Protein 1F2N (pdb70)

CATH classification: 2.60.120.20

B-factor: mean 28.31, std 15.44, range [2.0, 100.0]

Solvent-accessible surface area: 24169 Å² total; per-residue (Å²): 167,61,89,54,9,156,82,32,142,10,65,27,88,21,19,36,2,123,13,41,27,112,50,26,68,9,62,46,39,30,1,3,2,47,53,0,100,141,0,32,66,62,0,68,43,56,3,22,2,61,3,82,86,2,17,0,0,0,23,19,110,51,64,69,122,33,70,15,22,0,3,0,0,0,2,9,0,55,26,4,67,46,0,121,100,63,19,34,0,51,101,5,3,35,64,34,63,16,43,0,112,79,0,59,66,0,68,74,7,48,87,72,39,55,58,207,72,21,4,28,0,59,9,18,13,65,137,20,40,52,26,30,0,9,44,63,29,20,82,115,47,33,39,10,4,0,4,30,1,3,4,1,10,0,0,4,17,16,36,78,113,18,131,101,84,51,48,1,0,54,0,52,1,10,3,7,3,20,7,7,1,44,5,3,41,100,4,6,60,201,95,93,76,21,108,65,17,143,9,68,27,89,20,19,37,2,122,13,36,33,115,51,35,69,8,60,38,34,30,2,5,1,46,49,1,100,140,0,30,68,45,0,72,42,42,0,18,2,57,2,80,89,3,16,0,0,0,22,20,112,52,64,39,90,36,71,20,14,0,1,0,0,2,4,9,0,56,23,3,48,49,0,114,92,60,14,23,0,15,106,0,3,30,3,8,14,0,8,0,57,25,1,64,71,0,56,108,12,51,89,81,46,77,59,192,83,12,0,33,0,61,10,24,12,70,148,21,36,39,32,28,0,10,44,63,29,18,69,117,53,34,42,9,2,0,8,39,2,3,3,2,11,0,0,5,12,15,31,70,105,14,138,103,73,52,45,2,0,47,0,50,1,10,2,10,3,26,0,6,2,42,3,4,42,96,15,5,57,159,157,110,162,154,142,221,95,82,117,30,149,32,78,88,81,92,29,26,61,118,45,113,39,25,49,81,48,87,96,18,112,18,38,15,90,26,18,45,1,145,8,39,27,117,50,39,83,11,61,47,42,34,2,0,0,46,54,0,98,151,4,46,58,60,0,82,19,0,1,23,0,38,2,77,87,2,15,0,0,0,17,22,109,48,66,68,125,36,72,20,25,0,1,0,0,1,4,6,0,57,22,5,50,52,0,96,97,61,17,24,0,50,104,3,5,33,70,36,55,12,39,0,115,88,4,60,86,0,64,104,16,37,90,68,34,72,56,220,50,17,4,33,0,61,8,22,15,57,140,20,36,37,27,28,0,4,47,65,26,20,75,122,51,36,41,7,2,0,2,40,1,2,4,1,8,0,0,7,14,16,35,68,110,20,144,102,68,52,49,1,0,44,0,61,0,4,0,17,3,32,0,26,3,3,4,2,32,98,2,9,57

Sequence (590 aa):
LSSNTWPLHSVEFLADFKRSSTSADATTYDCVPFNLPRVWSLARCYSMWKPTRWDVVYLPEVSATVAGSIEMCFLYDYADTIPRYTGKMSRTAGFVTSSVWYGAEGCHLLSGGSARNAVVASMDCSRVGWKRVTSSIPSSVDPNVVNTILPARLAVRSSIKPTVSDTPGKLYVIASMVLRDPVDPTLNTLSSNTWPLHSVEFLADFKRSSTSADATTYDCVPFNLPRVWSLARCYSMWKPTRWDVVYLPEVSATVAGSIEMCFLYDYADTIPRYTGKMSRTAGFVTSSVWYGAEGCHLLSGGSARNAVVASMDCSRVGWKRVTSSIPSSVDPNVVNTILPARLAVRSSIKPTVSDTPGKLYVIASMVLRDPVDPTLNTAEPQLQRAPVAQASRISGTVPGPLSSNTWPLHSVEFLADFKRSSTSADATTYDCVPFNLPRVWSLARCYSMWKPTRWDVVYLPEVSATVAGSIEMCFLYDYADTIPRYTGKMSRTAGFVTSSVWYGAEGCHLLSGGSARNAVVASMDCSRVGWKRVTSSIPSSVDPNVVNTILPARLAVRSSIKPTVSDTPGKLYVIASMVLRDPVDPTLNT

Foldseek 3Di:
DDDFKDKDWDKAFQWFQKFALPAQFWDKAFPAQLSGVVSLLVQLQFFKKAWPKKKKWWAFDDDPPDFWKKKKAKAQFQPDDTDSADVSSVPHHQIFMDTLHFANVCPCCSPPHCCPRIGMRIDPRVPGDIATHANDAPVVDDRVVRSRHTRIMMIMGINDNDNHIDGGTTMMITIMMMGGHGDDSVPGD/DDDQKAKDKDKAFQWFQKFAQPAQWWDKAFPAQLSGVVSLVVQLQFFKKAWDKKKKWKAFDDDPPDFWKKWKAKAQFLVDDTDSADVVRVPHHQIFMGGRRFANVQVVCNPPRDPDSIGMRIDPRVVGDMATHANDAPNVDDRVVRSSHGRIMMTMGINHRDNHIDGGITMMITIIMMGGHGDDSVVGD/DDDDDDDDDPDDDDDDPAQPDDDQGDQKDKDWAKAFQWFQKFAQPAQFWDKAFPAQLSGVVSVVNQLQFFKKAWDKKKKWKAFPDDPVDAWKKWKAKAQFQPDDTDSADVVSVVGHQIFMDGLRFANCCVVCNPPHCCVGIGMRIDDRVVGDMATHANDAPNPDPSVVSSSHTRIMMIMGINHRDNHMDGGTTMMITIIMMGGHGDDSVVGD

InterPro domains:
  IPR000937 Icosahedral viral capsid protein, S domain [PF00729] (75-234)
  IPR029053 Viral coat protein subunit [G3DSA:2.60.120.20] (28-239)

Structure (mmCIF, N/CA/C/O backbone):
data_1F2N
#
_entry.id   1F2N
#
_cell.length_a   283.500
_cell.length_b   401.800
_cell.length_c   284.000
_cell.angle_alpha   90.00
_cell.angle_beta   89.40
_cell.angle_gamma   90.00
#
_symmetry.space_group_name_H-M   'P 1 21 1'
#
loop_
_entity.id
_entity.type
_entity.pdbx_description
1 polymer 'CAPSID PROTEIN'
2 non-polymer 'CALCIUM ION'
3 water water
#
loop_
_atom_site.group_PDB
_atom_site.id
_atom_site.type_symbol
_atom_site.label_atom_id
_atom_site.label_alt_id
_atom_site.label_comp_id
_atom_site.label_asym_id
_atom_site.label_entity_id
_atom_site.label_seq_id
_atom_site.pdbx_PDB_ins_code
_atom_site.Cartn_x
_atom_site.Cartn_y
_atom_site.Cartn_z
_atom_site.occupancy
_atom_site.B_iso_or_equiv
_atom_site.auth_seq_id
_atom_site.auth_comp_id
_atom_site.auth_asym_id
_atom_site.auth_atom_id
_atom_site.pdbx_PDB_model_num
ATOM 1 N N . LEU A 1 50 ? 115.155 3.909 179.230 1.00 87.17 50 LEU A N 1
ATOM 2 C CA . LEU A 1 50 ? 115.426 5.289 178.733 1.00 88.95 50 LEU A CA 1
ATOM 3 C C . LEU A 1 50 ? 114.708 6.370 179.533 1.00 90.75 50 LEU A C 1
ATOM 4 O O . LEU A 1 50 ? 115.344 7.329 179.952 1.00 93.43 50 LEU A O 1
ATOM 9 N N . SER A 1 51 ? 113.399 6.237 179.755 1.00 92.90 51 SER A N 1
ATOM 10 C CA . SER A 1 51 ? 112.691 7.280 180.508 1.00 94.17 51 SER A CA 1
ATOM 11 C C . SER A 1 51 ? 111.521 6.887 181.433 1.00 94.13 51 SER A C 1
ATOM 12 O O . SER A 1 51 ? 111.207 5.705 181.617 1.00 91.72 51 SER A O 1
ATOM 15 N N . SER A 1 52 ? 110.892 7.910 182.016 1.00 92.48 52 SER A N 1
ATOM 16 C CA . SER A 1 52 ? 109.764 7.749 182.937 1.00 89.02 52 SER A CA 1
ATOM 17 C C . SER A 1 52 ? 110.113 6.823 184.090 1.00 88.97 52 SER A C 1
ATOM 18 O O . SER A 1 52 ? 109.722 5.651 184.110 1.00 88.11 52 SER A O 1
ATOM 21 N N . ASN A 1 53 ? 110.850 7.373 185.052 1.00 85.98 53 ASN A N 1
ATOM 22 C CA . ASN A 1 53 ? 111.295 6.646 186.237 1.00 79.12 53 ASN A CA 1
ATOM 23 C C . ASN A 1 53 ? 112.338 5.590 185.902 1.00 73.67 53 ASN A C 1
ATOM 24 O O . ASN A 1 53 ? 112.346 4.540 186.537 1.00 79.44 53 ASN A O 1
ATOM 29 N N . THR A 1 54 ? 113.213 5.837 184.929 1.00 63.09 54 THR A N 1
ATOM 30 C CA . THR A 1 54 ? 114.209 4.819 184.594 1.00 60.24 54 THR A CA 1
ATOM 31 C C . THR A 1 54 ? 115.455 5.286 183.836 1.00 62.34 54 THR A C 1
ATOM 32 O O . THR A 1 54 ? 115.342 5.918 182.789 1.00 71.26 54 THR A O 1
ATOM 36 N N . TRP A 1 55 ? 116.643 4.982 184.367 1.00 58.72 55 TRP A N 1
ATOM 37 C CA . TRP A 1 55 ? 117.905 5.310 183.676 1.00 63.38 55 TRP A CA 1
ATOM 38 C C . TRP A 1 55 ? 118.983 4.336 184.121 1.00 56.02 55 TRP A C 1
ATOM 39 O O . TRP A 1 55 ? 119.174 4.139 185.321 1.00 56.71 55 TRP A O 1
ATOM 50 N N . PRO A 1 56 ? 119.747 3.762 183.165 1.00 45.76 56 PRO A N 1
ATOM 51 C CA . PRO A 1 56 ? 120.801 2.792 183.495 1.00 41.83 56 PRO A CA 1
ATOM 52 C C . PRO A 1 56 ? 121.960 3.440 184.208 1.00 41.16 56 PRO A C 1
ATOM 53 O O . PRO A 1 56 ? 122.237 4.613 184.003 1.00 43.48 56 PRO A O 1
ATOM 57 N N . LEU A 1 57 ? 122.643 2.668 185.041 1.00 36.38 57 LEU A N 1
ATOM 58 C CA . LEU A 1 57 ? 123.782 3.177 185.788 1.00 31.23 57 LEU A CA 1
ATOM 59 C C . LEU A 1 57 ? 124.903 2.160 185.738 1.00 31.14 57 LEU A C 1
ATOM 60 O O . LEU A 1 57 ? 124.716 1.006 186.117 1.00 35.15 57 LEU A O 1
ATOM 65 N N . HIS A 1 58 ? 126.062 2.585 185.249 1.00 28.33 58 HIS A N 1
ATOM 66 C CA . HIS A 1 58 ? 127.224 1.707 185.165 1.00 26.98 58 HIS A CA 1
ATOM 67 C C . HIS A 1 58 ? 128.245 2.240 186.150 1.00 25.92 58 HIS A C 1
ATOM 68 O O . HIS A 1 58 ? 128.617 3.406 186.089 1.00 35.59 58 HIS A O 1
ATOM 75 N N . SER A 1 59 ? 128.696 1.396 187.067 1.00 24.95 59 SER A N 1
ATOM 76 C CA . SER A 1 59 ? 129.649 1.847 188.065 1.00 23.09 59 SER A CA 1
ATOM 77 C C . SER A 1 59 ? 130.731 0.843 188.403 1.00 21.63 59 SER A C 1
ATOM 78 O O . SER A 1 59 ? 130.615 -0.347 188.111 1.00 24.30 59 SER A O 1
ATOM 81 N N . VAL A 1 60 ? 131.793 1.351 189.016 1.00 17.69 60 VAL A N 1
ATOM 82 C CA . VAL A 1 60 ? 132.920 0.537 189.449 1.00 17.35 60 VAL A CA 1
ATOM 83 C C . VAL A 1 60 ? 133.268 1.039 190.837 1.00 21.69 60 VAL A C 1
ATOM 84 O O . VAL A 1 60 ? 133.422 2.241 191.049 1.00 30.67 60 VAL A O 1
ATOM 88 N N . GLU A 1 61 ? 133.389 0.129 191.789 1.00 22.01 61 GLU A N 1
ATOM 89 C CA . GLU A 1 61 ? 133.703 0.541 193.141 1.00 23.48 61 GLU A CA 1
ATOM 90 C C . GLU A 1 61 ? 134.424 -0.553 193.898 1.00 23.39 61 GLU A C 1
ATOM 91 O O . GLU A 1 61 ? 134.269 -1.735 193.610 1.00 25.77 61 GLU A O 1
ATOM 97 N N . PHE A 1 62 ? 135.232 -0.146 194.863 1.00 23.85 62 PHE A N 1
ATOM 98 C CA . PHE A 1 62 ? 135.952 -1.089 195.692 1.00 22.82 62 PHE A CA 1
ATOM 99 C C . PHE A 1 62 ? 134.893 -1.776 196.551 1.00 23.55 62 PHE A C 1
ATOM 100 O O . PHE A 1 62 ? 134.049 -1.112 197.153 1.00 22.57 62 PHE A O 1
ATOM 108 N N . LEU A 1 63 ? 134.926 -3.102 196.594 1.00 22.59 63 LEU A N 1
ATOM 109 C CA . LEU A 1 63 ? 133.956 -3.847 197.382 1.00 19.63 63 LEU A CA 1
ATOM 110 C C . LEU A 1 63 ? 134.494 -4.149 198.771 1.00 22.12 63 LEU A C 1
ATOM 111 O O . LEU A 1 63 ? 133.888 -3.776 199.773 1.00 26.39 63 LEU A O 1
ATOM 116 N N . ALA A 1 64 ? 135.638 -4.824 198.824 1.00 21.83 64 ALA A N 1
ATOM 117 C CA . ALA A 1 64 ? 136.249 -5.185 200.093 1.00 20.30 64 ALA A CA 1
ATOM 118 C C . ALA A 1 64 ? 137.615 -5.811 199.874 1.00 22.03 64 ALA A C 1
ATOM 119 O O . ALA A 1 64 ? 137.968 -6.179 198.758 1.00 26.26 64 ALA A O 1
ATOM 121 N N . ASP A 1 65 ? 138.382 -5.923 200.952 1.00 22.05 65 ASP A N 1
ATOM 122 C CA . ASP A 1 65 ? 139.707 -6.526 200.908 1.00 21.93 65 ASP A CA 1
ATOM 123 C C . ASP A 1 65 ? 139.515 -8.029 200.971 1.00 25.29 65 ASP A C 1
ATOM 124 O O . ASP A 1 65 ? 138.636 -8.511 201.685 1.00 25.86 65 ASP A O 1
ATOM 129 N N . PHE A 1 66 ? 140.313 -8.778 200.223 1.00 26.61 66 PHE A N 1
ATOM 130 C CA . PHE A 1 66 ? 140.202 -10.228 200.287 1.00 23.98 66 PHE A CA 1
ATOM 131 C C . PHE A 1 66 ? 141.005 -10.591 201.524 1.00 24.64 66 PHE A C 1
ATOM 132 O O . PHE A 1 66 ? 142.234 -10.521 201.514 1.00 24.51 66 PHE A O 1
ATOM 140 N N . LYS A 1 67 ? 140.305 -10.946 202.597 1.00 26.28 67 LYS A N 1
ATOM 141 C CA . LYS A 1 67 ? 140.950 -11.297 203.857 1.00 23.15 67 LYS A CA 1
ATOM 142 C C . LYS A 1 67 ? 141.031 -12.803 204.049 1.00 23.50 67 LYS A C 1
ATOM 143 O O . LYS A 1 67 ? 140.026 -13.505 203.956 1.00 26.77 67 LYS A O 1
ATOM 149 N N . ARG A 1 68 ? 142.233 -13.295 204.320 1.00 23.35 68 ARG A N 1
ATOM 150 C CA . ARG A 1 68 ? 142.434 -14.718 204.541 1.00 22.91 68 ARG A CA 1
ATOM 151 C C . ARG A 1 68 ? 142.596 -14.976 206.029 1.00 24.97 68 ARG A C 1
ATOM 152 O O . ARG A 1 68 ? 143.511 -14.442 206.658 1.00 22.29 68 ARG A O 1
ATOM 160 N N . SER A 1 69 ? 141.704 -15.788 206.590 1.00 29.09 69 SER A N 1
ATOM 161 C CA . SER A 1 69 ? 141.773 -16.113 208.009 1.00 31.92 69 SER A CA 1
ATOM 162 C C . SER A 1 69 ? 142.836 -17.162 208.249 1.00 36.00 69 SER A C 1
ATOM 163 O O . SER A 1 69 ? 142.965 -18.128 207.488 1.00 34.01 69 SER A O 1
ATOM 166 N N . SER A 1 70 ? 143.594 -16.971 209.318 1.00 36.43 70 SER A N 1
ATOM 167 C CA . SER A 1 70 ? 144.648 -17.902 209.662 1.00 39.42 70 SER A CA 1
ATOM 168 C C . SER A 1 70 ? 144.081 -19.107 210.406 1.00 34.43 70 SER A C 1
ATOM 169 O O . SER A 1 70 ? 144.770 -20.105 210.613 1.00 32.19 70 SER A O 1
ATOM 172 N N . THR A 1 71 ? 142.811 -19.017 210.782 1.00 35.57 71 THR A N 1
ATOM 173 C CA . THR A 1 71 ? 142.168 -20.080 211.539 1.00 36.62 71 THR A CA 1
ATOM 174 C C . THR A 1 71 ? 140.877 -20.639 210.942 1.00 35.44 71 THR A C 1
ATOM 175 O O . THR A 1 71 ? 140.609 -21.830 211.063 1.00 39.21 71 THR A O 1
ATOM 179 N N . SER A 1 72 ? 140.075 -19.792 210.306 1.00 33.19 72 SER A N 1
ATOM 180 C CA . SER A 1 72 ? 138.818 -20.251 209.722 1.00 33.78 72 SER A CA 1
ATOM 181 C C . SER A 1 72 ? 138.934 -20.647 208.254 1.00 36.29 72 SER A C 1
ATOM 182 O O . SER A 1 72 ? 139.665 -20.021 207.484 1.00 41.54 72 SER A O 1
ATOM 185 N N . ALA A 1 73 ? 138.200 -21.687 207.874 1.00 35.44 73 ALA A N 1
ATOM 186 C CA . ALA A 1 73 ? 138.201 -22.178 206.500 1.00 33.76 73 ALA A CA 1
ATOM 187 C C . ALA A 1 73 ? 136.918 -21.745 205.812 1.00 33.96 73 ALA A C 1
ATOM 188 O O . ALA A 1 73 ? 136.735 -21.965 204.617 1.00 34.83 73 ALA A O 1
ATOM 190 N N . ASP A 1 74 ? 136.032 -21.128 206.583 1.00 34.86 74 ASP A N 1
ATOM 191 C CA . ASP A 1 74 ? 134.751 -20.657 206.076 1.00 35.39 74 ASP A CA 1
ATOM 192 C C . ASP A 1 74 ? 134.887 -19.529 205.063 1.00 31.01 74 ASP A C 1
ATOM 193 O O . ASP A 1 74 ? 135.868 -18.786 205.063 1.00 32.67 74 ASP A O 1
ATOM 198 N N . ALA A 1 75 ? 133.894 -19.397 204.199 1.00 23.97 75 ALA A N 1
ATOM 199 C CA . ALA A 1 75 ? 133.927 -18.346 203.200 1.00 22.09 75 ALA A CA 1
ATOM 200 C C . ALA A 1 75 ? 133.302 -17.088 203.774 1.00 22.78 75 ALA A C 1
ATOM 201 O O . ALA A 1 75 ? 132.388 -17.156 204.593 1.00 28.53 75 ALA A O 1
ATOM 203 N N . THR A 1 76 ? 133.819 -15.938 203.362 1.00 22.26 76 THR A N 1
ATOM 204 C CA . THR A 1 76 ? 133.274 -14.670 203.805 1.00 17.32 76 THR A CA 1
ATOM 205 C C . THR A 1 76 ? 132.175 -14.366 202.803 1.00 22.91 76 THR A C 1
ATOM 206 O O . THR A 1 76 ? 132.278 -14.691 201.618 1.00 22.83 76 THR A O 1
ATOM 210 N N . THR A 1 77 ? 131.123 -13.729 203.283 1.00 23.67 77 THR A N 1
ATOM 211 C CA . THR A 1 77 ? 129.978 -13.438 202.453 1.00 20.01 77 THR A CA 1
ATOM 212 C C . THR A 1 77 ? 129.724 -11.937 202.319 1.00 21.13 77 THR A C 1
ATOM 213 O O . THR A 1 77 ? 129.842 -11.188 203.289 1.00 27.11 77 THR A O 1
ATOM 217 N N . TYR A 1 78 ? 129.390 -11.499 201.110 1.00 17.47 78 TYR A N 1
ATOM 218 C CA . TYR A 1 78 ? 129.119 -10.087 200.853 1.00 15.94 78 TYR A CA 1
ATOM 219 C C . TYR A 1 78 ? 127.755 -9.935 200.191 1.00 18.51 78 TYR A C 1
ATOM 220 O O . TYR A 1 78 ? 127.475 -10.581 199.180 1.00 24.26 78 TYR A O 1
ATOM 229 N N . ASP A 1 79 ? 126.901 -9.089 200.756 1.00 17.00 79 ASP A N 1
ATOM 230 C CA . ASP A 1 79 ? 125.573 -8.888 200.188 1.00 18.92 79 ASP A CA 1
ATOM 231 C C . ASP A 1 79 ? 125.623 -7.971 198.981 1.00 19.96 79 ASP A C 1
ATOM 232 O O . ASP A 1 79 ? 126.082 -6.832 199.061 1.00 20.44 79 ASP A O 1
ATOM 237 N N . CYS A 1 80 ? 125.134 -8.468 197.857 1.00 20.91 80 CYS A N 1
ATOM 238 C CA . CYS A 1 80 ? 125.151 -7.688 196.638 1.00 23.85 80 CYS A CA 1
ATOM 239 C C . CYS A 1 80 ? 123.959 -6.753 196.520 1.00 24.20 80 CYS A C 1
ATOM 240 O O . CYS A 1 80 ? 123.005 -7.011 195.782 1.00 25.74 80 CYS A O 1
ATOM 243 N N . VAL A 1 81 ? 124.032 -5.660 197.271 1.00 20.83 81 VAL A N 1
ATOM 244 C CA . VAL A 1 81 ? 122.993 -4.645 197.274 1.00 17.75 81 VAL A CA 1
ATOM 245 C C . VAL A 1 81 ? 123.685 -3.291 197.271 1.00 21.35 81 VAL A C 1
ATOM 246 O O . VAL A 1 81 ? 124.786 -3.145 197.807 1.00 19.01 81 VAL A O 1
ATOM 250 N N . PRO A 1 82 ? 123.048 -2.279 196.667 1.00 20.24 82 PRO A N 1
ATOM 251 C CA . PRO A 1 82 ? 123.615 -0.931 196.592 1.00 20.52 82 PRO A CA 1
ATOM 252 C C . PRO A 1 82 ? 124.177 -0.344 197.878 1.00 21.40 82 PRO A C 1
ATOM 253 O O . PRO A 1 82 ? 125.254 0.255 197.858 1.00 20.23 82 PRO A O 1
ATOM 257 N N . PHE A 1 83 ? 123.480 -0.512 198.999 1.00 19.31 83 PHE A N 1
ATOM 258 C CA . PHE A 1 83 ? 123.973 0.095 200.227 1.00 19.54 83 PHE A CA 1
ATOM 259 C C . PHE A 1 83 ? 125.344 -0.364 200.717 1.00 20.12 83 PHE A C 1
ATOM 260 O O . PHE A 1 83 ? 125.902 0.230 201.636 1.00 23.80 83 PHE A O 1
ATOM 268 N N . ASN A 1 84 ? 125.903 -1.392 200.089 1.00 18.67 84 ASN A N 1
ATOM 269 C CA . ASN A 1 84 ? 127.224 -1.876 200.476 1.00 17.88 84 ASN A CA 1
ATOM 270 C C . ASN A 1 84 ? 128.305 -1.266 199.582 1.00 22.16 84 ASN A C 1
ATOM 271 O O . ASN A 1 84 ? 129.461 -1.681 199.609 1.00 29.44 84 ASN A O 1
ATOM 276 N N . LEU A 1 85 ? 127.915 -0.278 198.788 1.00 21.81 85 LEU A N 1
ATOM 277 C CA . LEU A 1 85 ? 128.835 0.413 197.898 1.00 18.53 85 LEU A CA 1
ATOM 278 C C . LEU A 1 85 ? 128.525 1.901 198.025 1.00 20.72 85 LEU A C 1
ATOM 279 O O . LEU A 1 85 ? 127.689 2.434 197.294 1.00 22.97 85 LEU A O 1
ATOM 284 N N . PRO A 1 86 ? 129.195 2.587 198.967 1.00 17.44 86 PRO A N 1
ATOM 285 C CA . PRO A 1 86 ? 129.052 4.013 199.266 1.00 14.91 86 PRO A CA 1
ATOM 286 C C . PRO A 1 86 ? 128.601 4.905 198.114 1.00 17.38 86 PRO A C 1
ATOM 287 O O . PRO A 1 86 ? 127.534 5.516 198.181 1.00 20.74 86 PRO A O 1
ATOM 291 N N . ARG A 1 87 ? 129.404 4.987 197.058 1.00 14.66 87 ARG A N 1
ATOM 292 C CA . ARG A 1 87 ? 129.033 5.836 195.940 1.00 14.12 87 ARG A CA 1
ATOM 293 C C . ARG A 1 87 ? 127.756 5.361 195.265 1.00 17.56 87 ARG A C 1
ATOM 294 O O . ARG A 1 87 ? 126.808 6.131 195.112 1.00 22.46 87 ARG A O 1
ATOM 302 N N . VAL A 1 88 ? 127.726 4.096 194.859 1.00 17.07 88 VAL A N 1
ATOM 303 C CA . VAL A 1 88 ? 126.539 3.554 194.208 1.00 16.18 88 VAL A CA 1
ATOM 304 C C . VAL A 1 88 ? 125.334 3.780 195.114 1.00 16.10 88 VAL A C 1
ATOM 305 O O . VAL A 1 88 ? 124.249 4.118 194.643 1.00 15.34 88 VAL A O 1
ATOM 309 N N . TRP A 1 89 ? 125.534 3.602 196.417 1.00 16.16 89 TRP A N 1
ATOM 310 C CA . TRP A 1 89 ? 124.457 3.791 197.378 1.00 16.44 89 TRP A CA 1
ATOM 311 C C . TRP A 1 89 ? 123.927 5.214 197.305 1.00 17.94 89 TRP A C 1
ATOM 312 O O . TRP A 1 89 ? 122.720 5.441 197.296 1.00 20.24 89 TRP A O 1
ATOM 323 N N . SER A 1 90 ? 124.843 6.170 197.247 1.00 18.16 90 SER A N 1
ATOM 324 C CA . SER A 1 90 ? 124.482 7.576 197.180 1.00 17.19 90 SER A CA 1
ATOM 325 C C . SER A 1 90 ? 123.556 7.867 196.006 1.00 16.32 90 SER A C 1
ATOM 326 O O . SER A 1 90 ? 122.803 8.840 196.028 1.00 18.12 90 SER A O 1
ATOM 329 N N . LEU A 1 91 ? 123.613 7.023 194.982 1.00 16.26 91 LEU A N 1
ATOM 330 C CA . LEU A 1 91 ? 122.771 7.195 193.802 1.00 18.35 91 LEU A CA 1
ATOM 331 C C . LEU A 1 91 ? 121.490 6.388 193.928 1.00 20.03 91 LEU A C 1
ATOM 332 O O . LEU A 1 91 ? 120.390 6.917 193.785 1.00 24.11 91 LEU A O 1
ATOM 337 N N . ALA A 1 92 ? 121.649 5.096 194.193 1.00 19.85 92 ALA A N 1
ATOM 338 C CA . ALA A 1 92 ? 120.526 4.177 194.321 1.00 16.86 92 ALA A CA 1
ATOM 339 C C . ALA A 1 92 ? 119.507 4.591 195.370 1.00 16.22 92 ALA A C 1
ATOM 340 O O . ALA A 1 92 ? 118.317 4.340 195.207 1.00 22.89 92 ALA A O 1
ATOM 342 N N . ARG A 1 93 ? 119.966 5.224 196.443 1.00 15.32 93 ARG A N 1
ATOM 343 C CA . ARG A 1 93 ? 119.069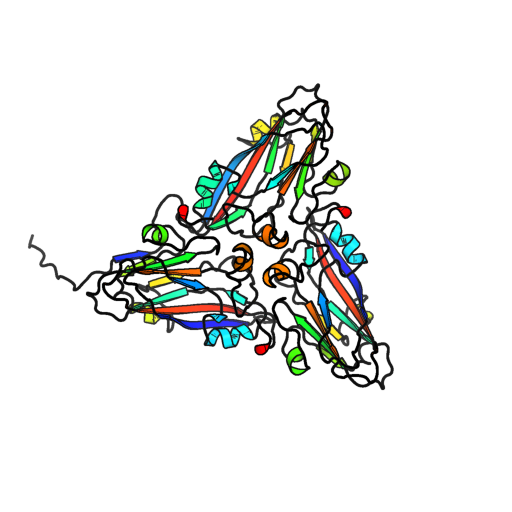 5.641 197.516 1.00 18.31 93 ARG A CA 1
ATOM 344 C C . ARG A 1 93 ? 118.056 6.696 197.074 1.00 17.78 93 ARG A C 1
ATOM 345 O O . ARG A 1 93 ? 117.085 6.964 197.779 1.00 18.52 93 ARG A O 1
ATOM 353 N N . CYS A 1 94 ? 118.283 7.302 195.915 1.00 16.54 94 CYS A N 1
ATOM 354 C CA . CYS A 1 94 ? 117.368 8.319 195.415 1.00 18.51 94 CYS A CA 1
ATOM 355 C C . CYS A 1 94 ? 116.232 7.664 194.646 1.00 19.71 94 CYS A C 1
ATOM 356 O O . CYS A 1 94 ? 115.351 8.336 194.099 1.00 20.17 94 CYS A O 1
ATOM 359 N N . TYR A 1 95 ? 116.251 6.341 194.619 1.00 15.30 95 TYR A N 1
ATOM 360 C CA . TYR A 1 95 ? 115.232 5.600 193.915 1.00 15.51 95 TYR A CA 1
ATOM 361 C C . TYR A 1 95 ? 114.657 4.531 194.818 1.00 18.02 95 TYR A C 1
ATOM 362 O O . TYR A 1 95 ? 115.329 4.054 195.729 1.00 20.34 95 TYR A O 1
ATOM 371 N N . SER A 1 96 ? 113.404 4.168 194.566 1.00 22.44 96 SER A N 1
ATOM 372 C CA . SER A 1 96 ? 112.707 3.178 195.374 1.00 27.23 96 SER A CA 1
ATOM 373 C C . SER A 1 96 ? 113.040 1.757 194.977 1.00 26.97 96 SER A C 1
ATOM 374 O O . SER A 1 96 ? 113.152 0.878 195.826 1.00 25.55 96 SER A O 1
ATOM 377 N N . MET A 1 97 ? 113.198 1.542 193.678 1.00 27.54 97 MET A N 1
ATOM 378 C CA . MET A 1 97 ? 113.485 0.220 193.161 1.00 26.22 97 MET A CA 1
ATOM 379 C C . MET A 1 97 ? 114.727 0.147 192.305 1.00 25.41 97 MET A C 1
ATOM 380 O O . MET A 1 97 ? 115.065 1.088 191.596 1.00 28.47 97 MET A O 1
ATOM 385 N N . TRP A 1 98 ? 115.403 -0.990 192.364 1.00 23.28 98 TRP A N 1
ATOM 386 C CA . TRP A 1 98 ? 116.596 -1.187 191.561 1.00 22.22 98 TRP A CA 1
ATOM 387 C C . TRP A 1 98 ? 116.545 -2.564 190.936 1.00 20.58 98 TRP A C 1
ATOM 388 O O . TRP A 1 98 ? 115.801 -3.432 191.386 1.00 22.02 98 TRP A O 1
ATOM 399 N N . LYS A 1 99 ? 117.320 -2.747 189.878 1.00 20.04 99 LYS A N 1
ATOM 400 C CA . LYS A 1 99 ? 117.377 -4.017 189.171 1.00 20.53 99 LYS A CA 1
ATOM 401 C C . LYS A 1 99 ? 118.799 -4.179 188.649 1.00 23.46 99 LYS A C 1
ATOM 402 O O . LYS A 1 99 ? 119.242 -3.433 187.771 1.00 26.99 99 LYS A O 1
ATOM 408 N N . PRO A 1 100 ? 119.541 -5.154 189.190 1.00 21.83 100 PRO A N 1
ATOM 409 C CA . PRO A 1 100 ? 120.915 -5.361 188.737 1.00 18.80 100 PRO A CA 1
ATOM 410 C C . PRO A 1 100 ? 120.932 -5.935 187.337 1.00 19.39 100 PRO A C 1
ATOM 411 O O . PRO A 1 100 ? 120.226 -6.889 187.023 1.00 24.81 100 PRO A O 1
ATOM 415 N N . THR A 1 101 ? 121.749 -5.333 186.496 1.00 21.92 101 THR A N 1
ATOM 416 C CA . THR A 1 101 ? 121.893 -5.756 185.121 1.00 18.94 101 THR A CA 1
ATOM 417 C C . THR A 1 101 ? 123.226 -6.480 184.955 1.00 19.63 101 THR A C 1
ATOM 418 O O . THR A 1 101 ? 123.349 -7.363 184.112 1.00 13.05 101 THR A O 1
ATOM 422 N N . ARG A 1 102 ? 124.220 -6.112 185.766 1.00 21.26 102 ARG A N 1
ATOM 423 C CA . ARG A 1 102 ? 125.518 -6.746 185.656 1.00 23.16 102 ARG A CA 1
ATOM 424 C C . ARG A 1 102 ? 126.141 -7.333 186.915 1.00 28.12 102 ARG A C 1
ATOM 425 O O . ARG A 1 102 ? 126.212 -8.554 187.057 1.00 41.91 102 ARG A O 1
ATOM 433 N N . TRP A 1 103 ? 126.608 -6.497 187.827 1.00 20.65 103 TRP A N 1
ATOM 434 C CA . TRP A 1 103 ? 127.263 -7.019 189.038 1.00 23.12 103 TRP A CA 1
ATOM 435 C C . TRP A 1 103 ? 128.360 -8.087 188.867 1.00 19.34 103 TRP A C 1
ATOM 436 O O . TRP A 1 103 ? 128.092 -9.283 188.973 1.00 15.98 103 TRP A O 1
ATOM 447 N N . ASP A 1 104 ? 129.594 -7.640 188.636 1.00 22.34 104 ASP A N 1
ATOM 448 C CA . ASP A 1 104 ? 130.751 -8.530 188.492 1.00 24.10 104 ASP A CA 1
ATOM 449 C C . ASP A 1 104 ? 131.771 -8.116 189.541 1.00 25.01 104 ASP A C 1
ATOM 450 O O . ASP A 1 104 ? 131.984 -6.924 189.759 1.00 32.18 104 ASP A O 1
ATOM 455 N N . VAL A 1 105 ? 132.398 -9.083 190.198 1.00 22.19 105 VAL A N 1
ATOM 456 C CA . VAL A 1 105 ? 133.403 -8.753 191.196 1.00 17.90 105 VAL A CA 1
ATOM 457 C C . VAL A 1 105 ? 134.755 -9.282 190.733 1.00 20.28 105 VAL A C 1
ATOM 458 O O . VAL A 1 105 ? 134.941 -10.488 190.532 1.00 19.90 105 VAL A O 1
ATOM 462 N N . VAL A 1 106 ? 135.685 -8.351 190.545 1.00 20.03 106 VAL A N 1
ATOM 463 C CA . VAL A 1 106 ? 137.030 -8.654 190.086 1.00 19.27 106 VAL A CA 1
ATOM 464 C C . VAL A 1 106 ? 138.007 -8.737 191.238 1.00 20.80 106 VAL A C 1
ATOM 465 O O . VAL A 1 106 ? 137.973 -7.914 192.153 1.00 20.97 106 VAL A O 1
ATOM 469 N N . TYR A 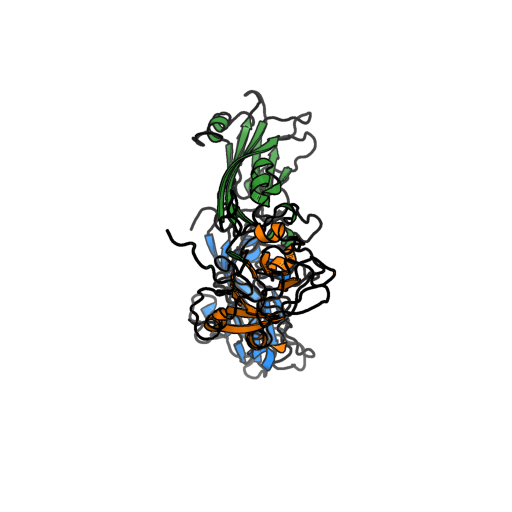1 107 ? 138.881 -9.734 191.187 1.00 19.23 107 TYR A N 1
ATOM 470 C CA . TYR A 1 107 ? 139.903 -9.878 192.205 1.00 18.77 107 TYR A CA 1
ATOM 471 C C . TYR A 1 107 ? 141.182 -9.319 191.602 1.00 20.45 107 TYR A C 1
ATOM 472 O O . TYR A 1 107 ? 141.622 -9.760 190.536 1.00 25.09 107 TYR A O 1
ATOM 481 N N . LEU A 1 108 ? 141.762 -8.329 192.265 1.00 18.75 108 LEU A N 1
ATOM 482 C CA . LEU A 1 108 ? 143.001 -7.733 191.791 1.00 17.11 108 LEU A CA 1
ATOM 483 C C . LEU A 1 108 ? 144.016 -7.962 192.903 1.00 19.21 108 LEU A C 1
ATOM 484 O O . LEU A 1 108 ? 143.873 -7.436 194.011 1.00 20.92 108 LEU A O 1
ATOM 489 N N . PRO A 1 109 ? 145.064 -8.750 192.613 1.00 18.65 109 PRO A N 1
ATOM 490 C CA . PRO A 1 109 ? 146.111 -9.080 193.576 1.00 18.10 109 PRO A CA 1
ATOM 491 C C . PRO A 1 109 ? 147.147 -8.006 193.780 1.00 20.21 109 PRO A C 1
ATOM 492 O O . PRO A 1 109 ? 147.373 -7.167 192.907 1.00 25.43 109 PRO A O 1
ATOM 496 N N . GLU A 1 110 ? 147.782 -8.050 194.945 1.00 19.75 110 GLU A N 1
ATOM 497 C CA . GLU A 1 110 ? 148.839 -7.118 195.267 1.00 20.94 110 GLU A CA 1
ATOM 498 C C . GLU A 1 110 ? 149.850 -7.749 196.233 1.00 17.85 110 GLU A C 1
ATOM 499 O O . GLU A 1 110 ? 150.241 -7.158 197.240 1.00 17.71 110 GLU A O 1
ATOM 505 N N . VAL A 1 111 ? 150.265 -8.968 195.903 1.00 15.18 111 VAL A N 1
ATOM 506 C CA . VAL A 1 111 ? 151.235 -9.699 196.703 1.00 12.87 111 VAL A CA 1
ATOM 507 C C . VAL A 1 111 ? 152.304 -10.313 195.810 1.00 17.31 111 VAL A C 1
ATOM 508 O O . VAL A 1 111 ? 152.167 -10.346 194.582 1.00 19.79 111 VAL A O 1
ATOM 512 N N . SER A 1 112 ? 153.366 -10.799 196.445 1.00 16.01 112 SER A N 1
ATOM 513 C CA . SER A 1 112 ? 154.489 -11.411 195.759 1.00 13.16 112 SER A CA 1
ATOM 514 C C . SER A 1 112 ? 154.098 -12.691 195.038 1.00 18.79 112 SER A C 1
ATOM 515 O O . SER A 1 112 ? 153.192 -13.410 195.468 1.00 20.18 112 SER A O 1
ATOM 518 N N . ALA A 1 113 ? 154.806 -12.979 193.950 1.00 18.05 113 ALA A N 1
ATOM 519 C CA . ALA A 1 113 ? 154.550 -14.170 193.148 1.00 14.25 113 ALA A CA 1
ATOM 520 C C . ALA A 1 113 ? 154.955 -15.432 193.887 1.00 15.48 113 ALA A C 1
ATOM 521 O O . ALA A 1 113 ? 154.968 -16.518 193.314 1.00 20.63 113 ALA A O 1
ATOM 523 N N . THR A 1 114 ? 155.283 -15.294 195.162 1.00 16.26 114 THR A N 1
ATOM 524 C CA . THR A 1 114 ? 155.673 -16.446 195.947 1.00 18.54 114 THR A CA 1
ATOM 525 C C . THR A 1 114 ? 154.623 -16.824 196.963 1.00 17.72 114 THR A C 1
ATOM 526 O O . THR A 1 114 ? 154.760 -17.836 197.646 1.00 24.24 114 THR A O 1
ATOM 530 N N . VAL A 1 115 ? 153.570 -16.027 197.084 1.00 13.32 115 VAL A N 1
ATOM 531 C CA . VAL A 1 115 ? 152.566 -16.385 198.060 1.00 12.26 115 VAL A CA 1
ATOM 532 C C . VAL A 1 115 ? 151.795 -17.595 197.553 1.00 15.26 115 VAL A C 1
ATOM 533 O O . VAL A 1 115 ? 151.469 -17.689 196.366 1.00 18.66 115 VAL A O 1
ATOM 537 N N . ALA A 1 116 ? 151.545 -18.541 198.454 1.00 15.16 116 ALA A N 1
ATOM 538 C CA . ALA A 1 116 ? 150.814 -19.745 198.107 1.00 12.24 116 ALA A CA 1
ATOM 539 C C . ALA A 1 116 ? 149.349 -19.557 198.436 1.00 16.83 116 ALA A C 1
ATOM 540 O O . ALA A 1 116 ? 148.969 -18.601 199.118 1.00 16.07 116 ALA A O 1
ATOM 542 N N . GLY A 1 117 ? 148.534 -20.486 197.950 1.00 22.13 117 GLY A N 1
ATOM 543 C CA . GLY A 1 117 ? 147.106 -20.418 198.182 1.00 23.73 117 GLY A CA 1
ATOM 544 C C . GLY A 1 117 ? 146.432 -19.720 197.024 1.00 23.70 117 GLY A C 1
ATOM 545 O O . GLY A 1 117 ? 147.097 -19.133 196.168 1.00 25.41 117 GLY A O 1
ATOM 546 N N . SER A 1 118 ? 145.107 -19.781 196.999 1.00 25.41 118 SER A N 1
ATOM 547 C CA . SER A 1 118 ? 144.336 -19.153 195.940 1.00 25.36 118 SER A CA 1
ATOM 548 C C . SER A 1 118 ? 143.020 -18.627 196.493 1.00 24.36 118 SER A C 1
ATOM 549 O O . SER A 1 118 ? 142.625 -18.967 197.607 1.00 27.27 118 SER A O 1
ATOM 552 N N . ILE A 1 119 ? 142.350 -17.788 195.712 1.00 19.89 119 ILE A N 1
ATOM 553 C CA . ILE A 1 119 ? 141.071 -17.230 196.118 1.00 17.48 119 ILE A CA 1
ATOM 554 C C . ILE A 1 119 ? 139.966 -17.983 195.385 1.00 21.00 119 ILE A C 1
ATOM 555 O O . ILE A 1 119 ? 140.123 -18.366 194.222 1.00 19.95 119 ILE A O 1
ATOM 560 N N . GLU A 1 120 ? 138.859 -18.212 196.081 1.00 19.15 120 GLU A N 1
ATOM 561 C CA . GLU A 1 120 ? 137.725 -18.912 195.502 1.00 18.54 120 GLU A CA 1
ATOM 562 C C . GLU A 1 120 ? 136.510 -18.015 195.644 1.00 18.52 120 GLU A C 1
ATOM 563 O O . GLU A 1 120 ? 136.294 -17.409 196.693 1.00 19.82 120 GLU A O 1
ATOM 569 N N . MET A 1 121 ? 135.730 -17.919 194.577 1.00 16.04 121 MET A N 1
ATOM 570 C CA . MET A 1 121 ? 134.545 -17.082 194.586 1.00 13.78 121 MET A CA 1
ATOM 571 C C . MET A 1 121 ? 133.377 -17.771 193.902 1.00 15.89 121 MET A C 1
ATOM 572 O O . MET A 1 121 ? 133.552 -18.541 192.955 1.00 16.79 121 MET A O 1
ATOM 577 N N . CYS A 1 122 ? 132.180 -17.483 194.394 1.00 15.43 122 CYS A N 1
ATOM 578 C CA . CYS A 1 122 ? 130.957 -18.046 193.842 1.00 15.68 122 CYS A CA 1
ATOM 579 C C . CYS A 1 122 ? 129.812 -17.199 194.385 1.00 17.35 122 CYS A C 1
ATOM 580 O O . CYS A 1 122 ? 130.004 -16.418 195.321 1.00 18.97 122 CYS A O 1
ATOM 583 N N . PHE A 1 123 ? 128.629 -17.330 193.798 1.00 15.03 123 PHE A N 1
ATOM 584 C CA . PHE A 1 123 ? 127.499 -16.538 194.258 1.00 16.74 123 PHE A CA 1
ATOM 585 C C . PHE A 1 123 ? 126.433 -17.445 194.850 1.00 19.44 123 PHE A C 1
ATOM 586 O O . PHE A 1 123 ? 126.214 -18.559 194.366 1.00 25.08 123 PHE A O 1
ATOM 594 N N . LEU A 1 124 ? 125.789 -16.966 195.911 1.00 16.74 124 LEU A N 1
ATOM 595 C CA . LEU A 1 124 ? 124.724 -17.703 196.578 1.00 15.73 124 LEU A CA 1
ATOM 596 C C . LEU A 1 124 ? 123.414 -16.943 196.332 1.00 20.20 124 LEU A C 1
ATOM 597 O O . LEU A 1 124 ? 123.260 -15.793 196.762 1.00 22.06 124 LEU A O 1
ATOM 602 N N . TYR A 1 125 ? 122.467 -17.580 195.649 1.00 17.64 125 TYR A N 1
ATOM 603 C CA . TYR A 1 125 ? 121.210 -16.910 195.338 1.00 16.09 125 TYR A CA 1
ATOM 604 C C . TYR A 1 125 ? 120.047 -17.180 196.285 1.00 17.75 125 TYR A C 1
ATOM 605 O O . TYR A 1 125 ? 118.915 -16.797 196.003 1.00 18.94 125 TYR A O 1
ATOM 614 N N . ASP A 1 126 ? 120.321 -17.837 197.407 1.00 16.58 126 ASP A N 1
ATOM 615 C CA . ASP A 1 126 ? 119.290 -18.099 198.405 1.00 16.05 126 ASP A CA 1
ATOM 616 C C . ASP A 1 126 ? 119.919 -17.927 199.783 1.00 18.92 126 ASP A C 1
ATOM 617 O O . ASP A 1 126 ? 120.836 -18.655 200.159 1.00 17.75 126 ASP A O 1
ATOM 622 N N . TYR A 1 127 ? 119.427 -16.950 200.532 1.00 19.06 127 TYR A N 1
ATOM 623 C CA . TYR A 1 127 ? 119.950 -16.675 201.861 1.00 18.62 127 TYR A CA 1
ATOM 624 C C . TYR A 1 127 ? 119.977 -17.905 202.751 1.00 21.30 127 TYR A C 1
ATOM 625 O O . TYR A 1 127 ? 120.828 -18.029 203.631 1.00 29.81 127 TYR A O 1
ATOM 634 N N . ALA A 1 128 ? 119.033 -18.807 202.520 1.00 20.75 128 ALA A N 1
ATOM 635 C CA . ALA A 1 128 ? 118.915 -20.026 203.301 1.00 18.03 128 ALA A CA 1
ATOM 636 C C . ALA A 1 128 ? 120.046 -21.002 203.037 1.00 20.47 128 ALA A C 1
ATOM 637 O O . ALA A 1 128 ? 120.381 -21.812 203.894 1.00 30.37 128 ALA A O 1
ATOM 639 N N . ASP A 1 129 ? 120.640 -20.926 201.854 1.00 21.66 129 ASP A N 1
ATOM 640 C CA . ASP A 1 129 ? 121.720 -21.837 201.501 1.00 22.54 129 ASP A CA 1
ATOM 641 C C . ASP A 1 129 ? 122.951 -21.695 202.383 1.00 22.69 129 ASP A C 1
ATOM 642 O O . ASP A 1 129 ? 123.365 -20.589 202.734 1.00 22.46 129 ASP A O 1
ATOM 647 N N . THR A 1 130 ? 123.527 -22.836 202.739 1.00 23.02 130 THR A N 1
ATOM 648 C CA . THR A 1 130 ? 124.710 -22.876 203.584 1.00 21.36 130 THR A CA 1
ATOM 649 C C . THR A 1 130 ? 125.928 -22.354 202.851 1.00 20.20 130 THR A C 1
ATOM 650 O O . THR A 1 130 ? 126.116 -22.616 201.664 1.00 25.42 130 THR A O 1
ATOM 654 N N . ILE A 1 131 ? 126.755 -21.616 203.574 1.00 17.57 131 ILE A N 1
ATOM 655 C CA . ILE A 1 131 ? 127.963 -21.040 203.015 1.00 18.49 131 ILE A CA 1
ATOM 656 C C . ILE A 1 131 ? 129.041 -22.102 202.874 1.00 21.55 131 ILE A C 1
ATOM 657 O O . ILE A 1 131 ? 129.368 -22.793 203.841 1.00 26.85 131 ILE A O 1
ATOM 662 N N . PRO A 1 132 ? 129.596 -22.254 201.661 1.00 21.28 132 PRO A N 1
ATOM 663 C CA . PRO A 1 132 ? 130.648 -23.236 201.380 1.00 23.02 132 PRO A CA 1
ATOM 664 C C . PRO A 1 132 ? 131.799 -23.215 202.387 1.00 26.90 132 PRO A C 1
ATOM 665 O O . PRO A 1 132 ? 132.392 -22.169 202.662 1.00 26.37 132 PRO A O 1
ATOM 669 N N . ARG A 1 133 ? 132.089 -24.393 202.934 1.00 29.97 133 ARG A N 1
ATOM 670 C CA . ARG A 1 133 ? 133.137 -24.593 203.924 1.00 28.74 133 ARG A CA 1
ATOM 671 C C . ARG A 1 133 ? 134.461 -24.996 203.283 1.00 29.03 133 ARG A C 1
ATOM 672 O O . ARG A 1 133 ? 135.518 -24.865 203.895 1.00 30.57 133 ARG A O 1
ATOM 680 N N . TYR A 1 134 ? 134.404 -25.502 202.055 1.00 28.93 134 TYR A N 1
ATOM 681 C CA . TYR A 1 134 ? 135.613 -25.939 201.388 1.00 24.46 134 TYR A CA 1
ATOM 682 C C . TYR A 1 134 ? 135.628 -25.788 199.872 1.00 27.13 134 TYR A C 1
ATOM 683 O O . TYR A 1 134 ? 134.647 -25.355 199.270 1.00 30.26 134 TYR A O 1
ATOM 692 N N . THR A 1 135 ? 136.753 -26.145 199.258 1.00 23.57 135 THR A N 1
ATOM 693 C CA . THR A 1 135 ? 136.908 -26.021 197.812 1.00 21.12 135 THR A CA 1
ATOM 694 C C . THR A 1 135 ? 135.850 -26.754 197.000 1.00 22.47 135 THR A C 1
ATOM 695 O O . THR A 1 135 ? 135.264 -26.184 196.082 1.00 28.41 135 THR A O 1
ATOM 699 N N . GLY A 1 136 ? 135.617 -28.020 197.320 1.00 20.02 136 GLY A N 1
ATOM 700 C CA . GLY A 1 136 ? 134.621 -28.775 196.589 1.00 15.55 136 GLY A CA 1
ATOM 701 C C . GLY A 1 136 ? 133.293 -28.048 196.593 1.00 19.05 136 GLY A C 1
ATOM 702 O O . GLY A 1 136 ? 132.665 -27.866 195.548 1.00 21.78 136 GLY A O 1
ATOM 703 N N . LYS A 1 137 ? 132.870 -27.617 197.778 1.00 18.09 137 LYS A N 1
ATOM 704 C CA . LYS A 1 137 ? 131.608 -26.910 197.936 1.00 15.42 137 LYS A CA 1
ATOM 705 C C . LYS A 1 137 ? 131.577 -25.633 197.106 1.00 16.26 137 LYS A C 1
ATOM 706 O O . LYS A 1 137 ? 130.598 -25.358 196.421 1.00 19.93 137 LYS A O 1
ATOM 712 N N . MET A 1 138 ? 132.647 -24.851 197.160 1.00 17.75 138 MET A N 1
ATOM 713 C CA . MET A 1 138 ? 132.696 -23.624 196.381 1.00 16.86 138 MET A CA 1
ATOM 714 C C . MET A 1 138 ? 132.576 -23.986 194.899 1.00 17.77 138 MET A C 1
ATOM 715 O O . MET A 1 138 ? 131.740 -23.441 194.171 1.00 18.40 138 MET A O 1
ATOM 720 N N . SER A 1 139 ? 133.403 -24.934 194.472 1.00 14.34 139 SER A N 1
ATOM 721 C CA . SER A 1 139 ? 133.435 -25.380 193.086 1.00 15.46 139 SER A CA 1
ATOM 722 C C . SER A 1 139 ? 132.097 -25.841 192.534 1.00 18.03 139 SER A C 1
ATOM 723 O O . SER A 1 139 ? 131.890 -25.827 191.323 1.00 21.51 139 SER A O 1
ATOM 726 N N . ARG A 1 140 ? 131.192 -26.254 193.411 1.00 16.16 140 ARG A N 1
ATOM 727 C CA . ARG A 1 140 ? 129.895 -26.740 192.964 1.00 15.43 140 ARG A CA 1
ATOM 728 C C . ARG A 1 140 ? 128.826 -25.672 192.888 1.00 19.22 140 ARG A C 1
ATOM 729 O O . ARG A 1 140 ? 127.714 -25.947 192.441 1.00 21.69 140 ARG A O 1
ATOM 737 N N . THR A 1 141 ? 129.134 -24.455 193.321 1.00 20.20 141 THR A N 1
ATOM 738 C CA . THR A 1 141 ? 128.109 -23.426 193.272 1.00 23.03 141 THR A CA 1
ATOM 739 C C . THR A 1 141 ? 128.287 -22.423 192.139 1.00 20.80 141 THR A C 1
ATOM 740 O O . THR A 1 141 ? 129.385 -22.218 191.627 1.00 17.91 141 THR A O 1
ATOM 744 N N . ALA A 1 142 ? 127.169 -21.824 191.748 1.00 19.72 142 ALA A N 1
ATOM 745 C CA . ALA A 1 142 ? 127.102 -20.852 190.666 1.00 15.60 142 ALA A CA 1
ATOM 746 C C . ALA A 1 142 ? 128.186 -19.792 190.659 1.00 16.29 142 ALA A C 1
ATOM 747 O O . ALA A 1 142 ? 128.585 -19.277 191.705 1.00 16.03 142 ALA A O 1
ATOM 749 N N . GLY A 1 143 ? 128.639 -19.466 189.451 1.00 17.15 143 GLY A N 1
ATOM 750 C CA . GLY A 1 143 ? 129.651 -18.444 189.256 1.00 12.47 143 GLY A CA 1
ATOM 751 C C . GLY A 1 143 ? 131.021 -18.767 189.799 1.00 14.66 143 GLY A C 1
ATOM 752 O O . GLY A 1 143 ? 131.905 -17.917 189.779 1.00 17.63 143 GLY A O 1
ATOM 753 N N . PHE A 1 144 ? 131.208 -19.992 190.277 1.00 16.88 144 PHE A N 1
ATOM 754 C CA . PHE A 1 144 ? 132.489 -20.390 190.831 1.00 15.16 144 PHE A CA 1
ATOM 755 C C . PHE A 1 144 ? 133.664 -20.044 189.943 1.00 16.81 144 PHE A C 1
ATOM 756 O O . PHE A 1 144 ? 133.640 -20.254 188.728 1.00 19.28 144 PHE A O 1
ATOM 764 N N . VAL A 1 145 ? 134.693 -19.508 190.584 1.00 18.01 145 VAL A N 1
ATOM 765 C CA . VAL A 1 145 ? 135.936 -19.139 189.933 1.00 20.12 145 VAL A CA 1
ATOM 766 C C . VAL A 1 145 ? 136.999 -19.182 191.025 1.00 19.63 145 VAL A C 1
ATOM 767 O O . VAL A 1 145 ? 136.732 -18.832 192.175 1.00 20.28 145 VAL A O 1
ATOM 771 N N . THR A 1 146 ? 138.194 -19.630 190.674 1.00 18.08 146 THR A N 1
ATOM 772 C CA . THR A 1 146 ? 139.273 -19.719 191.642 1.00 18.89 146 THR A CA 1
ATOM 773 C C . THR A 1 146 ? 140.560 -19.350 190.933 1.00 22.12 146 THR A C 1
ATOM 774 O O . THR A 1 146 ? 140.694 -19.566 189.727 1.00 19.93 146 THR A O 1
ATOM 778 N N . SER A 1 147 ? 141.509 -18.789 191.672 1.00 24.05 147 SER A N 1
ATOM 779 C CA . SER A 1 147 ? 142.772 -18.396 191.066 1.00 24.07 147 SER A CA 1
ATOM 780 C C . SER A 1 147 ? 143.849 -18.177 192.097 1.00 22.82 147 SER A C 1
ATOM 781 O O . SER A 1 147 ? 143.570 -17.731 193.205 1.00 21.55 147 SER A O 1
ATOM 784 N N . SER A 1 148 ? 145.084 -18.489 191.721 1.00 24.33 148 SER A N 1
ATOM 785 C CA . SER A 1 148 ? 146.211 -18.288 192.616 1.00 20.61 148 SER A CA 1
ATOM 786 C C . SER A 1 148 ? 146.140 -16.861 193.141 1.00 16.91 148 SER A C 1
ATOM 787 O O . SER A 1 148 ? 145.934 -15.906 192.396 1.00 13.31 148 SER A O 1
ATOM 790 N N . VAL A 1 149 ? 146.320 -16.730 194.441 1.00 17.03 149 VAL A N 1
ATOM 791 C CA . VAL A 1 149 ? 146.262 -15.446 195.096 1.00 16.22 149 VAL A CA 1
ATOM 792 C C . VAL A 1 149 ? 147.127 -14.320 194.486 1.00 16.44 149 VAL A C 1
ATOM 793 O O . VAL A 1 149 ? 146.779 -13.144 194.609 1.00 17.06 149 VAL A O 1
ATOM 797 N N . TRP A 1 150 ? 148.233 -14.649 193.823 1.00 14.60 150 TRP A N 1
ATOM 798 C CA . TRP A 1 150 ? 149.062 -13.589 193.250 1.00 16.16 150 TRP A CA 1
ATOM 799 C C . TRP A 1 150 ? 148.801 -13.303 191.778 1.00 17.79 150 TRP A C 1
ATOM 800 O O . TRP A 1 150 ? 149.470 -12.469 191.172 1.00 21.82 150 TRP A O 1
ATOM 811 N N . TYR A 1 151 ? 147.811 -13.975 191.210 1.00 17.70 151 TYR A N 1
ATOM 812 C CA . TYR A 1 151 ? 147.475 -13.787 189.807 1.00 14.82 151 TYR A CA 1
ATOM 813 C C . TYR A 1 151 ? 146.219 -12.934 189.658 1.00 18.19 151 TYR A C 1
ATOM 814 O O . TYR A 1 151 ? 145.372 -12.906 190.548 1.00 21.31 151 TYR A O 1
ATOM 823 N N . GLY A 1 152 ? 146.102 -12.233 188.534 1.00 19.59 152 GLY A N 1
ATOM 824 C CA . GLY A 1 152 ? 144.914 -11.438 188.297 1.00 20.31 152 GLY A CA 1
ATOM 825 C C . GLY A 1 152 ? 145.099 -9.969 187.990 1.00 23.18 152 GLY A C 1
ATOM 826 O O . GLY A 1 152 ? 144.128 -9.293 187.641 1.00 27.14 152 GLY A O 1
ATOM 827 N N . ALA A 1 153 ? 146.324 -9.468 188.110 1.00 20.73 153 ALA A N 1
ATOM 828 C CA . ALA A 1 153 ? 146.592 -8.058 187.854 1.00 21.49 153 ALA A CA 1
ATOM 829 C C . ALA A 1 153 ? 146.209 -7.657 186.441 1.00 24.30 153 ALA A C 1
ATOM 830 O O . ALA A 1 153 ? 145.844 -6.510 186.190 1.00 26.23 153 ALA A O 1
ATOM 832 N N . GLU A 1 154 ? 146.287 -8.610 185.520 1.00 26.89 154 GLU A N 1
ATOM 833 C CA . GLU A 1 154 ? 145.957 -8.357 184.125 1.00 31.80 154 GLU A CA 1
ATOM 834 C C . GLU A 1 154 ? 144.503 -7.962 183.962 1.00 31.57 154 GLU A C 1
ATOM 835 O O . GLU A 1 154 ? 144.112 -7.435 182.927 1.00 38.54 154 GLU A O 1
ATOM 841 N N . GLY A 1 155 ? 143.702 -8.212 184.987 1.00 28.11 155 GLY A N 1
ATOM 842 C CA . GLY A 1 155 ? 142.295 -7.884 184.898 1.00 30.20 155 GLY A CA 1
ATOM 843 C C . GLY A 1 155 ? 141.968 -6.458 185.278 1.00 34.01 155 GLY A C 1
ATOM 844 O O . GLY A 1 155 ? 140.801 -6.109 185.442 1.00 35.92 155 GLY A O 1
ATOM 845 N N . CYS A 1 156 ? 142.980 -5.615 185.414 1.00 33.82 156 CYS A N 1
ATOM 846 C CA . CYS A 1 156 ? 142.709 -4.240 185.788 1.00 38.24 156 CYS A CA 1
ATOM 847 C C . CYS A 1 156 ? 142.073 -3.428 184.668 1.00 41.35 156 CYS A C 1
ATOM 848 O O . CYS A 1 156 ? 141.367 -2.460 184.945 1.00 44.89 156 CYS A O 1
ATOM 851 N N . HIS A 1 157 ? 142.306 -3.797 183.408 1.00 43.95 157 HIS A N 1
ATOM 852 C CA . HIS A 1 157 ? 141.694 -3.036 182.319 1.00 50.32 157 HIS A CA 1
ATOM 853 C C . HIS A 1 157 ? 140.201 -3.329 182.291 1.00 44.76 157 HIS A C 1
ATOM 854 O O . HIS A 1 157 ? 139.433 -2.679 181.590 1.00 45.66 157 HIS A O 1
ATOM 861 N N . LEU A 1 158 ? 139.792 -4.321 183.064 1.00 37.89 158 LEU A N 1
ATOM 862 C CA . LEU A 1 158 ? 138.390 -4.665 183.142 1.00 32.90 158 LEU A CA 1
ATOM 863 C C . LEU A 1 158 ? 137.688 -3.537 183.886 1.00 33.42 158 LEU A C 1
ATOM 864 O O . LEU A 1 158 ? 136.520 -3.253 183.645 1.00 37.23 158 LEU A O 1
ATOM 869 N N . LEU A 1 159 ? 138.410 -2.895 184.797 1.00 33.31 159 LEU A N 1
ATOM 870 C CA . LEU A 1 159 ? 137.860 -1.791 185.577 1.00 33.95 159 LEU A CA 1
ATOM 871 C C . LEU A 1 159 ? 137.540 -0.595 184.700 1.00 38.85 159 LEU A C 1
ATOM 872 O O . LEU A 1 159 ? 136.654 0.196 185.009 1.00 36.00 159 LEU A O 1
ATOM 877 N N . SER A 1 160 ? 138.276 -0.453 183.609 1.00 42.21 160 SER A N 1
ATOM 878 C CA . SER A 1 160 ? 138.063 0.665 182.704 1.00 43.02 160 SER A CA 1
ATOM 879 C C . SER A 1 160 ? 138.087 0.103 181.303 1.00 44.53 160 SER A C 1
ATOM 880 O O . SER A 1 160 ? 139.169 -0.120 180.770 1.00 42.55 160 SER A O 1
ATOM 883 N N . GLY A 1 161 ? 136.939 -0.128 180.682 1.00 49.98 161 GLY A N 1
ATOM 884 C CA . GLY A 1 161 ? 136.991 -0.702 179.348 1.00 53.52 161 GLY A CA 1
ATOM 885 C C . GLY A 1 161 ? 136.460 -2.105 179.496 1.00 53.34 161 GLY A C 1
ATOM 886 O O . GLY A 1 161 ? 135.525 -2.301 180.268 1.00 59.11 161 GLY A O 1
ATOM 887 N N . GLY A 1 162 ? 137.036 -3.082 178.809 1.00 50.85 162 GLY A N 1
ATOM 888 C CA . GLY A 1 162 ? 136.515 -4.433 178.929 1.00 54.72 162 GLY A CA 1
ATOM 889 C C . GLY A 1 162 ? 137.620 -5.457 178.881 1.00 60.15 162 GLY A C 1
ATOM 890 O O . GLY A 1 162 ? 138.645 -5.261 179.526 1.00 64.99 162 GLY A O 1
ATOM 891 N N . SER A 1 163 ? 137.423 -6.526 178.117 1.00 63.56 163 SER A N 1
ATOM 892 C CA . SER A 1 163 ? 138.414 -7.587 177.987 1.00 66.39 163 SER A CA 1
ATOM 893 C C . SER A 1 163 ? 138.698 -8.261 179.320 1.00 66.67 163 SER A C 1
ATOM 894 O O . SER A 1 163 ? 139.709 -8.001 179.978 1.00 65.88 163 SER A O 1
ATOM 897 N N . ALA A 1 164 ? 137.774 -9.119 179.725 1.00 65.67 164 ALA A N 1
ATOM 898 C CA . ALA A 1 164 ? 137.934 -9.846 180.960 1.00 63.85 164 ALA A CA 1
ATOM 899 C C . ALA A 1 164 ? 138.833 -11.046 180.633 1.00 64.21 164 ALA A C 1
ATOM 900 O O . ALA A 1 164 ? 138.874 -12.037 181.368 1.00 66.24 164 ALA A O 1
ATOM 902 N N . ARG A 1 165 ? 139.567 -10.923 179.522 1.00 64.36 165 ARG A N 1
ATOM 903 C CA . ARG A 1 165 ? 140.470 -11.957 178.994 1.00 64.51 165 ARG A CA 1
ATOM 904 C C . ARG A 1 165 ? 141.403 -12.687 179.946 1.00 64.65 165 ARG A C 1
ATOM 905 O O . ARG A 1 165 ? 141.664 -13.856 179.742 1.00 62.10 165 ARG A O 1
ATOM 913 N N . ASN A 1 166 ? 141.918 -12.015 180.969 1.00 63.33 166 ASN A N 1
ATOM 914 C CA . ASN A 1 166 ? 142.789 -12.719 181.903 1.00 61.05 166 ASN A CA 1
ATOM 915 C C . ASN A 1 166 ? 142.423 -12.324 183.307 1.00 52.33 166 ASN A C 1
ATOM 916 O O . ASN A 1 166 ? 143.227 -12.436 184.230 1.00 51.11 166 ASN A O 1
ATOM 921 N N . ALA A 1 167 ? 141.189 -11.855 183.452 1.00 38.54 167 ALA A N 1
ATOM 922 C CA . ALA A 1 167 ? 140.669 -11.406 184.730 1.00 30.23 167 ALA A CA 1
ATOM 923 C C . ALA A 1 167 ? 140.227 -12.528 185.633 1.00 33.30 167 ALA A C 1
ATOM 924 O O . ALA A 1 167 ? 140.086 -13.667 185.218 1.00 40.27 167 ALA A O 1
ATOM 926 N N . VAL A 1 168 ? 140.011 -12.188 186.892 1.00 20.97 168 VAL A N 1
ATOM 927 C CA . VAL A 1 168 ? 139.535 -13.158 187.857 1.00 22.42 168 VAL A CA 1
ATOM 928 C C . VAL A 1 168 ? 138.214 -12.526 188.278 1.00 20.46 168 VAL A C 1
ATOM 929 O O . VAL A 1 168 ? 138.151 -11.761 189.234 1.00 9.56 168 VAL A O 1
ATOM 933 N N . VAL A 1 169 ? 137.172 -12.789 187.497 1.00 19.73 169 VAL A N 1
ATOM 934 C CA . VAL A 1 169 ? 135.878 -12.202 187.792 1.00 17.81 169 VAL A CA 1
ATOM 935 C C . VAL A 1 169 ? 134.886 -13.242 188.249 1.00 18.25 169 VAL A C 1
ATOM 936 O O . VAL A 1 169 ? 134.918 -14.383 187.813 1.00 22.16 169 VAL A O 1
ATOM 940 N N . ALA A 1 170 ? 133.996 -12.848 189.140 1.00 16.73 170 ALA A N 1
ATOM 941 C CA . ALA A 1 170 ? 132.932 -13.721 189.598 1.00 16.07 170 ALA A CA 1
ATOM 942 C C . ALA A 1 170 ? 131.662 -12.956 189.169 1.00 18.97 170 ALA A C 1
ATOM 943 O O . ALA A 1 170 ? 131.291 -11.936 189.773 1.00 25.21 170 ALA A O 1
ATOM 945 N N . SER A 1 171 ? 130.994 -13.467 188.135 1.00 14.24 171 SER A N 1
ATOM 946 C CA . SER A 1 171 ? 129.795 -12.812 187.627 1.00 14.68 171 SER A CA 1
ATOM 947 C C . SER A 1 171 ? 128.504 -13.322 188.229 1.00 17.14 171 SER A C 1
ATOM 948 O O . SER A 1 171 ? 128.272 -14.529 188.301 1.00 23.36 171 SER A O 1
ATOM 951 N N . MET A 1 172 ? 127.650 -12.393 188.639 1.00 16.80 172 MET A N 1
ATOM 952 C CA . MET A 1 172 ? 126.372 -12.764 189.214 1.00 16.97 172 MET A CA 1
ATOM 953 C C . MET A 1 172 ? 125.362 -12.916 188.093 1.00 18.02 172 MET A C 1
ATOM 954 O O . MET A 1 172 ? 125.384 -12.158 187.131 1.00 22.51 172 MET A O 1
ATOM 959 N N . ASP A 1 173 ? 124.487 -13.905 188.218 1.00 19.62 173 ASP A N 1
ATOM 960 C CA . ASP A 1 173 ? 123.451 -14.144 187.227 1.00 20.29 173 ASP A CA 1
ATOM 961 C C . ASP A 1 173 ? 122.407 -13.057 187.408 1.00 25.56 173 ASP A C 1
ATOM 962 O O . ASP A 1 173 ? 121.613 -13.107 188.343 1.00 27.25 173 ASP A O 1
ATOM 967 N N . CYS A 1 174 ? 122.412 -12.074 186.516 1.00 28.35 174 CYS A N 1
ATOM 968 C CA . CYS A 1 174 ? 121.479 -10.966 186.618 1.00 27.50 174 CYS A CA 1
ATOM 969 C C . CYS A 1 174 ? 120.285 -11.095 185.718 1.00 33.38 174 CYS A C 1
ATOM 970 O O . CYS A 1 174 ? 119.244 -10.499 185.984 1.00 41.48 174 CYS A O 1
ATOM 973 N N . SER A 1 175 ? 120.430 -11.848 184.636 1.00 41.15 175 SER A N 1
ATOM 974 C CA . SER A 1 175 ? 119.303 -12.044 183.742 1.00 44.04 175 SER A CA 1
ATOM 975 C C . SER A 1 175 ? 118.221 -12.608 184.649 1.00 48.35 175 SER A C 1
ATOM 976 O O . SER A 1 175 ? 118.518 -13.315 185.618 1.00 52.21 175 SER A O 1
ATOM 979 N N . ARG A 1 176 ? 116.972 -12.281 184.365 1.00 46.96 176 ARG A N 1
ATOM 980 C CA . ARG A 1 176 ? 115.875 -12.790 185.178 1.00 51.01 176 ARG A CA 1
ATOM 981 C C . ARG A 1 176 ? 115.936 -12.423 186.666 1.00 44.54 176 ARG A C 1
ATOM 982 O O . ARG A 1 176 ? 115.467 -13.174 187.517 1.00 43.38 176 ARG A O 1
ATOM 990 N N . VAL A 1 177 ? 116.540 -11.284 186.984 1.00 41.48 177 VAL A N 1
ATOM 991 C CA . VAL A 1 177 ? 116.551 -10.803 188.366 1.00 39.18 177 VAL A CA 1
ATOM 992 C C . VAL A 1 177 ? 115.579 -9.635 188.239 1.00 39.40 177 VAL A C 1
ATOM 993 O O . VAL A 1 177 ? 115.815 -8.711 187.458 1.00 41.32 177 VAL A O 1
ATOM 997 N N . GLY A 1 178 ? 114.479 -9.680 188.978 1.00 34.23 178 GLY A N 1
ATOM 998 C CA . GLY A 1 178 ? 113.497 -8.620 188.854 1.00 32.17 178 GLY A CA 1
ATOM 999 C C . GLY A 1 178 ? 113.764 -7.357 189.638 1.00 31.14 178 GLY A C 1
ATOM 1000 O O . GLY A 1 178 ? 114.816 -7.187 190.256 1.00 34.55 178 GLY A O 1
ATOM 1001 N N . TRP A 1 179 ? 112.790 -6.457 189.604 1.00 26.85 179 TRP A N 1
ATOM 1002 C CA . TRP A 1 179 ? 112.889 -5.204 190.324 1.00 25.11 179 TRP A CA 1
ATOM 1003 C C . TRP A 1 179 ? 112.826 -5.499 191.812 1.00 23.43 179 TRP A C 1
ATOM 1004 O O . TRP A 1 179 ? 111.928 -6.197 192.271 1.00 26.51 179 TRP A O 1
ATOM 1015 N N . LYS A 1 180 ? 113.799 -4.988 192.557 1.00 22.23 180 LYS A N 1
ATOM 1016 C CA . LYS A 1 180 ? 113.851 -5.195 193.999 1.00 21.71 180 LYS A CA 1
ATOM 1017 C C . LYS A 1 180 ? 113.813 -3.829 194.662 1.00 20.23 180 LYS A C 1
ATOM 1018 O O . LYS A 1 180 ? 114.343 -2.863 194.114 1.00 26.19 180 LYS A O 1
ATOM 1024 N N . ARG A 1 181 ? 113.176 -3.728 195.823 1.00 16.07 181 ARG A N 1
ATOM 1025 C CA . ARG A 1 181 ? 113.138 -2.439 196.495 1.00 16.79 181 ARG A CA 1
ATOM 1026 C C . ARG A 1 181 ? 114.521 -2.158 197.067 1.00 16.27 181 ARG A C 1
ATOM 1027 O O . ARG A 1 181 ? 115.168 -3.043 197.616 1.00 18.19 181 ARG A O 1
ATOM 1035 N N . VAL A 1 182 ? 114.970 -0.919 196.912 1.00 16.66 182 VAL A N 1
ATOM 1036 C CA . VAL A 1 182 ? 116.249 -0.483 197.440 1.00 13.29 182 VAL A CA 1
ATOM 1037 C C . VAL A 1 182 ? 116.092 -0.404 198.963 1.00 18.31 182 VAL A C 1
ATOM 1038 O O . VAL A 1 182 ? 115.103 0.123 199.459 1.00 17.07 182 VAL A O 1
ATOM 1042 N N . THR A 1 183 ? 117.048 -0.937 199.712 1.00 22.73 183 THR A N 1
ATOM 1043 C CA . THR A 1 183 ? 116.948 -0.880 201.166 1.00 21.80 183 THR A CA 1
ATOM 1044 C C . THR A 1 183 ? 118.239 -0.354 201.755 1.00 22.77 183 THR A C 1
ATOM 1045 O O . THR A 1 183 ? 119.280 -0.384 201.104 1.00 27.23 183 THR A O 1
ATOM 1049 N N . SER A 1 184 ? 118.172 0.132 202.987 1.00 22.35 184 SER A N 1
ATOM 1050 C CA . SER A 1 184 ? 119.356 0.667 203.641 1.00 23.49 184 SER A CA 1
ATOM 1051 C C . SER A 1 184 ? 119.957 -0.397 204.531 1.00 21.75 184 SER A C 1
ATOM 1052 O O . SER A 1 184 ? 120.997 -0.184 205.148 1.00 23.05 184 SER A O 1
ATOM 1055 N N . SER A 1 185 ? 119.296 -1.549 204.583 1.00 20.15 185 SER A N 1
ATOM 1056 C CA . SER A 1 185 ? 119.756 -2.655 205.403 1.00 17.42 185 SER A CA 1
ATOM 1057 C C . SER A 1 185 ? 119.093 -3.991 205.056 1.00 19.75 185 SER A C 1
ATOM 1058 O O . SER A 1 185 ? 118.248 -4.079 204.158 1.00 17.35 185 SER A O 1
ATOM 1061 N N . ILE A 1 186 ? 119.477 -5.016 205.814 1.00 19.54 186 ILE A N 1
ATOM 1062 C CA . ILE A 1 186 ? 119.007 -6.384 205.630 1.00 22.90 186 ILE A CA 1
ATOM 1063 C C . ILE A 1 186 ? 118.502 -6.978 206.930 1.00 27.00 186 ILE A C 1
ATOM 1064 O O . ILE A 1 186 ? 119.136 -6.826 207.969 1.00 31.60 186 ILE A O 1
ATOM 1069 N N . PRO A 1 187 ? 117.354 -7.661 206.894 1.00 28.57 187 PRO A N 1
ATOM 1070 C CA . PRO A 1 187 ? 116.814 -8.272 208.111 1.00 30.42 187 PRO A CA 1
ATOM 1071 C C . PRO A 1 187 ? 117.488 -9.634 208.325 1.00 39.08 187 PRO A C 1
ATOM 1072 O O . PRO A 1 187 ? 116.907 -10.673 208.018 1.00 43.60 187 PRO A O 1
ATOM 1076 N N . SER A 1 188 ? 118.716 -9.616 208.847 1.00 44.73 188 SER A N 1
ATOM 1077 C CA . SER A 1 188 ? 119.513 -10.826 209.062 1.00 52.14 188 SER A CA 1
ATOM 1078 C C . SER A 1 188 ? 118.948 -11.906 210.000 1.00 55.46 188 SER A C 1
ATOM 1079 O O . SER A 1 188 ? 119.266 -13.081 209.836 1.00 56.55 188 SER A O 1
ATOM 1082 N N . SER A 1 189 ? 118.093 -11.518 210.945 1.00 58.01 189 SER A N 1
ATOM 1083 C CA . SER A 1 189 ? 117.488 -12.452 211.902 1.00 54.79 189 SER A CA 1
ATOM 1084 C C . SER A 1 189 ? 116.149 -13.029 211.417 1.00 52.97 189 SER A C 1
ATOM 1085 O O . SER A 1 189 ? 115.431 -13.698 212.164 1.00 51.60 189 SER A O 1
ATOM 1088 N N . VAL A 1 190 ? 115.822 -12.778 210.163 1.00 47.65 190 VAL A N 1
ATOM 1089 C CA . VAL A 1 190 ? 114.550 -13.215 209.626 1.00 43.42 190 VAL A CA 1
ATOM 1090 C C . VAL A 1 190 ? 114.632 -14.449 208.764 1.00 35.89 190 VAL A C 1
ATOM 1091 O O . VAL A 1 190 ? 115.724 -14.915 208.442 1.00 36.78 190 VAL A O 1
ATOM 1095 N N . ASP A 1 191 ? 113.466 -14.984 208.411 1.00 26.22 191 ASP A N 1
ATOM 1096 C CA . ASP A 1 191 ? 113.393 -16.146 207.548 1.00 23.17 191 ASP A CA 1
ATOM 1097 C C . ASP A 1 191 ? 114.147 -15.780 206.278 1.00 25.46 191 ASP A C 1
ATOM 1098 O O . ASP A 1 191 ? 113.965 -14.693 205.720 1.00 25.30 191 ASP A O 1
ATOM 1103 N N . PRO A 1 192 ? 114.984 -16.698 205.787 1.00 19.45 192 PRO A N 1
ATOM 1104 C CA . PRO A 1 192 ? 115.762 -16.442 204.576 1.00 16.89 192 PRO A CA 1
ATOM 1105 C C . PRO A 1 192 ? 114.899 -15.954 203.417 1.00 18.97 192 PRO A C 1
ATOM 1106 O O . PRO A 1 192 ? 115.337 -15.142 202.597 1.00 19.18 192 PRO A O 1
ATOM 1110 N N . ASN A 1 193 ? 113.668 -16.446 203.354 1.00 15.76 193 ASN A N 1
ATOM 1111 C CA . ASN A 1 193 ? 112.775 -16.060 202.277 1.00 19.42 193 ASN A CA 1
ATOM 1112 C C . ASN A 1 193 ? 112.417 -14.583 202.310 1.00 17.54 193 ASN A C 1
ATOM 1113 O O . ASN A 1 193 ? 112.157 -13.975 201.266 1.00 20.22 193 ASN A O 1
ATOM 1118 N N . VAL A 1 194 ? 112.412 -14.008 203.507 1.00 15.36 194 VAL A N 1
ATOM 1119 C CA . VAL A 1 194 ? 112.120 -12.593 203.653 1.00 13.89 194 VAL A CA 1
ATOM 1120 C C . VAL A 1 194 ? 113.331 -11.827 203.132 1.00 16.20 194 VAL A C 1
ATOM 1121 O O . VAL A 1 194 ? 113.198 -10.824 202.420 1.00 15.70 194 VAL A O 1
ATOM 1125 N N . VAL A 1 195 ? 114.514 -12.312 203.491 1.00 13.01 195 VAL A N 1
ATOM 1126 C CA . VAL A 1 195 ? 115.746 -11.679 203.057 1.00 12.24 195 VAL A CA 1
ATOM 1127 C C . VAL A 1 195 ? 115.892 -11.759 201.540 1.00 13.20 195 VAL A C 1
ATOM 1128 O O . VAL A 1 195 ? 116.331 -10.799 200.903 1.00 17.71 195 VAL A O 1
ATOM 1132 N N . ASN A 1 196 ? 115.516 -12.897 200.964 1.00 9.49 196 ASN A N 1
ATOM 1133 C CA . ASN A 1 196 ? 115.644 -13.100 199.526 1.00 12.35 196 ASN A CA 1
ATOM 1134 C C . ASN A 1 196 ? 114.879 -12.069 198.719 1.00 17.59 196 ASN A C 1
ATOM 1135 O O . ASN A 1 196 ? 115.149 -11.858 197.528 1.00 25.03 196 ASN A O 1
ATOM 1140 N N . THR A 1 197 ? 113.924 -11.430 199.383 1.00 19.41 197 THR A N 1
ATOM 1141 C CA . THR A 1 197 ? 113.080 -10.405 198.786 1.00 17.96 197 THR A CA 1
ATOM 1142 C C . THR A 1 197 ? 113.898 -9.185 198.383 1.00 21.57 197 THR A C 1
ATOM 1143 O O . THR A 1 197 ? 113.616 -8.539 197.374 1.00 20.56 197 THR A O 1
ATOM 1147 N N . ILE A 1 198 ? 114.911 -8.879 199.188 1.00 22.66 198 ILE A N 1
ATOM 1148 C CA . ILE A 1 198 ? 115.773 -7.731 198.952 1.00 21.96 198 ILE A CA 1
ATOM 1149 C C . ILE A 1 198 ? 117.179 -8.098 198.511 1.00 26.31 198 ILE A C 1
ATOM 1150 O O . ILE A 1 198 ? 117.904 -7.251 197.994 1.00 30.56 198 ILE A O 1
ATOM 1155 N N . LEU A 1 199 ? 117.563 -9.356 198.704 1.00 22.35 199 LEU A N 1
ATOM 1156 C CA . LEU A 1 199 ? 118.911 -9.800 198.360 1.00 21.62 199 LEU A CA 1
ATOM 1157 C C . LEU A 1 199 ? 119.013 -10.672 197.114 1.00 23.52 199 LEU A C 1
ATOM 1158 O O . LEU A 1 199 ? 118.822 -11.887 197.178 1.00 28.86 199 LEU A O 1
ATOM 1163 N N . PRO A 1 200 ? 119.350 -10.066 195.966 1.00 22.20 200 PRO A N 1
ATOM 1164 C CA . PRO A 1 200 ? 119.466 -10.841 194.727 1.00 21.97 200 PRO A CA 1
ATOM 1165 C C . PRO A 1 200 ? 120.421 -12.020 194.886 1.00 20.40 200 PRO A C 1
ATOM 1166 O O . PRO A 1 200 ? 120.139 -13.132 194.422 1.00 23.34 200 PRO A O 1
ATOM 1170 N N . ALA A 1 201 ? 121.546 -11.774 195.552 1.00 15.43 201 ALA A N 1
ATOM 1171 C CA . ALA A 1 201 ? 122.540 -12.812 195.771 1.00 11.21 201 ALA A CA 1
ATOM 1172 C C . ALA A 1 201 ? 123.627 -12.362 196.736 1.00 14.50 201 ALA A C 1
ATOM 1173 O O . ALA A 1 201 ? 123.716 -11.184 197.088 1.00 12.33 201 ALA A O 1
ATOM 1175 N N . ARG A 1 202 ? 124.442 -13.321 197.166 1.00 17.35 202 ARG A N 1
ATOM 1176 C CA . ARG A 1 202 ? 125.553 -13.071 198.081 1.00 17.13 202 ARG A CA 1
ATOM 1177 C C . ARG A 1 202 ? 126.809 -13.552 197.390 1.00 18.37 202 ARG A C 1
ATOM 1178 O O . ARG A 1 202 ? 126.802 -14.600 196.747 1.00 21.12 202 ARG A O 1
ATOM 1186 N N . LEU A 1 203 ? 127.887 -12.792 197.512 1.00 19.76 203 LEU A N 1
ATOM 1187 C CA . LEU A 1 203 ? 129.140 -13.214 196.921 1.00 16.77 203 LEU A CA 1
ATOM 1188 C C . LEU A 1 203 ? 129.862 -13.959 198.032 1.00 17.79 203 LEU A C 1
ATOM 1189 O O . LEU A 1 203 ? 130.009 -13.439 199.141 1.00 22.47 203 LEU A O 1
ATOM 1194 N N . ALA A 1 204 ? 130.282 -15.185 197.749 1.00 14.42 204 ALA A N 1
ATOM 1195 C CA . ALA A 1 204 ? 131.002 -15.978 198.733 1.00 13.43 204 ALA A CA 1
ATOM 1196 C C . ALA A 1 204 ? 132.462 -16.035 198.307 1.00 16.77 204 ALA A C 1
ATOM 1197 O O . ALA A 1 204 ? 132.785 -16.496 197.209 1.00 19.70 204 ALA A O 1
ATOM 1199 N N . VAL A 1 205 ? 133.341 -15.542 199.172 1.00 15.86 205 VAL A N 1
ATOM 1200 C CA . VAL A 1 205 ? 134.770 -15.533 198.892 1.00 14.57 205 VAL A CA 1
ATOM 1201 C C . VAL A 1 205 ? 135.470 -16.424 199.902 1.00 14.45 205 VAL A C 1
ATOM 1202 O O . VAL A 1 205 ? 135.203 -16.336 201.094 1.00 17.52 205 VAL A O 1
ATOM 1206 N N . ARG A 1 206 ? 136.370 -17.278 199.429 1.00 13.97 206 ARG A N 1
ATOM 1207 C CA . ARG A 1 206 ? 137.069 -18.190 200.323 1.00 17.05 206 ARG A CA 1
ATOM 1208 C C . ARG A 1 206 ? 138.545 -18.345 199.993 1.00 20.94 206 ARG A C 1
ATOM 1209 O O . ARG A 1 206 ? 138.953 -18.190 198.842 1.00 24.31 206 ARG A O 1
ATOM 1217 N N . SER A 1 207 ? 139.345 -18.648 201.010 1.00 19.51 207 SER A N 1
ATOM 1218 C CA . SER A 1 207 ? 140.768 -18.860 200.806 1.00 20.42 207 SER A CA 1
ATOM 1219 C C . SER A 1 207 ? 141.005 -20.364 200.841 1.00 23.51 207 SER A C 1
ATOM 1220 O O . SER A 1 207 ? 140.568 -21.048 201.763 1.00 25.24 207 SER A O 1
ATOM 1223 N N . SER A 1 208 ? 141.696 -20.873 199.829 1.00 25.07 208 SER A N 1
ATOM 1224 C CA . SER A 1 208 ? 141.982 -22.297 199.725 1.00 25.09 208 SER A CA 1
ATOM 1225 C C . SER A 1 208 ? 143.108 -22.694 200.662 1.00 28.85 208 SER A C 1
ATOM 1226 O O . SER A 1 208 ? 143.616 -23.813 200.592 1.00 38.59 208 SER A O 1
ATOM 1229 N N . ILE A 1 209 ? 143.493 -21.785 201.545 1.00 29.29 209 ILE A N 1
ATOM 1230 C CA . ILE A 1 209 ? 144.599 -22.053 202.448 1.00 24.83 209 ILE A CA 1
ATOM 1231 C C . ILE A 1 209 ? 144.561 -21.159 203.678 1.00 27.30 209 ILE A C 1
ATOM 1232 O O . ILE A 1 209 ? 144.107 -20.014 203.616 1.00 31.35 209 ILE A O 1
ATOM 1237 N N . LYS A 1 210 ? 145.044 -21.687 204.796 1.00 27.72 210 LYS A N 1
ATOM 1238 C CA . LYS A 1 210 ? 145.090 -20.927 206.037 1.00 26.48 210 LYS A CA 1
ATOM 1239 C C . LYS A 1 210 ? 146.507 -20.382 206.171 1.00 31.37 210 LYS A C 1
ATOM 1240 O O . LYS A 1 210 ? 147.444 -21.137 206.424 1.00 34.12 210 LYS A O 1
ATOM 1246 N N . PRO A 1 211 ? 146.689 -19.066 205.981 1.00 33.94 211 PRO A N 1
ATOM 1247 C CA . PRO A 1 211 ? 148.038 -18.504 206.102 1.00 32.94 211 PRO A CA 1
ATOM 1248 C C . PRO A 1 211 ? 148.452 -18.545 207.568 1.00 37.22 211 PRO A C 1
ATOM 1249 O O . PRO A 1 211 ? 147.609 -18.746 208.440 1.00 38.14 211 PRO A O 1
ATOM 1253 N N . THR A 1 212 ? 149.741 -18.361 207.843 1.00 40.62 212 THR A N 1
ATOM 1254 C CA . THR A 1 212 ? 150.232 -18.388 209.219 1.00 41.25 212 THR A CA 1
ATOM 1255 C C . THR A 1 212 ? 149.594 -17.280 210.042 1.00 39.18 212 THR A C 1
ATOM 1256 O O . THR A 1 212 ? 149.363 -17.443 211.239 1.00 38.37 212 THR A O 1
ATOM 1260 N N . VAL A 1 213 ? 149.322 -16.151 209.395 1.00 38.07 213 VAL A N 1
ATOM 1261 C CA . VAL A 1 213 ? 148.682 -15.016 210.056 1.00 36.35 213 VAL A CA 1
ATOM 1262 C C . VAL A 1 213 ? 147.658 -14.396 209.113 1.00 33.43 213 VAL A C 1
ATOM 1263 O O . VAL A 1 213 ? 147.850 -14.388 207.896 1.00 32.73 213 VAL A O 1
ATOM 1267 N N . SER A 1 214 ? 146.559 -13.900 209.673 1.00 31.40 214 SER A N 1
ATOM 1268 C CA . SER A 1 214 ? 145.525 -13.277 208.858 1.00 29.21 214 SER A CA 1
ATOM 1269 C C . SER A 1 214 ? 146.224 -12.262 207.952 1.00 29.61 214 SER A C 1
ATOM 1270 O O . SER A 1 214 ? 147.108 -11.530 208.399 1.00 32.63 214 SER A O 1
ATOM 1273 N N . ASP A 1 215 ? 145.853 -12.240 206.677 1.00 27.93 215 ASP A N 1
ATOM 1274 C CA . ASP A 1 215 ? 146.468 -11.326 205.716 1.00 24.67 215 ASP A CA 1
ATOM 1275 C C . ASP A 1 215 ? 145.525 -11.044 204.552 1.00 26.08 215 ASP A C 1
ATOM 1276 O O . ASP A 1 215 ? 144.553 -11.771 204.340 1.00 31.22 215 ASP A O 1
ATOM 1281 N N . THR A 1 216 ? 145.811 -9.987 203.801 1.00 22.36 216 THR A N 1
ATOM 1282 C CA . THR A 1 216 ? 144.979 -9.627 202.659 1.00 25.02 216 THR A CA 1
ATOM 1283 C C . THR A 1 216 ? 145.850 -9.519 201.404 1.00 22.16 216 THR A C 1
ATOM 1284 O O . THR A 1 216 ? 146.527 -8.514 201.178 1.00 26.32 216 THR A O 1
ATOM 1288 N N . PRO A 1 217 ? 145.822 -10.560 200.559 1.00 18.24 217 PRO A N 1
ATOM 1289 C CA . PRO A 1 217 ? 146.606 -10.623 199.323 1.00 16.83 217 PRO A CA 1
ATOM 1290 C C . PRO A 1 217 ? 146.131 -9.754 198.172 1.00 20.48 217 PRO A C 1
ATOM 1291 O O . PRO A 1 217 ? 146.903 -9.445 197.265 1.00 23.66 217 PRO A O 1
ATOM 1295 N N . GLY A 1 218 ? 144.861 -9.370 198.196 1.00 21.03 218 GLY A N 1
ATOM 1296 C CA . GLY A 1 218 ? 144.333 -8.547 197.126 1.00 16.67 218 GLY A CA 1
ATOM 1297 C C . GLY A 1 218 ? 143.016 -7.919 197.513 1.00 17.08 218 GLY A C 1
ATOM 1298 O O . GLY A 1 218 ? 142.568 -8.046 198.651 1.00 21.03 218 GLY A O 1
ATOM 1299 N N . LYS A 1 219 ? 142.385 -7.241 196.566 1.00 17.93 219 LYS A N 1
ATOM 1300 C CA . LYS A 1 219 ? 141.118 -6.592 196.844 1.00 16.53 219 LYS A CA 1
ATOM 1301 C C . LYS A 1 219 ? 140.057 -6.977 195.832 1.00 18.10 219 LYS A C 1
ATOM 1302 O O . LYS A 1 219 ? 140.358 -7.431 194.726 1.00 19.61 219 LYS A O 1
ATOM 1308 N N . LEU A 1 220 ? 138.807 -6.803 196.234 1.00 16.00 220 LEU A N 1
ATOM 1309 C CA . LEU A 1 220 ? 137.683 -7.119 195.381 1.00 16.75 220 LEU A CA 1
ATOM 1310 C C . LEU A 1 220 ? 137.033 -5.821 194.935 1.00 19.60 220 LEU A C 1
ATOM 1311 O O . LEU A 1 220 ? 136.741 -4.944 195.751 1.00 22.34 220 LEU A O 1
ATOM 1316 N N . TYR A 1 221 ? 136.829 -5.693 193.631 1.00 18.78 221 TYR A N 1
ATOM 1317 C CA . TYR A 1 221 ? 136.205 -4.505 193.082 1.00 19.03 221 TYR A CA 1
ATOM 1318 C C . TYR A 1 221 ? 134.929 -4.914 192.380 1.00 19.89 221 TYR A C 1
ATOM 1319 O O . TYR A 1 221 ? 134.895 -5.888 191.626 1.00 20.92 221 TYR A O 1
ATOM 1328 N N . VAL A 1 222 ? 133.873 -4.163 192.642 1.00 19.04 222 VAL A N 1
ATOM 1329 C CA . VAL A 1 222 ? 132.593 -4.438 192.044 1.00 19.40 222 VAL A CA 1
ATOM 1330 C C . VAL A 1 222 ? 132.381 -3.618 190.790 1.00 18.72 222 VAL A C 1
ATOM 1331 O O . VAL A 1 222 ? 132.623 -2.411 190.769 1.00 22.26 222 VAL A O 1
ATOM 1335 N N . ILE A 1 223 ? 131.931 -4.288 189.739 1.00 18.31 223 ILE A N 1
ATOM 1336 C CA . ILE A 1 223 ? 131.625 -3.623 188.489 1.00 17.30 223 ILE A CA 1
ATOM 1337 C C . ILE A 1 223 ? 130.139 -3.887 188.306 1.00 18.96 223 ILE A C 1
ATOM 1338 O O . ILE A 1 223 ? 129.751 -4.897 187.728 1.00 18.97 223 ILE A O 1
ATOM 1343 N N . ALA A 1 224 ? 129.318 -2.981 188.832 1.00 21.30 224 ALA A N 1
ATOM 1344 C CA . ALA A 1 224 ? 127.866 -3.104 188.761 1.00 23.74 224 ALA A CA 1
ATOM 1345 C C . ALA A 1 224 ? 127.230 -2.249 187.650 1.00 24.36 224 ALA A C 1
ATOM 1346 O O . ALA A 1 224 ? 127.764 -1.212 187.264 1.00 23.97 224 ALA A O 1
ATOM 1348 N N . SER A 1 225 ? 126.100 -2.717 187.126 1.00 27.01 225 SER A N 1
ATOM 1349 C CA . SER A 1 225 ? 125.335 -2.012 186.091 1.00 24.83 225 SER A CA 1
ATOM 1350 C C . SER A 1 225 ? 123.888 -2.254 186.482 1.00 24.41 225 SER A C 1
ATOM 1351 O O . SER A 1 225 ? 123.450 -3.395 186.535 1.00 28.92 225 SER A O 1
ATOM 1354 N N . MET A 1 226 ? 123.138 -1.197 186.761 1.00 22.74 226 MET A N 1
ATOM 1355 C CA . MET A 1 226 ? 121.753 -1.380 187.173 1.00 21.18 226 MET A CA 1
ATOM 1356 C C . MET A 1 226 ? 120.825 -0.314 186.610 1.00 18.33 226 MET A C 1
ATOM 1357 O O . MET A 1 226 ? 121.268 0.637 185.975 1.00 20.24 226 MET A O 1
ATOM 1362 N N . VAL A 1 227 ? 119.531 -0.489 186.847 1.00 18.32 227 VAL A N 1
ATOM 1363 C CA . VAL A 1 227 ? 118.536 0.493 186.433 1.00 23.24 227 VAL A CA 1
ATOM 1364 C C . VAL A 1 227 ? 117.735 0.796 187.695 1.00 24.18 227 VAL A C 1
ATOM 1365 O O . VAL A 1 227 ? 117.399 -0.116 188.461 1.00 23.38 227 VAL A O 1
ATOM 1369 N N . LEU A 1 228 ? 117.461 2.076 187.926 1.00 21.34 228 LEU A N 1
ATOM 1370 C CA . LEU A 1 228 ? 116.711 2.497 189.102 1.00 19.70 228 LEU A CA 1
ATOM 1371 C C . LEU A 1 228 ? 115.336 2.948 188.639 1.00 21.85 228 LEU A C 1
ATOM 1372 O O . LEU A 1 228 ? 115.183 3.335 187.490 1.00 23.70 228 LEU A O 1
ATOM 1377 N N . ARG A 1 229 ? 114.332 2.914 189.510 1.00 26.53 229 ARG A N 1
ATOM 1378 C CA . ARG A 1 229 ? 113.009 3.262 189.039 1.00 28.47 229 ARG A CA 1
ATOM 1379 C C . ARG A 1 229 ? 112.188 4.369 189.654 1.00 34.44 229 ARG A C 1
ATOM 1380 O O . ARG A 1 229 ? 112.019 5.423 189.037 1.00 51.95 229 ARG A O 1
ATOM 1388 N N . ASP A 1 230 ? 111.653 4.177 190.846 1.00 23.86 230 ASP A N 1
ATOM 1389 C CA . ASP A 1 230 ? 110.793 5.239 191.345 1.00 22.09 230 ASP A CA 1
ATOM 1390 C C . ASP A 1 230 ? 111.422 6.175 192.349 1.00 20.63 230 ASP A C 1
ATOM 1391 O O . ASP A 1 230 ? 111.772 5.780 193.457 1.00 30.35 230 ASP A O 1
ATOM 1396 N N . PRO A 1 231 ? 111.563 7.452 191.969 1.00 17.08 231 PRO A N 1
ATOM 1397 C CA . PRO A 1 231 ? 112.162 8.488 192.816 1.00 16.90 231 PRO A CA 1
ATOM 1398 C C . PRO A 1 231 ? 111.736 8.454 194.272 1.00 17.60 231 PRO A C 1
ATOM 1399 O O . PRO A 1 231 ? 110.598 8.128 194.601 1.00 18.95 231 PRO A O 1
ATOM 1403 N N . VAL A 1 232 ? 112.672 8.793 195.144 1.00 18.23 232 VAL A N 1
ATOM 1404 C CA . VAL A 1 232 ? 112.398 8.830 196.570 1.00 22.05 232 VAL A CA 1
ATOM 1405 C C . VAL A 1 232 ? 113.425 9.753 197.234 1.00 20.98 232 VAL A C 1
ATOM 1406 O O . VAL A 1 232 ? 114.556 9.866 196.770 1.00 20.08 232 VAL A O 1
ATOM 1410 N N . ASP A 1 233 ? 113.022 10.448 198.290 1.00 21.28 233 ASP A N 1
ATOM 1411 C CA . ASP A 1 233 ? 113.954 11.326 198.987 1.00 24.52 233 ASP A CA 1
ATOM 1412 C C . ASP A 1 233 ? 115.047 10.428 199.586 1.00 26.36 233 ASP A C 1
ATOM 1413 O O . ASP A 1 233 ? 114.759 9.509 200.352 1.00 26.80 233 ASP A O 1
ATOM 1418 N N . PRO A 1 234 ? 116.319 10.699 199.256 1.00 24.46 234 PRO A N 1
ATOM 1419 C CA . PRO A 1 234 ? 117.453 9.911 199.752 1.00 20.84 234 PRO A CA 1
ATOM 1420 C C . PRO A 1 234 ? 117.425 9.672 201.256 1.00 22.42 234 PRO A C 1
ATOM 1421 O O . PRO A 1 234 ? 117.808 8.604 201.747 1.00 21.99 234 PRO A O 1
ATOM 1425 N N . THR A 1 235 ? 116.969 10.678 201.987 1.00 20.04 235 THR A N 1
ATOM 1426 C CA . THR A 1 235 ? 116.922 10.591 203.432 1.00 17.80 235 THR A CA 1
ATOM 1427 C C . THR A 1 235 ? 115.787 9.734 203.959 1.00 20.34 235 THR A C 1
ATOM 1428 O O . THR A 1 235 ? 115.809 9.323 205.116 1.00 20.92 235 THR A O 1
ATOM 1432 N N . LEU A 1 236 ? 114.806 9.450 203.110 1.00 21.48 236 LEU A N 1
ATOM 1433 C CA . LEU A 1 236 ? 113.662 8.648 203.526 1.00 23.14 236 LEU A CA 1
ATOM 1434 C C . LEU A 1 236 ? 113.742 7.211 203.039 1.00 22.36 236 LEU A C 1
ATOM 1435 O O . LEU A 1 236 ? 112.845 6.411 203.293 1.00 25.55 236 LEU A O 1
ATOM 1440 N N . ASN A 1 237 ? 114.824 6.880 202.348 1.00 22.58 237 ASN A N 1
ATOM 1441 C CA . ASN A 1 237 ? 114.985 5.539 201.815 1.00 23.69 237 ASN A CA 1
ATOM 1442 C C . ASN A 1 237 ? 115.570 4.533 202.799 1.00 26.32 237 ASN A C 1
ATOM 1443 O O . ASN A 1 237 ? 116.705 4.660 203.254 1.00 25.37 237 ASN A O 1
ATOM 1448 N N . THR A 1 238 ? 114.774 3.518 203.104 1.00 32.81 238 THR A N 1
ATOM 1449 C CA . THR A 1 238 ? 115.166 2.467 204.031 1.00 31.26 238 THR A CA 1
ATOM 1450 C C . THR A 1 238 ? 114.943 1.111 203.368 1.00 34.08 238 THR A C 1
ATOM 1451 O O . THR A 1 238 ? 114.243 1.090 202.326 1.00 24.12 238 THR A O 1
ATOM 1456 N N . LEU B 1 50 ? 117.728 -23.011 176.527 1.00 84.13 50 LEU B N 1
ATOM 1457 C CA . LEU B 1 50 ? 119.028 -23.581 176.043 1.00 87.76 50 LEU B CA 1
ATOM 1458 C C . LEU B 1 50 ? 120.064 -23.767 177.150 1.00 88.62 50 LEU B C 1
ATOM 1459 O O . LEU B 1 50 ? 119.974 -24.713 177.937 1.00 88.89 50 LEU B O 1
ATOM 1464 N N . SER B 1 51 ? 121.052 -22.869 177.192 1.00 90.35 51 SER B N 1
ATOM 1465 C CA . SER B 1 51 ? 122.117 -22.935 178.192 1.00 93.12 51 SER B CA 1
ATOM 1466 C C . SER B 1 51 ? 122.442 -21.607 178.889 1.00 93.11 51 SER B C 1
ATOM 1467 O O . SER B 1 51 ? 121.770 -20.593 178.678 1.00 92.19 51 SER B O 1
ATOM 1470 N N . SER B 1 52 ? 123.500 -21.653 179.703 1.00 92.94 52 SER B N 1
ATOM 1471 C CA . SER B 1 52 ? 124.024 -20.540 180.503 1.00 89.54 52 SER B CA 1
ATOM 1472 C C . SER B 1 52 ? 123.322 -20.484 181.846 1.00 85.98 52 SER B C 1
ATOM 1473 O O . SER B 1 52 ? 122.545 -19.569 182.143 1.00 84.84 52 SER B O 1
ATOM 1476 N N . ASN B 1 53 ? 123.615 -21.500 182.650 1.00 83.32 53 ASN B N 1
ATOM 1477 C CA . ASN B 1 53 ? 123.043 -21.651 183.974 1.00 77.29 53 ASN B CA 1
ATOM 1478 C C . ASN B 1 53 ? 121.547 -21.819 183.869 1.00 69.55 53 ASN B C 1
ATOM 1479 O O . ASN B 1 53 ? 120.822 -21.079 184.505 1.00 74.09 53 ASN B O 1
ATOM 1484 N N . THR B 1 54 ? 121.079 -22.766 183.059 1.00 57.06 54 THR B N 1
ATOM 1485 C CA . THR B 1 54 ? 119.639 -23.002 182.925 1.00 50.34 54 THR B CA 1
ATOM 1486 C C . THR B 1 54 ? 119.453 -24.395 182.336 1.00 47.62 54 THR B C 1
ATOM 1487 O O . THR B 1 54 ? 119.752 -24.616 181.171 1.00 52.58 54 THR B O 1
ATOM 1491 N N . TRP B 1 55 ? 118.975 -25.341 183.136 1.00 42.34 55 TRP B N 1
ATOM 1492 C CA . TRP B 1 55 ? 118.759 -26.694 182.642 1.00 42.12 55 TRP B CA 1
ATOM 1493 C C . TRP B 1 55 ? 117.271 -27.069 182.672 1.00 41.79 55 TRP B C 1
ATOM 1494 O O . TRP B 1 55 ? 116.666 -27.118 183.747 1.00 40.40 55 TRP B O 1
ATOM 1505 N N . PRO B 1 56 ? 116.657 -27.323 181.492 1.00 36.99 56 PRO B N 1
ATOM 1506 C CA . PRO B 1 56 ? 115.230 -27.701 181.400 1.00 33.43 56 PRO B CA 1
ATOM 1507 C C . PRO B 1 56 ? 115.009 -29.147 181.833 1.00 32.83 56 PRO B C 1
ATOM 1508 O O . PRO B 1 56 ? 115.860 -30.011 181.587 1.00 39.91 56 PRO B O 1
ATOM 1512 N N . LEU B 1 57 ? 113.867 -29.417 182.465 1.00 27.32 57 LEU B N 1
ATOM 1513 C CA . LEU B 1 57 ? 113.599 -30.759 182.972 1.00 23.64 57 LEU B CA 1
ATOM 1514 C C . LEU B 1 57 ? 112.137 -31.187 182.964 1.00 23.87 57 LEU B C 1
ATOM 1515 O O . LEU B 1 57 ? 111.273 -30.480 183.483 1.00 28.95 57 LEU B O 1
ATOM 1520 N N . HIS B 1 58 ? 111.869 -32.351 182.376 1.00 21.83 58 HIS B N 1
ATOM 1521 C CA . HIS B 1 58 ? 110.513 -32.899 182.307 1.00 23.13 58 HIS B CA 1
ATOM 1522 C C . HIS B 1 58 ? 110.504 -34.197 183.091 1.00 21.65 58 HIS B C 1
ATOM 1523 O O . HIS B 1 58 ? 111.191 -35.141 182.734 1.00 26.90 58 HIS B O 1
ATOM 1530 N N . SER B 1 59 ? 109.727 -34.259 184.160 1.00 24.03 59 SER B N 1
ATOM 1531 C CA . SER B 1 59 ? 109.690 -35.476 184.950 1.00 23.06 59 SER B CA 1
ATOM 1532 C C . SER B 1 59 ? 108.291 -35.954 185.252 1.00 21.14 59 SER B C 1
ATOM 1533 O O . SER B 1 59 ? 107.311 -35.230 185.090 1.00 22.84 59 SER B O 1
ATOM 1536 N N . VAL B 1 60 ? 108.221 -37.199 185.694 1.00 19.57 60 VAL B N 1
ATOM 1537 C CA . VAL B 1 60 ? 106.975 -37.832 186.071 1.00 17.29 60 VAL B CA 1
ATOM 1538 C C . VAL B 1 60 ? 107.294 -38.551 187.362 1.00 21.04 60 VAL B C 1
ATOM 1539 O O . VAL B 1 60 ? 108.266 -39.299 187.440 1.00 29.15 60 VAL B O 1
ATOM 1543 N N . GLU B 1 61 ? 106.492 -38.325 188.386 1.00 20.35 61 GLU B N 1
ATOM 1544 C CA . GLU B 1 61 ? 106.751 -38.990 189.643 1.00 22.18 61 GLU B CA 1
ATOM 1545 C C . GLU B 1 61 ? 105.476 -39.181 190.428 1.00 20.53 61 GLU B C 1
ATOM 1546 O O . GLU B 1 61 ? 104.509 -38.440 190.266 1.00 19.05 61 GLU B O 1
ATOM 1552 N N . PHE B 1 62 ? 105.476 -40.205 191.265 1.00 20.67 62 PHE B N 1
ATOM 1553 C CA . PHE B 1 62 ? 104.344 -40.481 192.118 1.00 18.57 62 PHE B CA 1
ATOM 1554 C C . PHE B 1 62 ? 104.351 -39.321 193.105 1.00 20.80 62 PHE B C 1
ATOM 1555 O O . PHE B 1 62 ? 105.401 -38.971 193.645 1.00 20.90 62 PHE B O 1
ATOM 1563 N N . LEU B 1 63 ? 103.198 -38.703 193.321 1.00 21.20 63 LEU B N 1
ATOM 1564 C CA . LEU B 1 63 ? 103.130 -37.590 194.250 1.00 20.19 63 LEU B CA 1
ATOM 1565 C C . LEU B 1 63 ? 102.685 -38.081 195.617 1.00 21.74 63 LEU B C 1
ATOM 1566 O O . LEU B 1 63 ? 103.358 -37.854 196.621 1.00 26.59 63 LEU B O 1
ATOM 1571 N N . ALA B 1 64 ? 101.551 -38.767 195.649 1.00 23.12 64 ALA B N 1
ATOM 1572 C CA . ALA B 1 64 ? 101.019 -39.275 196.901 1.00 23.07 64 ALA B CA 1
ATOM 1573 C C . ALA B 1 64 ? 99.785 -40.126 196.659 1.00 24.19 64 ALA B C 1
ATOM 1574 O O . ALA B 1 64 ? 99.240 -40.161 195.555 1.00 26.65 64 ALA B O 1
ATOM 1576 N N . ASP B 1 65 ? 99.354 -40.815 197.707 1.00 22.46 65 ASP B N 1
ATOM 1577 C CA . ASP B 1 65 ? 98.164 -41.647 197.646 1.00 21.62 65 ASP B CA 1
ATOM 1578 C C . ASP B 1 65 ? 96.968 -40.731 197.858 1.00 22.85 65 ASP B C 1
ATOM 1579 O O . ASP B 1 65 ? 97.031 -39.806 198.669 1.00 29.37 65 ASP B O 1
ATOM 1584 N N . PHE B 1 66 ? 95.885 -40.961 197.130 1.00 25.27 66 PHE B N 1
ATOM 1585 C CA . PHE B 1 66 ? 94.697 -40.151 197.344 1.00 23.10 66 PHE B CA 1
ATOM 1586 C C . PHE B 1 66 ? 94.087 -40.790 198.587 1.00 22.30 66 PHE B C 1
ATOM 1587 O O . PHE B 1 66 ? 93.631 -41.934 198.539 1.00 17.61 66 PHE B O 1
ATOM 1595 N N . LYS B 1 67 ? 94.110 -40.073 199.706 1.00 23.05 67 LYS B N 1
ATOM 1596 C CA . LYS B 1 67 ? 93.576 -40.614 200.952 1.00 24.12 67 LYS B CA 1
ATOM 1597 C C . LYS B 1 67 ? 92.213 -40.041 201.296 1.00 23.12 67 LYS B C 1
ATOM 1598 O O . LYS B 1 67 ? 92.017 -38.832 201.265 1.00 28.10 67 LYS B O 1
ATOM 1604 N N . ARG B 1 68 ? 91.273 -40.917 201.625 1.00 22.79 68 ARG B N 1
ATOM 1605 C CA . ARG B 1 68 ? 89.928 -40.495 201.985 1.00 20.68 68 ARG B CA 1
ATOM 1606 C C . ARG B 1 68 ? 89.731 -40.718 203.472 1.00 24.76 68 ARG B C 1
ATOM 1607 O O . ARG B 1 68 ? 89.913 -41.831 203.971 1.00 24.07 68 ARG B O 1
ATOM 1615 N N . SER B 1 69 ? 89.369 -39.652 204.179 1.00 25.86 69 SER B N 1
ATOM 1616 C CA . SER B 1 69 ? 89.152 -39.739 205.614 1.00 27.59 69 SER B CA 1
ATOM 1617 C C . SER B 1 69 ? 87.712 -40.090 205.903 1.00 32.43 69 SER B C 1
ATOM 1618 O O . SER B 1 69 ? 86.802 -39.670 205.190 1.00 35.48 69 SER B O 1
ATOM 1621 N N . SER B 1 70 ? 87.501 -40.861 206.957 1.00 34.46 70 SER B N 1
ATOM 1622 C CA . SER B 1 70 ? 86.151 -41.249 207.328 1.00 37.04 70 SER B CA 1
ATOM 1623 C C . SER B 1 70 ? 85.611 -40.267 208.350 1.00 32.64 70 SER B C 1
ATOM 1624 O O . SER B 1 70 ? 84.474 -40.381 208.789 1.00 32.62 70 SER B O 1
ATOM 1627 N N . THR B 1 71 ? 86.434 -39.299 208.726 1.00 31.37 71 THR B N 1
ATOM 1628 C CA . THR B 1 71 ? 86.021 -38.315 209.711 1.00 30.35 71 THR B CA 1
ATOM 1629 C C . THR B 1 71 ? 86.166 -36.874 209.230 1.00 31.89 71 THR B C 1
ATOM 1630 O O . THR B 1 71 ? 85.254 -36.069 209.407 1.00 38.22 71 THR B O 1
ATOM 1634 N N . SER B 1 72 ? 87.296 -36.548 208.612 1.00 27.59 72 SER B N 1
ATOM 1635 C CA . SER B 1 72 ? 87.519 -35.186 208.139 1.00 24.97 72 SER B CA 1
ATOM 1636 C C . SER B 1 72 ? 87.033 -34.919 206.719 1.00 24.93 72 SER B C 1
ATOM 1637 O O . SER B 1 72 ? 87.215 -35.744 205.826 1.00 29.44 72 SER B O 1
ATOM 1640 N N . ALA B 1 73 ? 86.426 -33.754 206.516 1.00 20.95 73 ALA B N 1
ATOM 1641 C CA . ALA B 1 73 ? 85.923 -33.366 205.199 1.00 19.24 73 ALA B CA 1
ATOM 1642 C C . ALA B 1 73 ? 86.897 -32.409 204.542 1.00 21.63 73 ALA B C 1
ATOM 1643 O O . ALA B 1 73 ? 86.679 -31.958 203.417 1.00 22.52 73 ALA B O 1
ATOM 1645 N N . ASP B 1 74 ? 87.969 -32.101 205.262 1.00 23.69 74 ASP B N 1
ATOM 1646 C CA . ASP B 1 74 ? 88.989 -31.184 204.783 1.00 23.28 74 ASP B CA 1
ATOM 1647 C C . ASP B 1 74 ? 89.775 -31.770 203.636 1.00 22.49 74 ASP B C 1
ATOM 1648 O O . ASP B 1 74 ? 89.935 -32.988 203.535 1.00 26.44 74 ASP B O 1
ATOM 1653 N N . ALA B 1 75 ? 90.266 -30.899 202.766 1.00 17.75 75 ALA B N 1
ATOM 1654 C CA . ALA B 1 75 ? 91.064 -31.351 201.641 1.00 16.43 75 ALA B CA 1
ATOM 1655 C C . ALA B 1 75 ? 92.490 -31.529 202.142 1.00 17.39 75 ALA B C 1
ATOM 1656 O O . ALA B 1 75 ? 92.866 -30.983 203.183 1.00 18.55 75 ALA B O 1
ATOM 1658 N N . THR B 1 76 ? 93.273 -32.322 201.423 1.00 15.85 76 THR B N 1
ATOM 1659 C CA . THR B 1 76 ? 94.665 -32.516 201.782 1.00 15.21 76 THR B CA 1
ATOM 1660 C C . THR B 1 76 ? 95.412 -31.664 200.774 1.00 20.80 76 THR B C 1
ATOM 1661 O O . THR B 1 76 ? 95.120 -31.713 199.578 1.00 23.31 76 THR B O 1
ATOM 1665 N N . THR B 1 77 ? 96.359 -30.869 201.249 1.00 21.27 77 THR B N 1
ATOM 1666 C CA . THR B 1 77 ? 97.105 -30.007 200.350 1.00 20.96 77 THR B CA 1
ATOM 1667 C C . THR B 1 77 ? 98.522 -30.510 200.126 1.00 19.78 77 THR B C 1
ATOM 1668 O O . THR B 1 77 ? 99.157 -31.054 201.025 1.00 22.42 77 THR B O 1
ATOM 1672 N N . TYR B 1 78 ? 99.012 -30.326 198.911 1.00 19.20 78 TYR B N 1
ATOM 1673 C CA . TYR B 1 78 ? 100.352 -30.754 198.564 1.00 17.63 78 TYR B CA 1
ATOM 1674 C C . TYR B 1 78 ? 101.094 -29.542 198.019 1.00 18.42 78 TYR B C 1
ATOM 1675 O O . TYR B 1 78 ? 100.615 -28.876 197.100 1.00 23.32 78 TYR B O 1
ATOM 1684 N N . ASP B 1 79 ? 102.248 -29.239 198.604 1.00 14.95 79 ASP B N 1
ATOM 1685 C CA . ASP B 1 79 ? 103.042 -28.099 198.168 1.00 14.81 79 ASP B CA 1
ATOM 1686 C C . ASP B 1 79 ? 103.718 -28.371 196.830 1.00 15.93 79 ASP B C 1
ATOM 1687 O O . ASP B 1 79 ? 104.517 -29.298 196.701 1.00 17.39 79 ASP B O 1
ATOM 1692 N N . CYS B 1 80 ? 103.397 -27.557 195.833 1.00 14.94 80 CYS B N 1
ATOM 1693 C CA . CYS B 1 80 ? 103.976 -27.730 194.510 1.00 20.77 80 CYS B CA 1
ATOM 1694 C C . CYS B 1 80 ? 105.406 -27.220 194.442 1.00 21.35 80 CYS B C 1
ATOM 1695 O O . CYS B 1 80 ? 105.691 -26.167 193.864 1.00 22.29 80 CYS B O 1
ATOM 1698 N N . VAL B 1 81 ? 106.307 -27.984 195.044 1.00 19.12 81 VAL B N 1
ATOM 1699 C CA . VAL B 1 81 ? 107.712 -27.637 195.067 1.00 17.89 81 VAL B CA 1
ATOM 1700 C C . VAL B 1 81 ? 108.518 -28.912 194.914 1.00 22.26 81 VAL B C 1
ATOM 1701 O O . VAL B 1 81 ? 108.085 -29.982 195.337 1.00 24.88 81 VAL B O 1
ATOM 1705 N N . PRO B 1 82 ? 109.706 -28.813 194.304 1.00 25.03 82 PRO B N 1
ATOM 1706 C CA . PRO B 1 82 ? 110.592 -29.956 194.078 1.00 23.84 82 PRO B CA 1
ATOM 1707 C C . PRO B 1 82 ? 110.890 -30.887 195.256 1.00 23.24 82 PRO B C 1
ATOM 1708 O O . PRO B 1 82 ? 110.900 -32.104 195.079 1.00 22.82 82 PRO B O 1
ATOM 1712 N N . PHE B 1 83 ? 111.124 -30.351 196.452 1.00 21.38 83 PHE B N 1
ATOM 1713 C CA . PHE B 1 83 ? 111.464 -31.241 197.556 1.00 22.91 83 PHE B CA 1
ATOM 1714 C C . PHE B 1 83 ? 110.391 -32.248 197.933 1.00 23.14 83 PHE B C 1
ATOM 1715 O O . PHE B 1 83 ? 110.633 -33.131 198.749 1.00 25.03 83 PHE B O 1
ATOM 1723 N N . ASN B 1 84 ? 109.218 -32.144 197.320 1.00 25.59 84 ASN B N 1
ATOM 1724 C CA . ASN B 1 84 ? 108.133 -33.081 197.612 1.00 26.73 84 ASN B CA 1
ATOM 1725 C C . ASN B 1 84 ? 108.163 -34.294 196.689 1.00 26.67 84 ASN B C 1
ATOM 1726 O O . ASN B 1 84 ? 107.370 -35.221 196.839 1.00 32.64 84 ASN B O 1
ATOM 1731 N N . LEU B 1 85 ? 109.084 -34.278 195.733 1.00 24.95 85 LEU B N 1
ATOM 1732 C CA . LEU B 1 85 ? 109.246 -35.368 194.780 1.00 20.68 85 LEU B CA 1
ATOM 1733 C C . LEU B 1 85 ? 110.696 -35.833 194.873 1.00 22.25 85 LEU B C 1
ATOM 1734 O O . LEU B 1 85 ? 111.592 -35.238 194.268 1.00 26.81 85 LEU B O 1
ATOM 1739 N N . PRO B 1 86 ? 110.944 -36.916 195.626 1.00 19.21 86 PRO B N 1
ATOM 1740 C CA . PRO B 1 86 ? 112.285 -37.478 195.827 1.00 16.48 86 PRO B CA 1
ATOM 1741 C C . PRO B 1 86 ? 113.232 -37.447 194.632 1.00 17.57 86 PRO B C 1
ATOM 1742 O O . PRO B 1 86 ? 114.318 -36.882 194.721 1.00 23.13 86 PRO B O 1
ATOM 1746 N N . ARG B 1 87 ? 112.840 -38.038 193.512 1.00 18.18 87 ARG B N 1
ATOM 1747 C CA . ARG B 1 87 ? 113.733 -38.032 192.366 1.00 18.36 87 ARG B CA 1
ATOM 1748 C C . ARG B 1 87 ? 113.969 -36.617 191.846 1.00 20.02 87 ARG B C 1
ATOM 1749 O O . ARG B 1 87 ? 115.115 -36.208 191.655 1.00 27.04 87 ARG B O 1
ATOM 1757 N N . VAL B 1 88 ? 112.896 -35.863 191.623 1.00 17.85 88 VAL B N 1
ATOM 1758 C CA . VAL B 1 88 ? 113.040 -34.501 191.119 1.00 15.02 88 VAL B CA 1
ATOM 1759 C C . VAL B 1 88 ? 113.870 -33.670 192.090 1.00 16.41 88 VAL B C 1
ATOM 1760 O O . VAL B 1 88 ? 114.656 -32.814 191.679 1.00 16.32 88 VAL B O 1
ATOM 1764 N N . TRP B 1 89 ? 113.701 -33.929 193.382 1.00 16.06 89 TRP B N 1
ATOM 1765 C CA . TRP B 1 89 ? 114.449 -33.201 194.396 1.00 16.69 89 TRP B CA 1
ATOM 1766 C C . TRP B 1 89 ? 115.940 -33.473 194.220 1.00 18.50 89 TRP B C 1
ATOM 1767 O O . TRP B 1 89 ? 116.759 -32.559 194.311 1.00 19.23 89 TRP B O 1
ATOM 1778 N N . SER B 1 90 ? 116.286 -34.730 193.959 1.00 17.29 90 SER B N 1
ATOM 1779 C CA . SER B 1 90 ? 117.677 -35.107 193.773 1.00 16.74 90 SER B CA 1
ATOM 1780 C C . SER B 1 90 ? 118.315 -34.232 192.707 1.00 17.90 90 SER B C 1
ATOM 1781 O O . SER B 1 90 ? 119.501 -33.912 192.783 1.00 20.15 90 SER B O 1
ATOM 1784 N N . LEU B 1 91 ? 117.518 -33.843 191.717 1.00 20.18 91 LEU B N 1
ATOM 1785 C CA . LEU B 1 91 ? 117.995 -33.002 190.623 1.00 20.69 91 LEU B CA 1
ATOM 1786 C C . LEU B 1 91 ? 117.939 -31.522 190.979 1.00 20.63 91 LEU B C 1
ATOM 1787 O O . LEU B 1 91 ? 118.935 -30.809 190.882 1.00 21.87 91 LEU B O 1
ATOM 1792 N N . ALA B 1 92 ? 116.762 -31.069 191.394 1.00 20.55 92 ALA B N 1
ATOM 1793 C CA . ALA B 1 92 ? 116.542 -29.674 191.745 1.00 18.34 92 ALA B CA 1
ATOM 1794 C C . ALA B 1 92 ? 117.435 -29.146 192.862 1.00 17.94 92 ALA B C 1
ATOM 1795 O O . ALA B 1 92 ? 117.841 -27.989 192.828 1.00 24.74 92 ALA B O 1
ATOM 1797 N N . ARG B 1 93 ? 117.742 -29.978 193.851 1.00 14.47 93 ARG B N 1
ATOM 1798 C CA . ARG B 1 93 ? 118.569 -29.527 194.962 1.00 17.07 93 ARG B CA 1
ATOM 1799 C C . ARG B 1 93 ? 119.973 -29.112 194.522 1.00 20.14 93 ARG B C 1
ATOM 1800 O O . ARG B 1 93 ? 120.729 -28.534 195.302 1.00 20.12 93 ARG B O 1
ATOM 1808 N N . CYS B 1 94 ? 120.311 -29.399 193.268 1.00 20.47 94 CYS B N 1
ATOM 1809 C CA . CYS B 1 94 ? 121.619 -29.052 192.718 1.00 17.00 94 CYS B CA 1
ATOM 1810 C C . CYS B 1 94 ? 121.600 -27.659 192.127 1.00 19.92 94 CYS B C 1
ATOM 1811 O O . CYS B 1 94 ? 122.594 -27.202 191.558 1.00 22.04 94 CYS B O 1
ATOM 1814 N N . TYR B 1 95 ? 120.462 -26.988 192.266 1.00 17.88 95 TYR B N 1
ATOM 1815 C CA . TYR B 1 95 ? 120.296 -25.648 191.737 1.00 16.95 95 TYR B CA 1
ATOM 1816 C C . TYR B 1 95 ? 119.681 -24.715 192.767 1.00 20.76 95 TYR B C 1
ATOM 1817 O O . TYR B 1 95 ? 118.922 -25.148 193.629 1.00 22.89 95 TYR B O 1
ATOM 1826 N N . SER B 1 96 ? 120.018 -23.433 192.660 1.00 24.45 96 SER B N 1
ATOM 1827 C CA . SER B 1 96 ? 119.535 -22.398 193.569 1.00 26.56 96 SER B CA 1
ATOM 1828 C C . SER B 1 96 ? 118.133 -21.926 193.221 1.00 27.00 96 SER B C 1
ATOM 1829 O O . SER B 1 96 ? 117.334 -21.627 194.105 1.00 26.32 96 SER B O 1
ATOM 1832 N N . MET B 1 97 ? 117.841 -21.859 191.925 1.00 26.51 97 MET B N 1
ATOM 1833 C CA . MET B 1 97 ? 116.548 -21.380 191.457 1.00 23.69 97 MET B CA 1
ATOM 1834 C C . MET B 1 97 ? 115.826 -22.348 190.539 1.00 24.58 97 MET B C 1
ATOM 1835 O O . MET B 1 97 ? 116.446 -23.112 189.809 1.00 31.10 97 MET B O 1
ATOM 1840 N N . TRP B 1 98 ? 114.503 -22.297 190.570 1.00 22.82 98 TRP B N 1
ATOM 1841 C CA . TRP B 1 98 ? 113.695 -23.141 189.711 1.00 19.39 98 TRP B CA 1
ATOM 1842 C C . TRP B 1 98 ? 112.490 -22.344 189.246 1.00 18.47 98 TRP B C 1
ATOM 1843 O O . TRP B 1 98 ? 112.119 -21.348 189.861 1.00 16.29 98 TRP B O 1
ATOM 1854 N N . LYS B 1 99 ? 111.896 -22.776 188.143 1.00 16.65 99 LYS B N 1
ATOM 1855 C CA . LYS B 1 99 ? 110.732 -22.105 187.601 1.00 17.59 99 LYS B CA 1
ATOM 1856 C C . LYS B 1 99 ? 109.851 -23.157 186.962 1.00 22.26 99 LYS B C 1
ATOM 1857 O O . LYS B 1 99 ? 110.216 -23.744 185.941 1.00 27.59 99 LYS B O 1
ATOM 1863 N N . PRO B 1 100 ? 108.679 -23.424 187.564 1.00 23.25 100 PRO B N 1
ATOM 1864 C CA . PRO B 1 100 ? 107.762 -24.426 187.019 1.00 18.20 100 PRO B CA 1
ATOM 1865 C C . PRO B 1 100 ? 107.216 -23.959 185.688 1.00 20.69 100 PRO B C 1
ATOM 1866 O O . PRO B 1 100 ? 106.909 -22.786 185.498 1.00 26.00 100 PRO B O 1
ATOM 1870 N N . THR B 1 101 ? 107.101 -24.898 184.768 1.00 21.81 101 THR B N 1
ATOM 1871 C CA . THR B 1 101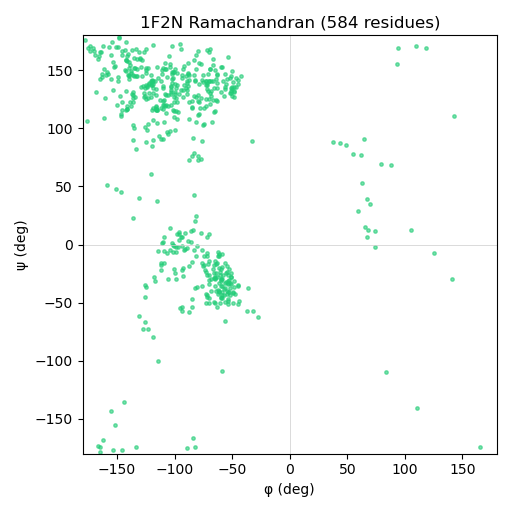 ? 106.607 -24.620 183.441 1.00 20.21 101 THR B CA 1
ATOM 1872 C C . THR B 1 101 ? 105.316 -25.393 183.208 1.00 23.30 101 THR B C 1
ATOM 1873 O O . THR B 1 101 ? 104.436 -24.931 182.486 1.00 21.31 101 THR B O 1
ATOM 1877 N N . ARG B 1 102 ? 105.197 -26.565 183.829 1.00 26.45 102 ARG B N 1
ATOM 1878 C CA . ARG B 1 102 ? 103.999 -27.360 183.656 1.00 27.33 102 ARG B CA 1
ATOM 1879 C C . ARG B 1 102 ? 103.291 -27.781 184.931 1.00 31.02 102 ARG B C 1
ATOM 1880 O O . ARG B 1 102 ? 102.181 -27.329 185.203 1.00 42.35 102 ARG B O 1
ATOM 1888 N N . TRP B 1 103 ? 103.911 -28.633 185.727 1.00 23.00 103 TRP B N 1
ATOM 1889 C CA . TRP B 1 103 ? 103.234 -29.112 186.940 1.00 27.27 103 TRP B CA 1
ATOM 1890 C C . TRP B 1 103 ? 101.750 -29.508 186.805 1.00 23.06 103 TRP B C 1
ATOM 1891 O O . TRP B 1 103 ? 100.862 -28.693 187.048 1.00 19.33 103 TRP B O 1
ATOM 1902 N N . ASP B 1 104 ? 101.500 -30.767 186.444 1.00 25.89 104 ASP B N 1
ATOM 1903 C CA . ASP B 1 104 ? 100.147 -31.306 186.293 1.00 25.09 104 ASP B CA 1
ATOM 1904 C C . ASP B 1 104 ? 100.072 -32.533 187.178 1.00 25.42 104 ASP B C 1
ATOM 1905 O O . ASP B 1 104 ? 101.006 -33.327 187.203 1.00 31.24 104 ASP B O 1
ATOM 1910 N N . VAL B 1 105 ? 98.975 -32.695 187.905 1.00 23.93 105 VAL B N 1
ATOM 1911 C CA . VAL B 1 105 ? 98.821 -33.861 188.763 1.00 20.35 105 VAL B CA 1
ATOM 1912 C C . VAL B 1 105 ? 97.646 -34.674 188.251 1.00 22.79 105 VAL B C 1
ATOM 1913 O O . VAL B 1 105 ? 96.507 -34.208 188.246 1.00 26.66 105 VAL B O 1
ATOM 1917 N N . VAL B 1 106 ? 97.936 -35.890 187.805 1.00 23.04 106 VAL B N 1
ATOM 1918 C CA . VAL B 1 106 ? 96.916 -36.779 187.267 1.00 22.66 106 VAL B CA 1
ATOM 1919 C C . VAL B 1 106 ? 96.538 -37.829 188.303 1.00 22.01 106 VAL B C 1
ATOM 1920 O O . VAL B 1 106 ? 97.400 -38.355 189.011 1.00 19.91 106 VAL B O 1
ATOM 1924 N N . TYR B 1 107 ? 95.244 -38.123 188.393 1.00 21.98 107 TYR B N 1
ATOM 1925 C CA . TYR B 1 107 ? 94.746 -39.114 189.339 1.00 18.80 107 TYR B CA 1
ATOM 1926 C C . TYR B 1 107 ? 94.527 -40.437 188.623 1.00 19.36 107 TYR B C 1
ATOM 1927 O O . TYR B 1 107 ? 93.840 -40.489 187.607 1.00 24.10 107 TYR B O 1
ATOM 1936 N N . LEU B 1 108 ? 95.125 -41.503 189.140 1.00 16.09 108 LEU B N 1
ATOM 1937 C CA . LEU B 1 108 ? 94.957 -42.819 188.543 1.00 15.25 108 LEU B CA 1
ATOM 1938 C C . LEU B 1 108 ? 94.317 -43.682 189.617 1.00 20.38 108 LEU B C 1
ATOM 1939 O O . LEU B 1 108 ? 94.906 -43.918 190.677 1.00 22.25 108 LEU B O 1
ATOM 1944 N N . PRO B 1 109 ? 93.094 -44.169 189.351 1.00 19.32 109 PRO B N 1
ATOM 1945 C CA . PRO B 1 109 ? 92.324 -45.003 190.273 1.00 17.64 109 PRO B CA 1
ATOM 1946 C C . PRO B 1 109 ? 92.714 -46.459 190.266 1.00 19.74 109 PRO B C 1
ATOM 1947 O O . PRO B 1 109 ? 93.365 -46.935 189.342 1.00 24.64 109 PRO B O 1
ATOM 1951 N N . GLU B 1 110 ? 92.307 -47.163 191.310 1.00 19.42 110 GLU B N 1
ATOM 1952 C CA . GLU B 1 110 ? 92.574 -48.579 191.415 1.00 22.02 110 GLU B CA 1
ATOM 1953 C C . GLU B 1 110 ? 91.592 -49.233 192.380 1.00 21.68 110 GLU B C 1
ATOM 1954 O O . GLU B 1 110 ? 91.976 -49.952 193.301 1.00 20.97 110 GLU B O 1
ATOM 1960 N N . VAL B 1 111 ? 90.310 -48.969 192.135 1.00 21.26 111 VAL B N 1
ATOM 1961 C CA . VAL B 1 111 ? 89.223 -49.507 192.938 1.00 17.92 111 VAL B CA 1
ATOM 1962 C C . VAL B 1 111 ? 88.083 -49.991 192.040 1.00 20.75 111 VAL B C 1
ATOM 1963 O O . VAL B 1 111 ? 88.051 -49.704 190.833 1.00 21.14 111 VAL B O 1
ATOM 1967 N N . SER B 1 112 ? 87.149 -50.731 192.634 1.00 18.75 112 SER B N 1
ATOM 1968 C CA . SER B 1 112 ? 85.980 -51.259 191.925 1.00 15.59 112 SER B CA 1
ATOM 1969 C C . SER B 1 112 ? 85.175 -50.108 191.316 1.00 19.20 112 SER B C 1
ATOM 1970 O O . SER B 1 112 ? 85.192 -49.001 191.843 1.00 18.30 112 SER B O 1
ATOM 1973 N N . ALA B 1 113 ? 84.450 -50.372 190.237 1.00 21.78 113 ALA B N 1
ATOM 1974 C CA . ALA B 1 113 ? 83.680 -49.310 189.613 1.00 18.17 113 ALA B CA 1
ATOM 1975 C C . ALA B 1 113 ? 82.424 -48.995 190.417 1.00 23.20 113 ALA B C 1
ATOM 1976 O O . ALA B 1 113 ? 81.672 -48.064 190.086 1.00 28.24 113 ALA B O 1
ATOM 1978 N N . THR B 1 114 ? 82.171 -49.775 191.466 1.00 20.67 114 THR B N 1
ATOM 1979 C CA . THR B 1 114 ? 81.006 -49.514 192.288 1.00 29.82 114 THR B CA 1
ATOM 1980 C C . THR B 1 114 ? 81.375 -48.731 193.531 1.00 32.30 114 THR B C 1
ATOM 1981 O O . THR B 1 114 ? 80.491 -48.411 194.330 1.00 38.10 114 THR B O 1
ATOM 1985 N N . VAL B 1 115 ? 82.649 -48.420 193.741 1.00 30.65 115 VAL B N 1
ATOM 1986 C CA . VAL B 1 115 ? 82.933 -47.661 194.945 1.00 25.84 115 VAL B CA 1
ATOM 1987 C C . VAL B 1 115 ? 82.243 -46.298 194.857 1.00 31.82 115 VAL B C 1
ATOM 1988 O O . VAL B 1 115 ? 82.123 -45.716 193.790 1.00 43.03 115 VAL B O 1
ATOM 1992 N N . ALA B 1 116 ? 81.804 -45.789 195.999 1.00 21.47 116 ALA B N 1
ATOM 1993 C CA . ALA B 1 116 ? 81.099 -44.520 196.015 1.00 22.70 116 ALA B CA 1
ATOM 1994 C C . ALA B 1 116 ? 82.026 -43.345 196.242 1.00 18.39 116 ALA B C 1
ATOM 1995 O O . ALA B 1 116 ? 83.087 -43.488 196.854 1.00 20.85 116 ALA B O 1
ATOM 1997 N N . GLY B 1 117 ? 81.639 -42.168 195.750 1.00 18.75 117 GLY B N 1
ATOM 1998 C CA . GLY B 1 117 ? 82.480 -41.008 195.992 1.00 20.59 117 GLY B CA 1
ATOM 1999 C C . GLY B 1 117 ? 83.188 -40.494 194.757 1.00 25.92 117 GLY B C 1
ATOM 2000 O O . GLY B 1 117 ? 83.127 -41.080 193.679 1.00 27.87 117 GLY B O 1
ATOM 2001 N N . SER B 1 118 ? 83.803 -39.320 194.922 1.00 25.52 118 SER B N 1
ATOM 2002 C CA . SER B 1 118 ? 84.494 -38.666 193.852 1.00 23.04 118 SER B CA 1
ATOM 2003 C C . SER B 1 118 ? 85.759 -38.058 194.423 1.00 23.96 118 SER B C 1
ATOM 2004 O O . SER B 1 118 ? 85.895 -37.927 195.645 1.00 26.28 118 SER B O 1
ATOM 2007 N N . ILE B 1 119 ? 86.686 -37.692 193.541 1.00 21.31 119 ILE B N 1
ATOM 2008 C CA . ILE B 1 119 ? 87.910 -37.029 193.972 1.00 18.91 119 ILE B CA 1
ATOM 2009 C C . ILE B 1 119 ? 87.769 -35.602 193.456 1.00 21.12 119 ILE B C 1
ATOM 2010 O O . ILE B 1 119 ? 87.344 -35.383 192.316 1.00 16.54 119 ILE B O 1
ATOM 2015 N N . GLU B 1 120 ? 88.120 -34.636 194.295 1.00 19.84 120 GLU B N 1
ATOM 2016 C CA . GLU B 1 120 ? 88.030 -33.237 193.917 1.00 21.84 120 GLU B CA 1
ATOM 2017 C C . GLU B 1 120 ? 89.413 -32.624 193.995 1.00 26.32 120 GLU B C 1
ATOM 2018 O O . GLU B 1 120 ? 90.161 -32.876 194.942 1.00 31.15 120 GLU B O 1
ATOM 2024 N N . MET B 1 121 ? 89.752 -31.824 192.993 1.00 23.58 121 MET B N 1
ATOM 2025 C CA . MET B 1 121 ? 91.054 -31.193 192.964 1.00 24.02 121 MET B CA 1
ATOM 2026 C C . MET B 1 121 ? 90.983 -29.766 192.470 1.00 25.77 121 MET B C 1
ATOM 2027 O O . MET B 1 121 ? 90.174 -29.428 191.605 1.00 26.57 121 MET B O 1
ATOM 2032 N N . CYS B 1 122 ? 91.851 -28.932 193.025 1.00 26.55 122 CYS B N 1
ATOM 2033 C CA . CYS B 1 122 ? 91.943 -27.533 192.639 1.00 27.95 122 CYS B CA 1
ATOM 2034 C C . CYS B 1 122 ? 93.263 -27.023 193.190 1.00 27.97 122 CYS B C 1
ATOM 2035 O O . CYS B 1 122 ? 93.887 -27.684 194.022 1.00 24.59 122 CYS B O 1
ATOM 2038 N N . PHE B 1 123 ? 93.700 -25.863 192.720 1.00 26.20 123 PHE B N 1
ATOM 2039 C CA . PHE B 1 123 ? 94.959 -25.304 193.189 1.00 23.81 123 PHE B CA 1
ATOM 2040 C C . PHE B 1 123 ? 94.732 -24.040 194.006 1.00 21.32 123 PHE B C 1
ATOM 2041 O O . PHE B 1 123 ? 93.857 -23.238 193.691 1.00 24.62 123 PHE B O 1
ATOM 2049 N N . LEU B 1 124 ? 95.511 -23.887 195.073 1.00 19.68 124 LEU B N 1
ATOM 2050 C CA . LEU B 1 124 ? 95.435 -22.714 195.937 1.00 19.36 124 LEU B CA 1
ATOM 2051 C C . LEU B 1 124 ? 96.724 -21.917 195.707 1.00 23.51 124 LEU B C 1
ATOM 2052 O O . LEU B 1 124 ? 97.829 -22.398 196.001 1.00 20.53 124 LEU B O 1
ATOM 2057 N N . TYR B 1 125 ? 96.583 -20.697 195.193 1.00 23.22 125 TYR B N 1
ATOM 2058 C CA . TYR B 1 125 ? 97.744 -19.867 194.897 1.00 15.13 125 TYR B CA 1
ATOM 2059 C C . TYR B 1 125 ? 98.170 -18.894 195.990 1.00 16.89 125 TYR B C 1
ATOM 2060 O O . TYR B 1 125 ? 99.068 -18.081 195.787 1.00 20.18 125 TYR B O 1
ATOM 2069 N N . ASP B 1 126 ? 97.537 -18.981 197.152 1.00 16.60 126 ASP B N 1
ATOM 2070 C CA . ASP B 1 126 ? 97.905 -18.126 198.271 1.00 17.15 126 ASP B CA 1
ATOM 2071 C C . ASP B 1 126 ? 97.882 -18.971 199.539 1.00 20.19 126 ASP B C 1
ATOM 2072 O O . ASP B 1 126 ? 96.865 -19.573 199.882 1.00 19.01 126 ASP B O 1
ATOM 2077 N N . TYR B 1 127 ? 99.012 -19.024 200.232 1.00 20.02 127 TYR B N 1
ATOM 2078 C CA . TYR B 1 127 ? 99.096 -19.812 201.446 1.00 17.70 127 TYR B CA 1
ATOM 2079 C C . TYR B 1 127 ? 98.092 -19.342 202.481 1.00 19.07 127 TYR B C 1
ATOM 2080 O O . TYR B 1 127 ? 97.617 -20.129 203.294 1.00 23.86 127 TYR B O 1
ATOM 2089 N N . ALA B 1 128 ? 97.773 -18.055 202.447 1.00 21.55 128 ALA B N 1
ATOM 2090 C CA . ALA B 1 128 ? 96.822 -17.476 203.383 1.00 19.65 128 ALA B CA 1
ATOM 2091 C C . ALA B 1 128 ? 95.431 -18.054 203.164 1.00 23.24 128 ALA B C 1
ATOM 2092 O O . ALA B 1 128 ? 94.633 -18.129 204.098 1.00 26.50 128 ALA B O 1
ATOM 2094 N N . ASP B 1 129 ? 95.145 -18.465 201.929 1.00 24.33 129 ASP B N 1
ATOM 2095 C CA . ASP B 1 129 ? 93.842 -19.032 201.595 1.00 20.18 129 ASP B CA 1
ATOM 2096 C C . ASP B 1 129 ? 93.540 -20.320 202.342 1.00 22.03 129 ASP B C 1
ATOM 2097 O O . ASP B 1 129 ? 94.379 -21.219 202.443 1.00 20.73 129 ASP B O 1
ATOM 2102 N N . THR B 1 130 ? 92.322 -20.394 202.861 1.00 22.32 130 THR B N 1
ATOM 2103 C CA . THR B 1 130 ? 91.865 -21.537 203.637 1.00 22.86 130 THR B CA 1
ATOM 2104 C C . THR B 1 130 ? 91.656 -22.808 202.834 1.00 23.62 130 THR B C 1
ATOM 2105 O O . THR B 1 130 ? 91.157 -22.772 201.711 1.00 27.56 130 THR B O 1
ATOM 2109 N N . ILE B 1 131 ? 92.033 -23.937 203.422 1.00 23.20 131 ILE B N 1
ATOM 2110 C CA . ILE B 1 131 ? 91.877 -25.219 202.750 1.00 23.23 131 ILE B CA 1
ATOM 2111 C C . ILE B 1 131 ? 90.403 -25.592 202.654 1.00 25.88 131 ILE B C 1
ATOM 2112 O O . ILE B 1 131 ? 89.695 -25.625 203.664 1.00 28.40 131 ILE B O 1
ATOM 2117 N N . PRO B 1 132 ? 89.922 -25.873 201.429 1.00 23.35 132 PRO B N 1
ATOM 2118 C CA . PRO B 1 132 ? 88.532 -26.248 201.162 1.00 23.04 132 PRO B CA 1
ATOM 2119 C C . PRO B 1 132 ? 88.058 -27.400 202.038 1.00 25.86 132 PRO B C 1
ATOM 2120 O O . PRO B 1 132 ? 88.720 -28.433 202.142 1.00 26.79 132 PRO B O 1
ATOM 2124 N N . ARG B 1 133 ? 86.903 -27.204 202.664 1.00 30.01 133 ARG B N 1
ATOM 2125 C CA . ARG B 1 133 ? 86.312 -28.190 203.559 1.00 28.28 133 ARG B CA 1
ATOM 2126 C C . ARG B 1 133 ? 85.074 -28.818 202.929 1.00 28.28 133 ARG B C 1
ATOM 2127 O O . ARG B 1 133 ? 84.361 -29.583 203.578 1.00 28.61 133 ARG B O 1
ATOM 2135 N N . TYR B 1 134 ? 84.815 -28.491 201.666 1.00 26.06 134 TYR B N 1
ATOM 2136 C CA . TYR B 1 134 ? 83.661 -29.042 200.978 1.00 28.06 134 TYR B CA 1
ATOM 2137 C C . TYR B 1 134 ? 83.617 -28.798 199.464 1.00 28.45 134 TYR B C 1
ATOM 2138 O O . TYR B 1 134 ? 84.305 -27.923 198.935 1.00 32.86 134 TYR B O 1
ATOM 2147 N N . THR B 1 135 ? 82.783 -29.578 198.784 1.00 23.76 135 THR B N 1
ATOM 2148 C CA . THR B 1 135 ? 82.642 -29.529 197.332 1.00 20.63 135 THR B CA 1
ATOM 2149 C C . THR B 1 135 ? 82.440 -28.170 196.661 1.00 20.52 135 THR B C 1
ATOM 2150 O O . THR B 1 135 ? 83.000 -27.911 195.598 1.00 22.15 135 THR B O 1
ATOM 2154 N N . GLY B 1 136 ? 81.632 -27.304 197.250 1.00 20.62 136 GLY B N 1
ATOM 2155 C CA . GLY B 1 136 ? 81.426 -26.007 196.636 1.00 20.52 136 GLY B CA 1
ATOM 2156 C C . GLY B 1 136 ? 82.713 -25.204 196.641 1.00 22.60 136 GLY B C 1
ATOM 2157 O O . GLY B 1 136 ? 83.122 -24.663 195.608 1.00 21.67 136 GLY B O 1
ATOM 2158 N N . LYS B 1 137 ? 83.348 -25.134 197.811 1.00 19.23 137 LYS B N 1
ATOM 2159 C CA . LYS B 1 137 ? 84.598 -24.406 197.986 1.00 15.97 137 LYS B CA 1
ATOM 2160 C C . LYS B 1 137 ? 85.602 -24.843 196.933 1.00 19.21 137 LYS B C 1
ATOM 2161 O O . LYS B 1 137 ? 86.373 -24.043 196.406 1.00 20.26 137 LYS B O 1
ATOM 2167 N N . MET B 1 138 ? 85.567 -26.132 196.638 1.00 19.82 138 MET B N 1
ATOM 2168 C CA . MET B 1 138 ? 86.431 -26.741 195.652 1.00 15.20 138 MET B CA 1
ATOM 2169 C C . MET B 1 138 ? 85.999 -26.351 194.236 1.00 15.32 138 MET B C 1
ATOM 2170 O O . MET B 1 138 ? 86.798 -25.897 193.422 1.00 13.97 138 MET B O 1
ATOM 2175 N N . SER B 1 139 ? 84.711 -26.524 193.970 1.00 16.75 139 SER B N 1
ATOM 2176 C CA . SER B 1 139 ? 84.137 -26.234 192.660 1.00 18.08 139 SER B CA 1
ATOM 2177 C C . SER B 1 139 ? 84.303 -24.759 192.265 1.00 19.21 139 SER B C 1
ATOM 2178 O O . SER B 1 139 ? 84.306 -24.425 191.088 1.00 18.71 13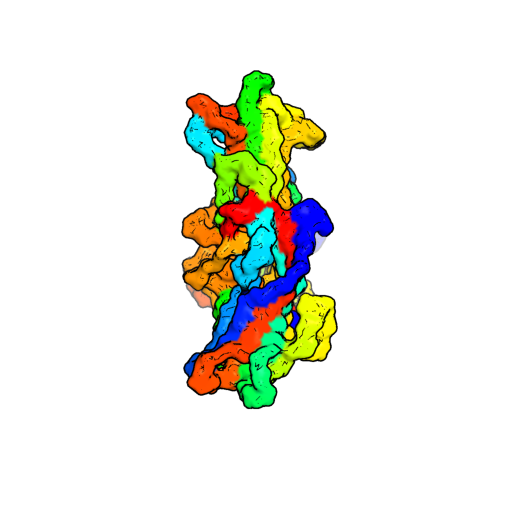9 SER B O 1
ATOM 2181 N N . ARG B 1 140 ? 84.461 -23.909 193.268 1.00 21.08 140 ARG B N 1
ATOM 2182 C CA . ARG B 1 140 ? 84.584 -22.480 193.049 1.00 20.52 140 ARG B CA 1
ATOM 2183 C C . ARG B 1 140 ? 86.003 -21.992 192.801 1.00 23.74 140 ARG B C 1
ATOM 2184 O O . ARG B 1 140 ? 86.216 -20.886 192.286 1.00 26.72 140 ARG B O 1
ATOM 2192 N N . THR B 1 141 ? 87.005 -22.796 193.179 1.00 21.79 141 THR B N 1
ATOM 2193 C CA . THR B 1 141 ? 88.388 -22.345 193.003 1.00 25.69 141 THR B CA 1
ATOM 2194 C C . THR B 1 141 ? 89.027 -22.837 191.717 1.00 27.03 141 THR B C 1
ATOM 2195 O O . THR B 1 141 ? 88.494 -23.692 191.003 1.00 20.50 141 THR B O 1
ATOM 2199 N N . ALA B 1 142 ? 90.226 -22.306 191.464 1.00 31.66 142 ALA B N 1
ATOM 2200 C CA . ALA B 1 142 ? 91.041 -22.581 190.299 1.00 29.51 142 ALA B CA 1
ATOM 2201 C C . ALA B 1 142 ? 91.442 -24.019 190.049 1.00 32.89 142 ALA B C 1
ATOM 2202 O O . ALA B 1 142 ? 91.771 -24.749 190.965 1.00 50.29 142 ALA B O 1
ATOM 2204 N N . GLY B 1 143 ? 91.420 -24.403 188.778 1.00 25.50 143 GLY B N 1
ATOM 2205 C CA . GLY B 1 143 ? 91.802 -25.742 188.377 1.00 25.30 143 GLY B CA 1
ATOM 2206 C C . GLY B 1 143 ? 90.864 -26.842 188.824 1.00 27.81 143 GLY B C 1
ATOM 2207 O O . GLY B 1 143 ? 91.197 -28.025 188.734 1.00 30.59 143 GLY B O 1
ATOM 2208 N N . PHE B 1 144 ? 89.683 -26.460 189.298 1.00 29.74 144 PHE B N 1
ATOM 2209 C CA . PHE B 1 144 ? 88.706 -27.430 189.772 1.00 24.76 144 PHE B CA 1
ATOM 2210 C C . PHE B 1 144 ? 88.516 -28.599 188.829 1.00 25.55 144 PHE B C 1
ATOM 2211 O O . PHE B 1 144 ? 88.535 -28.460 187.609 1.00 29.10 144 PHE B O 1
ATOM 2219 N N . VAL B 1 145 ? 88.316 -29.760 189.421 1.00 22.90 145 VAL B N 1
ATOM 2220 C CA . VAL B 1 145 ? 88.094 -30.975 188.668 1.00 20.80 145 VAL B CA 1
ATOM 2221 C C . VAL B 1 145 ? 87.623 -32.036 189.643 1.00 19.82 145 VAL B C 1
ATOM 2222 O O . VAL B 1 145 ? 88.202 -32.220 190.716 1.00 18.45 145 VAL B O 1
ATOM 2226 N N . THR B 1 146 ? 86.546 -32.710 189.278 1.00 19.06 146 THR B N 1
ATOM 2227 C CA . THR B 1 146 ? 86.015 -33.760 190.114 1.00 21.80 146 THR B CA 1
ATOM 2228 C C . THR B 1 146 ? 85.675 -34.917 189.194 1.00 24.70 146 THR B C 1
ATOM 2229 O O . THR B 1 146 ? 85.287 -34.710 188.040 1.00 25.93 146 THR B O 1
ATOM 2233 N N . SER B 1 147 ? 85.847 -36.132 189.695 1.00 22.41 147 SER B N 1
ATOM 2234 C CA . SER B 1 147 ? 85.550 -37.311 188.905 1.00 24.82 147 SER B CA 1
ATOM 2235 C C . SER B 1 147 ? 85.351 -38.476 189.855 1.00 23.39 147 SER B C 1
ATOM 2236 O O . SER B 1 147 ? 85.984 -38.538 190.908 1.00 19.38 147 SER B O 1
ATOM 2239 N N . SER B 1 148 ? 84.456 -39.387 189.491 1.00 23.96 148 SER B N 1
ATOM 2240 C CA . SER B 1 148 ? 84.185 -40.548 190.324 1.00 22.44 148 SER B CA 1
ATOM 2241 C C . SER B 1 148 ? 85.501 -41.214 190.674 1.00 21.53 148 SER B C 1
ATOM 2242 O O . SER B 1 148 ? 86.374 -41.396 189.825 1.00 21.74 148 SER B O 1
ATOM 2245 N N . VAL B 1 149 ? 85.633 -41.558 191.945 1.00 18.73 149 VAL B N 1
ATOM 2246 C CA . VAL B 1 149 ? 86.832 -42.177 192.471 1.00 17.59 149 VAL B CA 1
ATOM 2247 C C . VAL B 1 149 ? 87.384 -43.370 191.671 1.00 17.69 149 VAL B C 1
ATOM 2248 O O . VAL B 1 149 ? 88.594 -43.588 191.629 1.00 17.25 149 VAL B O 1
ATOM 2252 N N . TRP B 1 150 ? 86.499 -44.126 191.030 1.00 19.62 150 TRP B N 1
ATOM 2253 C CA . TRP B 1 150 ? 86.883 -45.302 190.246 1.00 18.54 150 TRP B CA 1
ATOM 2254 C C . TRP B 1 150 ? 87.303 -44.986 188.807 1.00 18.20 150 TRP B C 1
ATOM 2255 O O . TRP B 1 150 ? 87.885 -45.825 188.124 1.00 21.18 150 TRP B O 1
ATOM 2266 N N . TYR B 1 151 ? 86.995 -43.781 188.347 1.00 18.05 151 TYR B N 1
ATOM 2267 C CA . TYR B 1 151 ? 87.311 -43.378 186.985 1.00 18.77 151 TYR B CA 1
ATOM 2268 C C . TYR B 1 151 ? 88.696 -42.759 186.849 1.00 22.12 151 TYR B C 1
ATOM 2269 O O . TYR B 1 151 ? 89.179 -42.107 187.775 1.00 27.27 151 TYR B O 1
ATOM 2278 N N . GLY B 1 152 ? 89.334 -42.958 185.697 1.00 22.05 152 GLY B N 1
ATOM 2279 C CA . GLY B 1 152 ? 90.645 -42.369 185.488 1.00 22.12 152 GLY B CA 1
ATOM 2280 C C . GLY B 1 152 ? 91.717 -43.165 184.762 1.00 24.41 152 GLY B C 1
ATOM 2281 O O . GLY B 1 152 ? 92.569 -42.573 184.106 1.00 27.92 152 GLY B O 1
ATOM 2282 N N . ALA B 1 153 ? 91.688 -44.491 184.872 1.00 24.45 153 ALA B N 1
ATOM 2283 C CA . ALA B 1 153 ? 92.690 -45.346 184.233 1.00 21.60 153 ALA B CA 1
ATOM 2284 C C . ALA B 1 153 ? 93.182 -44.862 182.869 1.00 22.37 153 ALA B C 1
ATOM 2285 O O . ALA B 1 153 ? 94.361 -45.003 182.553 1.00 24.68 153 ALA B O 1
ATOM 2287 N N . GLU B 1 154 ? 92.294 -44.292 182.060 1.00 21.49 154 GLU B N 1
ATOM 2288 C CA . GLU B 1 154 ? 92.682 -43.796 180.738 1.00 24.24 154 GLU B CA 1
ATOM 2289 C C . GLU B 1 154 ? 93.826 -42.790 180.836 1.00 24.13 154 GLU B C 1
ATOM 2290 O O . GLU B 1 154 ? 94.480 -42.486 179.844 1.00 25.61 154 GLU B O 1
ATOM 2296 N N . GLY B 1 155 ? 94.066 -42.277 182.036 1.00 23.67 155 GLY B N 1
ATOM 2297 C CA . GLY B 1 155 ? 95.120 -41.301 182.223 1.00 22.38 155 GLY B CA 1
ATOM 2298 C C . GLY B 1 155 ? 96.530 -41.851 182.190 1.00 26.48 155 GLY B C 1
ATOM 2299 O O . GLY B 1 155 ? 97.487 -41.083 182.161 1.00 30.19 155 GLY B O 1
ATOM 2300 N N . CYS B 1 156 ? 96.679 -43.170 182.195 1.00 28.62 156 CYS B N 1
ATOM 2301 C CA . CYS B 1 156 ? 98.010 -43.767 182.165 1.00 31.24 156 CYS B CA 1
ATOM 2302 C C . CYS B 1 156 ? 98.739 -43.371 180.889 1.00 31.13 156 CYS B C 1
ATOM 2303 O O . CYS B 1 156 ? 99.968 -43.441 180.812 1.00 35.93 156 CYS B O 1
ATOM 2306 N N . HIS B 1 157 ? 97.982 -42.961 179.880 1.00 29.31 157 HIS B N 1
ATOM 2307 C CA . HIS B 1 157 ? 98.593 -42.555 178.631 1.00 31.12 157 HIS B CA 1
ATOM 2308 C C . HIS B 1 157 ? 99.268 -41.210 178.810 1.00 33.26 157 HIS B C 1
ATOM 2309 O O . HIS B 1 157 ? 100.180 -40.866 178.072 1.00 36.72 157 HIS B O 1
ATOM 2316 N N . LEU B 1 158 ? 98.821 -40.444 179.794 1.00 35.24 158 LEU B N 1
ATOM 2317 C CA . LEU B 1 158 ? 99.439 -39.160 180.039 1.00 31.97 158 LEU B CA 1
ATOM 2318 C C . LEU B 1 158 ? 100.833 -39.380 180.556 1.00 33.32 158 LEU B C 1
ATOM 2319 O O . LEU B 1 158 ? 101.759 -38.654 180.201 1.00 39.51 158 LEU B O 1
ATOM 2324 N N . LEU B 1 159 ? 100.975 -40.375 181.425 1.00 33.54 159 LEU B N 1
ATOM 2325 C CA . LEU B 1 159 ? 102.273 -40.697 182.006 1.00 36.37 159 LEU B CA 1
ATOM 2326 C C . LEU B 1 159 ? 103.276 -40.963 180.901 1.00 41.26 159 LEU B C 1
ATOM 2327 O O . LEU B 1 159 ? 104.241 -40.232 180.734 1.00 45.10 159 LEU B O 1
ATOM 2332 N N . SER B 1 160 ? 103.042 -42.037 180.159 1.00 48.15 160 SER B N 1
ATOM 2333 C CA . SER B 1 160 ? 103.920 -42.415 179.064 1.00 49.71 160 SER B CA 1
ATOM 2334 C C . SER B 1 160 ? 103.433 -41.670 177.838 1.00 47.47 160 SER B C 1
ATOM 2335 O O . SER B 1 160 ? 102.376 -42.007 177.313 1.00 54.46 160 SER B O 1
ATOM 2338 N N . GLY B 1 161 ? 104.166 -40.660 177.376 1.00 43.76 161 GLY B N 1
ATOM 2339 C CA . GLY B 1 161 ? 103.702 -39.939 176.197 1.00 47.98 161 GLY B CA 1
ATOM 2340 C C . GLY B 1 161 ? 102.702 -38.876 176.589 1.00 48.62 161 GLY B C 1
ATOM 2341 O O . GLY B 1 161 ? 103.090 -37.890 177.203 1.00 55.54 161 GLY B O 1
ATOM 2342 N N . GLY B 1 162 ? 101.428 -39.040 176.251 1.00 42.47 162 GLY B N 1
ATOM 2343 C CA . GLY B 1 162 ? 100.488 -38.025 176.679 1.00 45.49 162 GLY B CA 1
ATOM 2344 C C . GLY B 1 162 ? 99.413 -37.728 175.685 1.00 45.57 162 GLY B C 1
ATOM 2345 O O . GLY B 1 162 ? 99.676 -37.152 174.647 1.00 42.20 162 GLY B O 1
ATOM 2346 N N . SER B 1 163 ? 98.194 -38.110 175.996 1.00 49.40 163 SER B N 1
ATOM 2347 C CA . SER B 1 163 ? 97.116 -37.838 175.086 1.00 49.48 163 SER B CA 1
ATOM 2348 C C . SER B 1 163 ? 95.910 -37.596 175.965 1.00 52.50 163 SER B C 1
ATOM 2349 O O . SER B 1 163 ? 94.834 -38.105 175.705 1.00 52.20 163 SER B O 1
ATOM 2352 N N . ALA B 1 164 ? 96.109 -36.798 177.008 1.00 53.93 164 ALA B N 1
ATOM 2353 C CA . ALA B 1 164 ? 95.064 -36.468 177.970 1.00 53.95 164 ALA B CA 1
ATOM 2354 C C . ALA B 1 164 ? 93.669 -36.403 177.379 1.00 57.25 164 ALA B C 1
ATOM 2355 O O . ALA B 1 164 ? 93.253 -35.352 176.933 1.00 59.49 164 ALA B O 1
ATOM 2357 N N . ARG B 1 165 ? 92.943 -37.501 177.348 1.00 60.16 165 ARG B N 1
ATOM 2358 C CA . ARG B 1 165 ? 91.592 -37.444 176.846 1.00 61.77 165 ARG B CA 1
ATOM 2359 C C . ARG B 1 165 ? 90.976 -38.395 177.836 1.00 58.72 165 ARG B C 1
ATOM 2360 O O . ARG B 1 165 ? 91.344 -39.575 177.887 1.00 54.10 165 ARG B O 1
ATOM 2368 N N . ASN B 1 166 ? 90.060 -37.874 178.640 1.00 57.60 166 ASN B N 1
ATOM 2369 C CA . ASN B 1 166 ? 89.424 -38.710 179.632 1.00 53.11 166 ASN B CA 1
ATOM 2370 C C . ASN B 1 166 ? 90.467 -39.092 180.646 1.00 47.07 166 ASN B C 1
ATOM 2371 O O . ASN B 1 166 ? 90.518 -40.217 181.138 1.00 47.47 166 ASN B O 1
ATOM 2376 N N . ALA B 1 167 ? 91.297 -38.103 180.936 1.00 40.45 167 ALA B N 1
ATOM 2377 C CA . ALA B 1 167 ? 92.369 -38.203 181.916 1.00 35.08 167 ALA B CA 1
ATOM 2378 C C . ALA B 1 167 ? 91.852 -37.336 183.055 1.00 33.26 167 ALA B C 1
ATOM 2379 O O . ALA B 1 167 ? 91.085 -36.407 182.820 1.00 41.26 167 ALA B O 1
ATOM 2381 N N . VAL B 1 168 ? 92.221 -37.619 184.288 1.00 22.46 168 VAL B N 1
ATOM 2382 C CA . VAL B 1 168 ? 91.697 -36.782 185.355 1.00 22.58 168 VAL B CA 1
ATOM 2383 C C . VAL B 1 168 ? 92.906 -35.971 185.849 1.00 24.39 168 VAL B C 1
ATOM 2384 O O . VAL B 1 168 ? 93.656 -36.415 186.716 1.00 16.47 168 VAL B O 1
ATOM 2388 N N . VAL B 1 169 ? 93.126 -34.795 185.260 1.00 25.45 169 VAL B N 1
ATOM 2389 C CA . VAL B 1 169 ? 94.278 -33.994 185.642 1.00 21.27 169 VAL B CA 1
ATOM 2390 C C . VAL B 1 169 ? 93.912 -32.678 186.286 1.00 24.78 169 VAL B C 1
ATOM 2391 O O . VAL B 1 169 ? 92.842 -32.126 186.034 1.00 25.01 169 VAL B O 1
ATOM 2395 N N . ALA B 1 170 ? 94.805 -32.186 187.137 1.00 24.90 170 ALA B N 1
ATOM 2396 C CA . ALA B 1 170 ? 94.605 -30.891 187.774 1.00 24.79 170 ALA B CA 1
ATOM 2397 C C . ALA B 1 170 ? 95.850 -30.093 187.391 1.00 25.31 170 ALA B C 1
ATOM 2398 O O . ALA B 1 170 ? 96.939 -30.325 187.919 1.00 29.82 170 ALA B O 1
ATOM 2400 N N . SER B 1 171 ? 95.687 -29.179 186.441 1.00 23.25 171 SER B N 1
ATOM 2401 C CA . SER B 1 171 ? 96.793 -28.357 185.959 1.00 22.19 171 SER B CA 1
ATOM 2402 C C . SER B 1 171 ? 96.986 -27.086 186.764 1.00 24.25 171 SER B C 1
ATOM 2403 O O . SER B 1 171 ? 96.021 -26.402 187.107 1.00 27.51 171 SER B O 1
ATOM 2406 N N . MET B 1 172 ? 98.241 -26.776 187.062 1.00 21.10 172 MET B N 1
ATOM 2407 C CA . MET B 1 172 ? 98.567 -25.587 187.825 1.00 21.87 172 MET B CA 1
ATOM 2408 C C . MET B 1 172 ? 98.875 -24.437 186.879 1.00 26.70 172 MET B C 1
ATOM 2409 O O . MET B 1 172 ? 99.432 -24.647 185.804 1.00 28.88 172 MET B O 1
ATOM 2414 N N . ASP B 1 173 ? 98.508 -23.223 187.283 1.00 26.29 173 ASP B N 1
ATOM 2415 C CA . ASP B 1 173 ? 98.764 -22.035 186.480 1.00 28.83 173 ASP B CA 1
ATOM 2416 C C . ASP B 1 173 ? 100.246 -21.693 186.594 1.00 33.16 173 ASP B C 1
ATOM 2417 O O . ASP B 1 173 ? 100.687 -21.143 187.599 1.00 37.66 173 ASP B O 1
ATOM 2422 N N . CYS B 1 174 ? 101.014 -22.024 185.563 1.00 33.35 174 CYS B N 1
ATOM 2423 C CA . CYS B 1 174 ? 102.446 -21.768 185.571 1.00 32.49 174 CYS B CA 1
ATOM 2424 C C . CYS B 1 174 ? 102.831 -20.520 184.817 1.00 37.94 174 CYS B C 1
ATOM 2425 O O . CYS B 1 174 ? 103.832 -19.885 185.136 1.00 43.87 174 CYS B O 1
ATOM 2428 N N . SER B 1 175 ? 102.058 -20.176 183.797 1.00 41.77 175 SER B N 1
ATOM 2429 C CA . SER B 1 175 ? 102.353 -18.973 183.043 1.00 44.90 175 SER B CA 1
ATOM 2430 C C . SER B 1 175 ? 102.414 -17.870 184.083 1.00 49.87 175 SER B C 1
ATOM 2431 O O . SER B 1 175 ? 101.653 -17.879 185.052 1.00 56.56 175 SER B O 1
ATOM 2434 N N . ARG B 1 176 ? 103.325 -16.928 183.900 1.00 48.88 176 ARG B N 1
ATOM 2435 C CA . ARG B 1 176 ? 103.450 -15.825 184.842 1.00 51.51 176 ARG B CA 1
ATOM 2436 C C . ARG B 1 176 ? 103.912 -16.254 186.248 1.00 44.85 176 ARG B C 1
ATOM 2437 O O . ARG B 1 176 ? 103.778 -15.498 187.208 1.00 44.44 176 ARG B O 1
ATOM 2445 N N . VAL B 1 177 ? 104.436 -17.472 186.374 1.00 40.90 177 VAL B N 1
ATOM 2446 C CA . VAL B 1 177 ? 104.992 -17.923 187.655 1.00 39.41 177 VAL B CA 1
ATOM 2447 C C . VAL B 1 177 ? 106.483 -17.666 187.436 1.00 39.66 177 VAL B C 1
ATOM 2448 O O . VAL B 1 177 ? 107.076 -18.180 186.484 1.00 40.23 177 VAL B O 1
ATOM 2452 N N . GLY B 1 178 ? 107.089 -16.866 188.302 1.00 35.89 178 GLY B N 1
ATOM 2453 C CA . GLY B 1 178 ? 108.488 -16.543 188.110 1.00 34.06 178 GLY B CA 1
ATOM 2454 C C . GLY B 1 178 ? 109.500 -17.460 188.753 1.00 34.71 178 GLY B C 1
ATOM 2455 O O . GLY B 1 178 ? 109.162 -18.492 189.341 1.00 36.30 178 GLY B O 1
ATOM 2456 N N . TRP B 1 179 ? 110.761 -17.065 188.634 1.00 30.04 179 TRP B N 1
ATOM 2457 C CA . TRP B 1 179 ? 111.860 -17.821 189.203 1.00 26.84 179 TRP B CA 1
ATOM 2458 C C . TRP B 1 179 ? 111.786 -17.825 190.722 1.00 24.01 179 TRP B C 1
ATOM 2459 O O . TRP B 1 179 ? 111.911 -16.782 191.353 1.00 23.62 179 TRP B O 1
ATOM 2470 N N . LYS B 1 180 ? 111.556 -18.997 191.305 1.00 24.40 180 LYS B N 1
ATOM 2471 C CA . LYS B 1 180 ? 111.491 -19.121 192.757 1.00 23.31 180 LYS B CA 1
ATOM 2472 C C . LYS B 1 180 ? 112.784 -19.773 193.233 1.00 21.82 180 LYS B C 1
ATOM 2473 O O . LYS B 1 180 ? 113.519 -20.363 192.445 1.00 27.39 180 LYS B O 1
ATOM 2479 N N . ARG B 1 181 ? 113.073 -19.653 194.519 1.00 20.15 181 ARG B N 1
ATOM 2480 C CA . ARG B 1 181 ? 114.281 -20.240 195.071 1.00 17.05 181 ARG B CA 1
ATOM 2481 C C . ARG B 1 181 ? 114.000 -21.662 195.524 1.00 16.34 181 ARG B C 1
ATOM 2482 O O . ARG B 1 181 ? 113.028 -21.911 196.228 1.00 21.42 181 ARG B O 1
ATOM 2490 N N . VAL B 1 182 ? 114.840 -22.600 195.102 1.00 15.94 182 VAL B N 1
ATOM 2491 C CA . VAL B 1 182 ? 114.692 -23.995 195.504 1.00 10.70 182 VAL B CA 1
ATOM 2492 C C . VAL B 1 182 ? 114.951 -24.093 197.011 1.00 18.20 182 VAL B C 1
ATOM 2493 O O . VAL B 1 182 ? 115.991 -23.665 197.496 1.00 21.45 182 VAL B O 1
ATOM 2497 N N . THR B 1 183 ? 114.002 -24.638 197.759 1.00 23.58 183 THR B N 1
ATOM 2498 C CA . THR B 1 183 ? 114.191 -24.776 199.197 1.00 24.63 183 THR B CA 1
ATOM 2499 C C . THR B 1 183 ? 113.956 -26.228 199.573 1.00 25.96 183 THR B C 1
ATOM 2500 O O . THR B 1 183 ? 113.411 -27.003 198.781 1.00 31.53 183 THR B O 1
ATOM 2504 N N . SER B 1 184 ? 114.373 -26.596 200.777 1.00 23.05 184 SER B N 1
ATOM 2505 C CA . SER B 1 184 ? 114.216 -27.965 201.246 1.00 25.18 184 SER B CA 1
ATOM 2506 C C . SER B 1 184 ? 113.036 -28.071 202.189 1.00 26.02 184 SER B C 1
ATOM 2507 O O . SER B 1 184 ? 112.654 -29.166 202.597 1.00 28.19 184 SER B O 1
ATOM 2510 N N . SER B 1 185 ? 112.453 -26.928 202.530 1.00 25.11 185 SER B N 1
ATOM 2511 C CA . SER B 1 185 ? 111.322 -26.915 203.439 1.00 22.43 185 SER B CA 1
ATOM 2512 C C . SER B 1 185 ? 110.405 -25.722 203.236 1.00 24.13 185 SER B C 1
ATOM 2513 O O . SER B 1 185 ? 110.614 -24.894 202.350 1.00 24.14 185 SER B O 1
ATOM 2516 N N . ILE B 1 186 ? 109.393 -25.648 204.091 1.00 26.42 186 ILE B N 1
ATOM 2517 C CA . ILE B 1 186 ? 108.388 -24.597 204.056 1.00 24.92 186 ILE B CA 1
ATOM 2518 C C . ILE B 1 186 ? 108.315 -23.950 205.429 1.00 28.23 186 ILE B C 1
ATOM 2519 O O . ILE B 1 186 ? 108.228 -24.643 206.437 1.00 37.63 186 ILE B O 1
ATOM 2524 N N . PRO B 1 187 ? 108.375 -22.616 205.495 1.00 27.23 187 PRO B N 1
ATOM 2525 C CA . PRO B 1 187 ? 108.293 -21.976 206.809 1.00 32.47 187 PRO B CA 1
ATOM 2526 C C . PRO B 1 187 ? 106.815 -21.748 207.160 1.00 40.54 187 PRO B C 1
ATOM 2527 O O . PRO B 1 187 ? 106.333 -20.615 207.120 1.00 47.66 187 PRO B O 1
ATOM 2531 N N . SER B 1 188 ? 106.099 -22.824 207.492 1.00 48.41 188 SER B N 1
ATOM 2532 C CA . SER B 1 188 ? 104.663 -22.751 207.813 1.00 53.91 188 SER B CA 1
ATOM 2533 C C . SER B 1 188 ? 104.329 -21.853 208.994 1.00 56.76 188 SER B C 1
ATOM 2534 O O . SER B 1 188 ? 103.259 -21.247 209.047 1.00 57.55 188 SER B O 1
ATOM 2537 N N . SER B 1 189 ? 105.260 -21.788 209.937 1.00 59.49 189 SER B N 1
ATOM 2538 C CA . SER B 1 189 ? 105.138 -20.995 211.154 1.00 56.31 189 SER B CA 1
ATOM 2539 C C . SER B 1 189 ? 105.256 -19.487 210.906 1.00 52.86 189 SER B C 1
ATOM 2540 O O . SER B 1 189 ? 105.302 -18.700 211.850 1.00 52.34 189 SER B O 1
ATOM 2543 N N . VAL B 1 190 ? 105.309 -19.082 209.644 1.00 46.81 190 VAL B N 1
ATOM 2544 C CA . VAL B 1 190 ? 105.470 -17.674 209.329 1.00 44.02 190 VAL B CA 1
ATOM 2545 C C . VAL B 1 190 ? 104.314 -17.097 208.550 1.00 37.23 190 VAL B C 1
ATOM 2546 O O . VAL B 1 190 ? 103.424 -17.823 208.111 1.00 40.88 190 VAL B O 1
ATOM 2550 N N . ASP B 1 191 ? 104.331 -15.777 208.394 1.00 28.26 191 ASP B N 1
ATOM 2551 C CA . ASP B 1 191 ? 103.297 -15.086 207.652 1.00 23.69 191 ASP B CA 1
ATOM 2552 C C . ASP B 1 191 ? 103.137 -15.764 206.296 1.00 25.46 191 ASP B C 1
ATOM 2553 O O . ASP B 1 191 ? 104.119 -16.021 205.589 1.00 27.63 191 ASP B O 1
ATOM 2558 N N . PRO B 1 192 ? 101.891 -16.053 205.906 1.00 19.65 192 PRO B N 1
ATOM 2559 C CA . PRO B 1 192 ? 101.634 -16.709 204.622 1.00 18.63 192 PRO B CA 1
ATOM 2560 C C . PRO B 1 192 ? 102.325 -16.008 203.452 1.00 18.11 192 PRO B C 1
ATOM 2561 O O . PRO B 1 192 ? 102.655 -16.631 202.441 1.00 20.25 192 PRO B O 1
ATOM 2565 N N . ASN B 1 193 ? 102.547 -14.710 203.593 1.00 15.11 193 ASN B N 1
ATOM 2566 C CA . ASN B 1 193 ? 103.186 -13.952 202.532 1.00 19.81 193 ASN B CA 1
ATOM 2567 C C . ASN B 1 193 ? 104.642 -14.332 202.336 1.00 20.19 193 ASN B C 1
ATOM 2568 O O . ASN B 1 193 ? 105.176 -14.233 201.228 1.00 21.25 193 ASN B O 1
ATOM 2573 N N . VAL B 1 194 ? 105.278 -14.759 203.419 1.00 15.96 194 VAL B N 1
ATOM 2574 C CA . VAL B 1 194 ? 106.662 -15.186 203.368 1.00 14.84 194 VAL B CA 1
ATOM 2575 C C . VAL B 1 194 ? 106.677 -16.527 202.634 1.00 19.06 194 VAL B C 1
ATOM 2576 O O . VAL B 1 194 ? 107.525 -16.774 201.771 1.00 23.30 194 VAL B O 1
ATOM 2580 N N . VAL B 1 195 ? 105.725 -17.387 202.984 1.00 15.24 195 VAL B N 1
ATOM 2581 C CA . VAL B 1 195 ? 105.621 -18.699 202.372 1.00 11.89 195 VAL B CA 1
ATOM 2582 C C . VAL B 1 195 ? 105.385 -18.576 200.875 1.00 12.00 195 VAL B C 1
ATOM 2583 O O . VAL B 1 195 ? 105.955 -19.326 200.084 1.00 17.02 195 VAL B O 1
ATOM 2587 N N . ASN B 1 196 ? 104.545 -17.626 200.485 1.00 11.79 196 ASN B N 1
ATOM 2588 C CA . ASN B 1 196 ? 104.229 -17.430 199.077 1.00 13.31 196 ASN B CA 1
ATOM 2589 C C . ASN B 1 196 ? 105.487 -17.247 198.238 1.00 15.71 196 ASN B C 1
ATOM 2590 O O . ASN B 1 196 ? 105.530 -17.633 197.070 1.00 21.70 196 ASN B O 1
ATOM 2595 N N . THR B 1 197 ? 106.508 -16.665 198.857 1.00 19.63 197 THR B N 1
ATOM 2596 C CA . THR B 1 197 ? 107.802 -16.403 198.235 1.00 18.25 197 THR B CA 1
ATOM 2597 C C . THR B 1 197 ? 108.410 -17.661 197.621 1.00 22.54 197 THR B C 1
ATOM 2598 O O . THR B 1 197 ? 109.087 -17.599 196.588 1.00 20.30 197 THR B O 1
ATOM 2602 N N . ILE B 1 198 ? 108.161 -18.799 198.267 1.00 22.35 198 ILE B N 1
ATOM 2603 C CA . ILE B 1 198 ? 108.701 -20.081 197.828 1.00 20.42 198 ILE B CA 1
ATOM 2604 C C . ILE B 1 198 ? 107.667 -21.063 197.304 1.00 23.37 198 ILE B C 1
ATOM 2605 O O . ILE B 1 198 ? 108.013 -22.016 196.614 1.00 27.48 198 ILE B O 1
ATOM 2610 N N . LEU B 1 199 ? 106.401 -20.826 197.629 1.00 22.99 199 LEU B N 1
ATOM 2611 C CA . LEU B 1 199 ? 105.328 -21.728 197.230 1.00 21.85 199 LEU B CA 1
ATOM 2612 C C . LEU B 1 199 ? 104.487 -21.213 196.068 1.00 24.96 199 LEU B C 1
ATOM 2613 O O . LEU B 1 199 ? 103.563 -20.419 196.264 1.00 32.32 199 LEU B O 1
ATOM 2618 N N . PRO B 1 200 ? 104.786 -21.671 194.840 1.00 24.63 200 PRO B N 1
ATOM 2619 C CA . PRO B 1 200 ? 104.024 -21.226 193.670 1.00 22.96 200 PRO B CA 1
ATOM 2620 C C . PRO B 1 200 ? 102.538 -21.519 193.847 1.00 22.03 200 PRO B C 1
ATOM 2621 O O . PRO B 1 200 ? 101.679 -20.716 193.462 1.00 24.30 200 PRO B O 1
ATOM 2625 N N . ALA B 1 201 ? 102.239 -22.670 194.438 1.00 15.81 201 ALA B N 1
ATOM 2626 C CA . ALA B 1 201 ? 100.856 -23.055 194.669 1.00 14.53 201 ALA B CA 1
ATOM 2627 C C . ALA B 1 201 ? 100.767 -24.319 195.499 1.00 14.24 201 ALA B C 1
ATOM 2628 O O . ALA B 1 201 ? 101.771 -24.977 195.766 1.00 16.27 201 ALA B O 1
ATOM 2630 N N . ARG B 1 202 ? 99.549 -24.640 195.916 1.00 17.94 202 ARG B N 1
ATOM 2631 C CA . ARG B 1 202 ? 99.280 -25.836 196.705 1.00 17.89 202 ARG B CA 1
ATOM 2632 C C . ARG B 1 202 ? 98.188 -26.602 195.969 1.00 21.43 202 ARG B C 1
ATOM 2633 O O . ARG B 1 202 ? 97.213 -26.010 195.506 1.00 21.73 202 ARG B O 1
ATOM 2641 N N . LEU B 1 203 ? 98.356 -27.909 195.831 1.00 19.40 203 LEU B N 1
ATOM 2642 C CA . LEU B 1 203 ? 97.321 -28.693 195.189 1.00 16.56 203 LEU B CA 1
ATOM 2643 C C . LEU B 1 203 ? 96.393 -29.102 196.322 1.00 18.03 203 LEU B C 1
ATOM 2644 O O . LEU B 1 203 ? 96.850 -29.538 197.382 1.00 17.48 203 LEU B O 1
ATOM 2649 N N . ALA B 1 204 ? 95.094 -28.934 196.114 1.00 17.10 204 ALA B N 1
ATOM 2650 C CA . ALA B 1 204 ? 94.121 -29.308 197.126 1.00 13.66 204 ALA B CA 1
ATOM 2651 C C . ALA B 1 204 ? 93.378 -30.515 196.588 1.00 16.86 204 ALA B C 1
ATOM 2652 O O . ALA B 1 204 ? 92.815 -30.466 195.492 1.00 19.18 204 ALA B O 1
ATOM 2654 N N . VAL B 1 205 ? 93.399 -31.605 197.346 1.00 17.14 205 VAL B N 1
ATOM 2655 C CA . VAL B 1 205 ? 92.715 -32.825 196.937 1.00 17.65 205 VAL B CA 1
ATOM 2656 C C . VAL B 1 205 ? 91.690 -33.160 198.003 1.00 17.84 205 VAL B C 1
ATOM 2657 O O . VAL B 1 205 ? 92.022 -33.233 199.187 1.00 18.86 205 VAL B O 1
ATOM 2661 N N . ARG B 1 206 ? 90.444 -33.359 197.589 1.00 15.11 206 ARG B N 1
ATOM 2662 C CA . ARG B 1 206 ? 89.392 -33.664 198.545 1.00 19.43 206 ARG B CA 1
ATOM 2663 C C . ARG B 1 206 ? 88.501 -34.830 198.156 1.00 22.15 206 ARG B C 1
ATOM 2664 O O . ARG B 1 206 ? 88.213 -35.050 196.977 1.00 24.91 206 ARG B O 1
ATOM 2672 N N . SER B 1 207 ? 88.073 -35.582 199.164 1.00 18.60 207 SER B N 1
ATOM 2673 C CA . SER B 1 207 ? 87.181 -36.700 198.943 1.00 18.87 207 SER B CA 1
ATOM 2674 C C . SER B 1 207 ? 85.783 -36.096 199.004 1.00 21.42 207 SER B C 1
ATOM 2675 O O . SER B 1 207 ? 85.413 -35.479 200.007 1.00 18.34 207 SER B O 1
ATOM 2678 N N . SER B 1 208 ? 85.012 -36.261 197.933 1.00 19.37 208 SER B N 1
ATOM 2679 C CA . SER B 1 208 ? 83.665 -35.708 197.884 1.00 17.44 208 SER B CA 1
ATOM 2680 C C . SER B 1 208 ? 82.777 -36.253 198.991 1.00 16.20 208 SER B C 1
ATOM 2681 O O . SER B 1 208 ? 81.778 -35.635 199.345 1.00 22.05 208 SER B O 1
ATOM 2684 N N . ILE B 1 209 ? 83.142 -37.407 199.542 1.00 16.93 209 ILE B N 1
ATOM 2685 C CA . ILE B 1 209 ? 82.359 -38.019 200.611 1.00 18.43 209 ILE B CA 1
ATOM 2686 C C . ILE B 1 209 ? 83.256 -38.691 201.646 1.00 22.48 209 ILE B C 1
ATOM 2687 O O . ILE B 1 209 ? 84.449 -38.882 201.417 1.00 25.69 209 ILE B O 1
ATOM 2692 N N . LYS B 1 210 ? 82.672 -39.055 202.784 1.00 22.41 210 LYS B N 1
ATOM 2693 C CA . LYS B 1 210 ? 83.420 -39.714 203.846 1.00 22.69 210 LYS B CA 1
ATOM 2694 C C . LYS B 1 210 ? 83.175 -41.219 203.838 1.00 27.40 210 LYS B C 1
ATOM 2695 O O . LYS B 1 210 ? 82.074 -41.682 204.150 1.00 29.46 210 LYS B O 1
ATOM 2701 N N . PRO B 1 211 ? 84.191 -42.007 203.453 1.00 27.95 211 PRO B N 1
ATOM 2702 C CA . PRO B 1 211 ? 83.997 -43.461 203.443 1.00 26.73 211 PRO B CA 1
ATOM 2703 C C . PRO B 1 211 ? 83.823 -43.909 204.892 1.00 26.96 211 PRO B C 1
ATOM 2704 O O . PRO B 1 211 ? 84.219 -43.191 205.808 1.00 30.61 211 PRO B O 1
ATOM 2708 N N . THR B 1 212 ? 83.228 -45.077 205.106 1.00 27.67 212 THR B N 1
ATOM 2709 C CA . THR B 1 212 ? 83.016 -45.574 206.464 1.00 30.33 212 THR B CA 1
ATOM 2710 C C . THR B 1 212 ? 84.347 -45.894 207.135 1.00 28.78 212 THR B C 1
ATOM 2711 O O . THR B 1 212 ? 84.442 -45.957 208.359 1.00 27.99 212 THR B O 1
ATOM 2715 N N . VAL B 1 213 ? 85.376 -46.094 206.323 1.00 28.89 213 VAL B N 1
ATOM 2716 C CA . VAL B 1 213 ? 86.704 -46.387 206.840 1.00 28.86 213 VAL B CA 1
ATOM 2717 C C . VAL B 1 213 ? 87.729 -45.622 206.013 1.00 26.60 213 VAL B C 1
ATOM 2718 O O . VAL B 1 213 ? 87.564 -45.467 204.800 1.00 28.49 213 VAL B O 1
ATOM 2722 N N . SER B 1 214 ? 88.774 -45.126 206.671 1.00 23.88 214 SER B N 1
ATOM 2723 C CA . SER B 1 214 ? 89.819 -44.387 205.972 1.00 23.94 214 SER B CA 1
ATOM 2724 C C . SER B 1 214 ? 90.339 -45.324 204.882 1.00 25.25 214 SER B C 1
ATOM 2725 O O . SER B 1 214 ? 90.572 -46.506 205.140 1.00 28.24 214 SER B O 1
ATOM 2728 N N . ASP B 1 215 ? 90.496 -44.809 203.667 1.00 22.39 215 ASP B N 1
ATOM 2729 C CA . ASP B 1 215 ? 90.985 -45.624 202.561 1.00 22.87 215 ASP B CA 1
ATOM 2730 C C . ASP B 1 215 ? 91.673 -44.787 201.489 1.00 26.64 215 ASP B C 1
ATOM 2731 O O . ASP B 1 215 ? 91.685 -43.559 201.560 1.00 32.17 215 ASP B O 1
ATOM 2736 N N . THR B 1 216 ? 92.259 -45.455 200.501 1.00 23.85 216 THR B N 1
ATOM 2737 C CA . THR B 1 216 ? 92.927 -44.764 199.402 1.00 24.32 216 THR B CA 1
ATOM 2738 C C . THR B 1 216 ? 92.518 -45.463 198.110 1.00 20.85 216 THR B C 1
ATOM 2739 O O . THR B 1 216 ? 92.999 -46.546 197.799 1.00 26.28 216 THR B O 1
ATOM 2743 N N . PRO B 1 217 ? 91.593 -44.861 197.355 1.00 16.81 217 PRO B N 1
ATOM 2744 C CA . PRO B 1 217 ? 91.135 -45.461 196.103 1.00 18.94 217 PRO B CA 1
ATOM 2745 C C . PRO B 1 217 ? 91.993 -45.203 194.870 1.00 20.26 217 PRO B C 1
ATOM 2746 O O . PRO B 1 217 ? 91.716 -45.741 193.800 1.00 24.36 217 PRO B O 1
ATOM 2750 N N . GLY B 1 218 ? 93.025 -44.382 195.006 1.00 22.03 218 GLY B N 1
ATOM 2751 C CA . GLY B 1 218 ? 93.864 -44.091 193.859 1.00 22.45 218 GLY B CA 1
ATOM 2752 C C . GLY B 1 218 ? 95.165 -43.420 194.237 1.00 24.05 218 GLY B C 1
ATOM 2753 O O . GLY B 1 218 ? 95.491 -43.290 195.417 1.00 29.31 218 GLY B O 1
ATOM 2754 N N . LYS B 1 219 ? 95.921 -43.000 193.231 1.00 20.67 219 LYS B N 1
ATOM 2755 C CA . LYS B 1 219 ? 97.194 -42.348 193.474 1.00 18.85 219 LYS B CA 1
ATOM 2756 C C . LYS B 1 219 ? 97.318 -41.117 192.596 1.00 22.08 219 LYS B C 1
ATOM 2757 O O . LYS B 1 219 ? 96.736 -41.041 191.508 1.00 22.81 219 LYS B O 1
ATOM 2763 N N . LEU B 1 220 ? 98.078 -40.148 193.084 1.00 20.57 220 LEU B N 1
ATOM 2764 C CA . LEU B 1 220 ? 98.297 -38.922 192.353 1.00 18.56 220 LEU B CA 1
ATOM 2765 C C . LEU B 1 220 ? 99.718 -38.929 191.836 1.00 19.11 220 LEU B C 1
ATOM 2766 O O . LEU B 1 220 ? 100.659 -39.176 192.587 1.00 22.23 220 LEU B O 1
ATOM 2771 N N . TYR B 1 221 ? 99.866 -38.676 190.544 1.00 18.88 221 TYR B N 1
ATOM 2772 C CA . TYR B 1 221 ? 101.177 -38.635 189.925 1.00 16.42 221 TYR B CA 1
ATOM 2773 C C . TYR B 1 221 ? 101.352 -37.252 189.337 1.00 18.74 221 TYR B C 1
ATOM 2774 O O . TYR B 1 221 ? 100.436 -36.702 188.730 1.00 21.10 221 TYR B O 1
ATOM 2783 N N . VAL B 1 222 ? 102.532 -36.686 189.521 1.00 19.37 222 VAL B N 1
ATOM 2784 C CA . VAL B 1 222 ? 102.796 -35.367 188.997 1.00 21.44 222 VAL B CA 1
ATOM 2785 C C . VAL B 1 222 ? 103.638 -35.418 187.734 1.00 21.04 222 VAL B C 1
ATOM 2786 O O . VAL B 1 222 ? 104.609 -36.170 187.643 1.00 21.20 222 VAL B O 1
ATOM 2790 N N . ILE B 1 223 ? 103.238 -34.616 186.755 1.00 20.75 223 ILE B N 1
ATOM 2791 C CA . ILE B 1 223 ? 103.946 -34.496 185.489 1.00 20.88 223 ILE B CA 1
ATOM 2792 C C . ILE B 1 223 ? 104.456 -33.065 185.533 1.00 21.64 223 ILE B C 1
ATOM 2793 O O . ILE B 1 223 ? 103.745 -32.141 185.150 1.00 20.85 223 ILE B O 1
ATOM 2798 N N . ALA B 1 224 ? 105.679 -32.886 186.018 1.00 21.75 224 ALA B N 1
ATOM 2799 C CA . ALA B 1 224 ? 106.264 -31.559 186.136 1.00 22.47 224 ALA B CA 1
ATOM 2800 C C . ALA B 1 224 ? 107.249 -31.229 185.006 1.00 22.61 224 ALA B C 1
ATOM 2801 O O . ALA B 1 224 ? 107.901 -32.112 184.457 1.00 21.11 224 ALA B O 1
ATOM 2803 N N . SER B 1 225 ? 107.318 -29.950 184.646 1.00 24.37 225 SER B N 1
ATOM 2804 C CA . SER B 1 225 ? 108.255 -29.456 183.632 1.00 23.88 225 SER B CA 1
ATOM 2805 C C . SER B 1 225 ? 108.807 -28.179 184.246 1.00 25.26 225 SER B C 1
ATOM 2806 O O . SER B 1 225 ? 108.049 -27.302 184.641 1.00 28.89 225 SER B O 1
ATOM 2809 N N . MET B 1 226 ? 110.123 -28.071 184.343 1.00 24.65 226 MET B N 1
ATOM 2810 C CA . MET B 1 226 ? 110.712 -26.889 184.952 1.00 21.48 226 MET B CA 1
ATOM 2811 C C . MET B 1 226 ? 112.086 -26.566 184.390 1.00 21.37 226 MET B C 1
ATOM 2812 O O . MET B 1 226 ? 112.674 -27.347 183.649 1.00 24.08 226 MET B O 1
ATOM 2817 N N . VAL B 1 227 ? 112.590 -25.398 184.754 1.00 21.70 227 VAL B N 1
ATOM 2818 C CA . VAL B 1 227 ? 113.918 -24.980 184.345 1.00 21.92 227 VAL B CA 1
ATOM 2819 C C . VAL B 1 227 ? 114.637 -24.677 185.655 1.00 22.25 227 VAL B C 1
ATOM 2820 O O . VAL B 1 227 ? 114.053 -24.085 186.567 1.00 21.20 227 VAL B O 1
ATOM 2824 N N . LEU B 1 228 ? 115.885 -25.119 185.763 1.00 20.34 228 LEU B N 1
ATOM 2825 C CA . LEU B 1 228 ? 116.677 -24.898 186.965 1.00 18.50 228 LEU B CA 1
ATOM 2826 C C . LEU B 1 228 ? 117.781 -23.909 186.608 1.00 20.61 228 LEU B C 1
ATOM 2827 O O . LEU B 1 228 ? 118.226 -23.884 185.467 1.00 20.52 228 LEU B O 1
ATOM 2832 N N . ARG B 1 229 ? 118.244 -23.106 187.562 1.00 22.29 229 ARG B N 1
ATOM 2833 C CA . ARG B 1 229 ? 119.224 -22.107 187.191 1.00 29.49 229 ARG B CA 1
ATOM 2834 C C . ARG B 1 229 ? 120.624 -22.042 187.761 1.00 36.64 229 ARG B C 1
ATOM 2835 O O . ARG B 1 229 ? 121.581 -22.452 187.098 1.00 52.28 229 ARG B O 1
ATOM 2843 N N . ASP B 1 230 ? 120.777 -21.507 188.962 1.00 31.03 230 ASP B N 1
ATOM 2844 C CA . ASP B 1 230 ? 122.129 -21.353 189.477 1.00 25.51 230 ASP B CA 1
ATOM 2845 C C . ASP B 1 230 ? 122.567 -22.463 190.398 1.00 23.97 230 ASP B C 1
ATOM 2846 O O . ASP B 1 230 ? 122.039 -22.629 191.494 1.00 35.31 230 ASP B O 1
ATOM 2851 N N . PRO B 1 231 ? 123.563 -23.242 189.960 1.00 18.80 231 PRO B N 1
ATOM 2852 C CA . PRO B 1 231 ? 124.098 -24.370 190.726 1.00 17.44 231 PRO B CA 1
ATOM 2853 C C . PRO B 1 231 ? 124.469 -24.097 192.175 1.00 17.50 231 PRO B C 1
ATOM 2854 O O . PRO B 1 231 ? 124.839 -22.979 192.544 1.00 19.59 231 PRO B O 1
ATOM 2858 N N . VAL B 1 232 ? 124.335 -25.141 192.987 1.00 14.58 232 VAL B N 1
ATOM 2859 C CA . VAL B 1 232 ? 124.696 -25.111 194.397 1.00 20.47 232 VAL B CA 1
ATOM 2860 C C . VAL B 1 232 ? 125.037 -26.535 194.765 1.00 22.69 232 VAL B C 1
ATOM 2861 O O . VAL B 1 232 ? 124.623 -27.479 194.088 1.00 21.39 232 VAL B O 1
ATOM 2865 N N . ASP B 1 233 ? 125.816 -26.688 195.824 1.00 27.96 233 ASP B N 1
ATOM 2866 C CA . ASP B 1 233 ? 126.173 -28.010 196.293 1.00 25.84 233 ASP B CA 1
ATOM 2867 C C . ASP B 1 233 ? 124.874 -28.592 196.858 1.00 23.97 233 ASP B C 1
ATOM 2868 O O . ASP B 1 233 ? 124.275 -28.026 197.770 1.00 23.15 233 ASP B O 1
ATOM 2873 N N . PRO B 1 234 ? 124.417 -29.728 196.312 1.00 21.22 234 PRO B N 1
ATOM 2874 C CA . PRO B 1 234 ? 123.181 -30.366 196.773 1.00 17.19 234 PRO B CA 1
ATOM 2875 C C . PRO B 1 234 ? 123.057 -30.427 198.286 1.00 19.16 234 PRO B C 1
ATOM 2876 O O . PRO B 1 234 ? 121.966 -30.291 198.837 1.00 24.39 234 PRO B O 1
ATOM 2880 N N . THR B 1 235 ? 124.184 -30.620 198.957 1.00 19.90 235 THR B N 1
ATOM 2881 C CA . THR B 1 235 ? 124.193 -30.711 200.408 1.00 17.81 235 THR B CA 1
ATOM 2882 C C . THR B 1 235 ? 124.033 -29.372 201.119 1.00 20.23 235 THR B C 1
ATOM 2883 O O . THR B 1 235 ? 123.688 -29.340 202.295 1.00 24.41 235 THR B O 1
ATOM 2887 N N . LEU B 1 236 ? 124.279 -28.268 200.421 1.00 17.29 236 LEU B N 1
ATOM 2888 C CA . LEU B 1 236 ? 124.144 -26.954 201.043 1.00 17.82 236 LEU B CA 1
ATOM 2889 C C . LEU B 1 236 ? 122.816 -26.305 200.707 1.00 18.74 236 LEU B C 1
ATOM 2890 O O . LEU B 1 236 ? 122.473 -25.254 201.245 1.00 24.00 236 LEU B O 1
ATOM 2895 N N . ASN B 1 237 ? 122.063 -26.939 199.819 1.00 18.84 237 ASN B N 1
ATOM 2896 C CA . ASN B 1 237 ? 120.782 -26.402 199.394 1.00 19.61 237 ASN B CA 1
ATOM 2897 C C . ASN B 1 237 ? 119.659 -26.652 200.387 1.00 22.46 237 ASN B C 1
ATOM 2898 O O . ASN B 1 237 ? 119.231 -27.786 200.596 1.00 25.61 237 ASN B O 1
ATOM 2903 N N . THR B 1 238 ? 119.177 -25.579 200.998 1.00 27.96 238 THR B N 1
ATOM 2904 C CA . THR B 1 238 ? 118.095 -25.684 201.966 1.00 29.71 238 THR B CA 1
ATOM 2905 C C . THR B 1 238 ? 117.042 -24.605 201.688 1.00 32.71 238 THR B C 1
ATOM 2906 O O . THR B 1 238 ? 117.237 -23.821 200.725 1.00 23.78 238 THR B O 1
ATOM 2911 N N . ALA C 1 27 ? 57.323 -46.407 168.661 1.00 82.26 27 ALA C N 1
ATOM 2912 C CA . ALA C 1 27 ? 58.490 -47.286 168.365 1.00 82.36 27 ALA C CA 1
ATOM 2913 C C . ALA C 1 27 ? 58.700 -48.308 169.482 1.00 82.25 27 ALA C C 1
ATOM 2914 O O . ALA C 1 27 ? 57.923 -48.374 170.440 1.00 80.63 27 ALA C O 1
ATOM 2916 N N . GLU C 1 28 ? 59.760 -49.102 169.346 1.00 78.87 28 GLU C N 1
ATOM 2917 C CA . GLU C 1 28 ? 60.100 -50.134 170.320 1.00 70.81 28 GLU C CA 1
ATOM 2918 C C . GLU C 1 28 ? 60.708 -49.541 171.583 1.00 63.43 28 GLU C C 1
ATOM 2919 O O . GLU C 1 28 ? 61.515 -48.615 171.514 1.00 62.49 28 GLU C O 1
ATOM 2925 N N . PRO C 1 29 ? 60.331 -50.071 172.758 1.00 55.62 29 PRO C N 1
ATOM 2926 C CA . PRO C 1 29 ? 60.905 -49.531 173.993 1.00 52.86 29 PRO C CA 1
ATOM 2927 C C . PRO C 1 29 ? 62.389 -49.866 173.955 1.00 51.03 29 PRO C C 1
ATOM 2928 O O . PRO C 1 29 ? 62.754 -50.988 173.614 1.00 53.55 29 PRO C O 1
ATOM 2932 N N . GLN C 1 30 ? 63.250 -48.911 174.283 1.00 49.90 30 GLN C N 1
ATOM 2933 C CA . GLN C 1 30 ? 64.675 -49.196 174.240 1.00 48.87 30 GLN C CA 1
ATOM 2934 C C . GLN C 1 30 ? 65.143 -49.917 175.498 1.00 45.42 30 GLN C C 1
ATOM 2935 O O . GLN C 1 30 ? 64.888 -49.481 176.623 1.00 41.72 30 GLN C O 1
ATOM 2941 N N . LEU C 1 31 ? 65.816 -51.044 175.275 1.00 39.42 31 LEU C N 1
ATOM 2942 C CA . LEU C 1 31 ? 66.324 -51.904 176.337 1.00 34.74 31 LEU C CA 1
ATOM 2943 C C . LEU C 1 31 ? 67.637 -51.416 176.964 1.00 33.36 31 LEU C C 1
ATOM 2944 O O . LEU C 1 31 ? 68.692 -52.015 176.755 1.00 34.61 31 LEU C O 1
ATOM 2949 N N . GLN C 1 32 ? 67.559 -50.347 177.750 1.00 30.92 32 GLN C N 1
ATOM 2950 C CA . GLN C 1 32 ? 68.727 -49.758 178.409 1.00 30.12 32 GLN C CA 1
ATOM 2951 C C . GLN C 1 32 ? 69.637 -50.764 179.099 1.00 26.92 32 GLN C C 1
ATOM 2952 O O . GLN C 1 32 ? 69.171 -51.663 179.792 1.00 21.32 32 GLN C O 1
ATOM 2958 N N . ARG C 1 33 ? 70.942 -50.595 178.905 1.00 27.60 33 ARG C N 1
ATOM 2959 C CA . ARG C 1 33 ? 71.949 -51.458 179.518 1.00 24.97 33 ARG C CA 1
ATOM 2960 C C . ARG C 1 33 ? 72.479 -50.731 180.765 1.00 27.64 33 ARG C C 1
ATOM 2961 O O . ARG C 1 33 ? 73.097 -49.666 180.660 1.00 26.22 33 ARG C O 1
ATOM 2969 N N . ALA C 1 34 ? 72.237 -51.296 181.947 1.00 27.54 34 ALA C N 1
ATOM 2970 C CA . ALA C 1 34 ? 72.677 -50.637 183.173 1.00 25.59 34 ALA C CA 1
ATOM 2971 C C . ALA C 1 34 ? 74.122 -50.928 183.565 1.00 26.92 34 ALA C C 1
ATOM 2972 O O . ALA C 1 34 ? 74.501 -52.065 183.858 1.00 28.72 34 ALA C O 1
ATOM 2974 N N . PRO C 1 35 ? 74.935 -49.862 183.616 1.00 24.82 35 PRO C N 1
ATOM 2975 C CA . PRO C 1 35 ? 76.352 -49.915 183.959 1.00 23.41 35 PRO C CA 1
ATOM 2976 C C . PRO C 1 35 ? 76.535 -49.971 185.467 1.00 21.61 35 PRO C C 1
ATOM 2977 O O . PRO C 1 35 ? 75.704 -49.456 186.223 1.00 26.61 35 PRO C O 1
ATOM 2981 N N . VAL C 1 36 ? 77.628 -50.607 185.893 1.00 19.80 36 VAL C N 1
ATOM 2982 C CA . VAL C 1 36 ? 77.963 -50.785 187.305 1.00 16.81 36 VAL C CA 1
ATOM 2983 C C . VAL C 1 36 ? 77.924 -49.440 188.011 1.00 17.74 36 VAL C C 1
ATOM 2984 O O . VAL C 1 36 ? 77.546 -49.323 189.184 1.00 17.67 36 VAL C O 1
ATOM 2988 N N . ALA C 1 37 ? 78.293 -48.424 187.234 1.00 19.40 37 ALA C N 1
ATOM 2989 C CA . ALA C 1 37 ? 78.311 -47.053 187.648 1.00 21.46 37 ALA C CA 1
ATOM 2990 C C . ALA C 1 37 ? 78.091 -46.200 186.422 1.00 26.51 37 ALA C C 1
ATOM 2991 O O . ALA C 1 37 ? 77.512 -46.632 185.414 1.00 38.80 37 ALA C O 1
ATOM 2993 N N . GLN C 1 38 ? 78.587 -44.967 186.523 1.00 19.11 38 GLN C N 1
ATOM 2994 C CA . GLN C 1 38 ? 78.614 -43.891 185.507 1.00 26.44 38 GLN C CA 1
ATOM 2995 C C . GLN C 1 38 ? 79.357 -42.700 186.035 1.00 21.91 38 GLN C C 1
ATOM 2996 O O . GLN C 1 38 ? 78.851 -41.995 186.898 1.00 15.68 38 GLN C O 1
ATOM 3002 N N . ALA C 1 39 ? 80.577 -42.473 185.547 1.00 25.07 39 ALA C N 1
ATOM 3003 C CA . ALA C 1 39 ? 81.378 -41.360 186.044 1.00 26.18 39 ALA C CA 1
ATOM 3004 C C . ALA C 1 39 ? 80.659 -40.019 186.107 1.00 26.51 39 ALA C C 1
ATOM 3005 O O . ALA C 1 39 ? 79.983 -39.610 185.168 1.00 24.76 39 ALA C O 1
ATOM 3007 N N . SER C 1 40 ? 80.793 -39.342 187.238 1.00 28.04 40 SER C N 1
ATOM 3008 C CA . SER C 1 40 ? 80.207 -38.024 187.402 1.00 31.26 40 SER C CA 1
ATOM 3009 C C . SER C 1 40 ? 81.447 -37.142 187.348 1.00 31.08 40 SER C C 1
ATOM 3010 O O . SER C 1 40 ? 82.316 -37.225 188.221 1.00 33.91 40 SER C O 1
ATOM 3013 N N . ARG C 1 41 ? 81.561 -36.334 186.301 1.00 27.91 41 ARG C N 1
ATOM 3014 C CA . ARG C 1 41 ? 82.733 -35.494 186.164 1.00 27.95 41 ARG C CA 1
ATOM 3015 C C . ARG C 1 41 ? 82.455 -34.049 185.800 1.00 27.85 41 ARG C C 1
ATOM 3016 O O . ARG C 1 41 ? 81.532 -33.743 185.049 1.00 30.94 41 ARG C O 1
ATOM 3024 N N . ILE C 1 42 ? 83.277 -33.163 186.343 1.00 26.23 42 ILE C N 1
ATOM 3025 C CA . ILE C 1 42 ? 83.193 -31.744 186.043 1.00 23.82 42 ILE C CA 1
ATOM 3026 C C . ILE C 1 42 ? 84.634 -31.287 185.840 1.00 24.71 42 ILE C C 1
ATOM 3027 O O . ILE C 1 42 ? 85.511 -31.596 186.646 1.00 24.82 42 ILE C O 1
ATOM 3032 N N . SER C 1 43 ? 84.879 -30.571 184.751 1.00 26.36 43 SER C N 1
ATOM 3033 C CA . SER C 1 43 ? 86.220 -30.090 184.457 1.00 26.85 43 SER C CA 1
ATOM 3034 C C . SER C 1 43 ? 86.280 -28.574 184.486 1.00 27.95 43 SER C C 1
ATOM 3035 O O . SER C 1 43 ? 85.643 -27.902 183.681 1.00 31.28 43 SER C O 1
ATOM 3038 N N . GLY C 1 44 ? 87.047 -28.036 185.422 1.00 27.60 44 GLY C N 1
ATOM 3039 C CA . GLY C 1 44 ? 87.177 -26.597 185.506 1.00 28.15 44 GLY C CA 1
ATOM 3040 C C . GLY C 1 44 ? 86.201 -25.948 186.456 1.00 26.76 44 GLY C C 1
ATOM 3041 O O . GLY C 1 44 ? 85.138 -26.494 186.738 1.00 25.80 44 GLY C O 1
ATOM 3042 N N . THR C 1 45 ? 86.579 -24.773 186.948 1.00 27.03 45 THR C N 1
ATOM 3043 C CA . THR C 1 45 ? 85.747 -24.022 187.869 1.00 24.57 45 THR C CA 1
ATOM 3044 C C . THR C 1 45 ? 84.351 -23.912 187.312 1.00 23.40 45 THR C C 1
ATOM 3045 O O . THR C 1 45 ? 84.156 -23.499 186.172 1.00 24.68 45 THR C O 1
ATOM 3049 N N . VAL C 1 46 ? 83.383 -24.294 188.130 1.00 24.54 46 VAL C N 1
ATOM 3050 C CA . VAL C 1 46 ? 81.981 -24.249 187.760 1.00 22.68 46 VAL C CA 1
ATOM 3051 C C . VAL C 1 46 ? 81.624 -22.883 187.148 1.00 21.47 46 VAL C C 1
ATOM 3052 O O . VAL C 1 46 ? 81.950 -21.839 187.710 1.00 24.02 46 VAL C O 1
ATOM 3056 N N . PRO C 1 47 ? 80.937 -22.882 185.990 1.00 19.21 47 PRO C N 1
ATOM 3057 C CA . PRO C 1 47 ? 80.519 -21.675 185.263 1.00 18.87 47 PRO C CA 1
ATOM 3058 C C . PRO C 1 47 ? 79.780 -20.649 186.111 1.00 27.06 47 PRO C C 1
ATOM 3059 O O . PRO C 1 47 ? 79.002 -20.998 187.001 1.00 30.03 47 PRO C O 1
ATOM 3063 N N . GLY C 1 48 ? 80.017 -19.378 185.808 1.00 31.23 48 GLY C N 1
ATOM 3064 C CA . GLY C 1 48 ? 79.388 -18.301 186.546 1.00 35.59 48 GLY C CA 1
ATOM 3065 C C . GLY C 1 48 ? 80.104 -17.001 186.239 1.00 40.58 48 GLY C C 1
ATOM 3066 O O . GLY C 1 48 ? 81.009 -16.987 185.406 1.00 43.29 48 GLY C O 1
ATOM 3067 N N . PRO C 1 49 ? 79.747 -15.898 186.912 1.00 42.09 49 PRO C N 1
ATOM 3068 C CA . PRO C 1 49 ? 80.378 -14.600 186.672 1.00 42.73 49 PRO C CA 1
ATOM 3069 C C . PRO C 1 49 ? 81.894 -14.522 186.844 1.00 48.74 49 PRO C C 1
ATOM 3070 O O . PRO C 1 49 ? 82.584 -13.909 186.019 1.00 59.27 49 PRO C O 1
ATOM 3074 N N . LEU C 1 50 ? 82.432 -15.130 187.894 1.00 41.37 50 LEU C N 1
ATOM 3075 C CA . LEU C 1 50 ? 83.874 -15.040 188.091 1.00 41.91 50 LEU C CA 1
ATOM 3076 C C . LEU C 1 50 ? 84.558 -16.400 188.103 1.00 42.87 50 LEU C C 1
ATOM 3077 O O . LEU C 1 50 ? 85.194 -16.787 189.093 1.00 44.52 50 LEU C O 1
ATOM 3082 N N . SER C 1 51 ? 84.438 -17.114 186.985 1.00 40.87 51 SER C N 1
ATOM 3083 C CA . SER C 1 51 ? 85.016 -18.449 186.857 1.00 37.54 51 SER C CA 1
ATOM 3084 C C . SER C 1 51 ? 86.173 -18.517 185.869 1.00 35.86 51 SER C C 1
ATOM 3085 O O . SER C 1 51 ? 86.934 -19.488 185.865 1.00 40.36 51 SER C O 1
ATOM 3088 N N . SER C 1 52 ? 86.302 -17.493 185.033 1.00 31.70 52 SER C N 1
ATOM 3089 C CA . SER C 1 52 ? 87.372 -17.448 184.046 1.00 32.40 52 SER C CA 1
ATOM 3090 C C . SER C 1 52 ? 88.734 -17.489 184.735 1.00 34.80 52 SER C C 1
ATOM 3091 O O . SER C 1 52 ? 88.863 -17.075 185.888 1.00 36.78 52 SER C O 1
ATOM 3094 N N . ASN C 1 53 ? 89.743 -18.003 184.032 1.00 37.01 53 ASN C N 1
ATOM 3095 C CA . ASN C 1 53 ? 91.097 -18.089 184.575 1.00 34.32 53 ASN C CA 1
ATOM 3096 C C . ASN C 1 53 ? 91.488 -16.692 185.036 1.00 34.93 53 ASN C C 1
ATOM 3097 O O . ASN C 1 53 ? 92.010 -16.508 186.139 1.00 31.58 53 ASN C O 1
ATOM 3102 N N . THR C 1 54 ? 91.234 -15.710 184.173 1.00 33.67 54 THR C N 1
ATOM 3103 C CA . THR C 1 54 ? 91.525 -14.318 184.487 1.00 35.84 54 THR C CA 1
ATOM 3104 C C . THR C 1 54 ? 90.284 -13.489 184.197 1.00 37.72 54 THR C C 1
ATOM 3105 O O . THR C 1 54 ? 89.406 -13.907 183.445 1.00 39.86 54 THR C O 1
ATOM 3109 N N . TRP C 1 55 ? 90.228 -12.309 184.802 1.00 41.09 55 TRP C N 1
ATOM 3110 C CA . TRP C 1 55 ? 89.106 -11.397 184.649 1.00 38.49 55 TRP C CA 1
ATOM 3111 C C . TRP C 1 55 ? 89.635 -9.973 184.805 1.00 34.76 55 TRP C C 1
ATOM 3112 O O . TRP C 1 55 ? 90.197 -9.622 185.843 1.00 35.92 55 TRP C O 1
ATOM 3123 N N . PRO C 1 56 ? 89.481 -9.137 183.768 1.00 31.00 56 PRO C N 1
ATOM 3124 C CA . PRO C 1 56 ? 89.957 -7.754 183.839 1.00 28.22 56 PRO C CA 1
ATOM 3125 C C . PRO C 1 56 ? 88.853 -6.882 184.411 1.00 26.57 56 PRO C C 1
ATOM 3126 O O . PRO C 1 56 ? 87.684 -7.085 184.093 1.00 28.20 56 PRO C O 1
ATOM 3130 N N . LEU C 1 57 ? 89.208 -5.920 185.252 1.00 25.30 57 LEU C N 1
ATOM 3131 C CA . LEU C 1 57 ? 88.197 -5.047 185.821 1.00 26.26 57 LEU C CA 1
ATOM 3132 C C . LEU C 1 57 ? 88.668 -3.610 185.960 1.00 27.50 57 LEU C C 1
ATOM 3133 O O . LEU C 1 57 ? 89.763 -3.342 186.445 1.00 28.93 57 LEU C O 1
ATOM 3138 N N . HIS C 1 58 ? 87.828 -2.693 185.499 1.00 29.56 58 HIS C N 1
ATOM 3139 C CA . HIS C 1 58 ? 88.106 -1.270 185.563 1.00 30.58 58 HIS C CA 1
ATOM 3140 C C . HIS C 1 58 ? 86.982 -0.678 186.401 1.00 26.88 58 HIS C C 1
ATOM 3141 O O . HIS C 1 58 ? 85.834 -1.095 186.279 1.00 33.90 58 HIS C O 1
ATOM 3148 N N . SER C 1 59 ? 87.297 0.282 187.259 1.00 22.17 59 SER C N 1
ATOM 3149 C CA . SER C 1 59 ? 86.265 0.883 188.085 1.00 21.36 59 SER C CA 1
ATOM 3150 C C . SER C 1 59 ? 86.718 2.170 188.762 1.00 22.04 59 SER C C 1
ATOM 3151 O O . SER C 1 59 ? 87.914 2.434 188.885 1.00 22.63 59 SER C O 1
ATOM 3154 N N . VAL C 1 60 ? 85.750 2.984 189.170 1.00 20.09 60 VAL C N 1
ATOM 3155 C CA . VAL C 1 60 ? 86.039 4.220 189.883 1.00 20.96 60 VAL C CA 1
ATOM 3156 C C . VAL C 1 60 ? 85.655 3.898 191.322 1.00 20.40 60 VAL C C 1
ATOM 3157 O O . VAL C 1 60 ? 84.563 3.394 191.574 1.00 25.63 60 VAL C O 1
ATOM 3161 N N . GLU C 1 61 ? 86.550 4.159 192.264 1.00 19.24 61 GLU C N 1
ATOM 3162 C CA . GLU C 1 61 ? 86.254 3.851 193.653 1.00 25.64 61 GLU C CA 1
ATOM 3163 C C . GLU C 1 61 ? 86.627 4.990 194.578 1.00 23.45 61 GLU C C 1
ATOM 3164 O O . GLU C 1 61 ? 87.750 5.474 194.554 1.00 28.99 61 GLU C O 1
ATOM 3170 N N . PHE C 1 62 ? 85.682 5.431 195.393 1.00 22.10 62 PHE C N 1
ATOM 3171 C CA . PHE C 1 62 ? 85.985 6.507 196.313 1.00 19.42 62 PHE C CA 1
ATOM 3172 C C . PHE C 1 62 ? 87.055 6.000 197.266 1.00 20.34 62 PHE C C 1
ATOM 3173 O O . PHE C 1 62 ? 86.878 4.986 197.934 1.00 21.87 62 PHE C O 1
ATOM 3181 N N . LEU C 1 63 ? 88.170 6.710 197.320 1.00 23.51 63 LEU C N 1
ATOM 3182 C CA . LEU C 1 63 ? 89.267 6.331 198.187 1.00 22.19 63 LEU C CA 1
ATOM 3183 C C . LEU C 1 63 ? 89.117 6.928 199.579 1.00 22.01 63 LEU C C 1
ATOM 3184 O O . LEU C 1 63 ? 89.064 6.197 200.559 1.00 26.07 63 LEU C O 1
ATOM 3189 N N . ALA C 1 64 ? 89.041 8.251 199.667 1.00 23.34 64 ALA C N 1
ATOM 3190 C CA . ALA C 1 64 ? 88.917 8.895 200.962 1.00 22.86 64 ALA C CA 1
ATOM 3191 C C . ALA C 1 64 ? 88.785 10.407 200.894 1.00 24.89 64 ALA C C 1
ATOM 3192 O O . ALA C 1 64 ? 88.837 11.023 199.831 1.00 28.36 64 ALA C O 1
ATOM 3194 N N . ASP C 1 65 ? 88.592 11.020 202.063 1.00 26.19 65 ASP C N 1
ATOM 3195 C CA . ASP C 1 65 ? 88.488 12.476 202.163 1.00 28.60 65 ASP C CA 1
ATOM 3196 C C . ASP C 1 65 ? 89.901 13.017 202.219 1.00 29.94 65 ASP C C 1
ATOM 3197 O O . ASP C 1 65 ? 90.796 12.369 202.754 1.00 33.05 65 ASP C O 1
ATOM 3202 N N . PHE C 1 66 ? 90.127 14.189 201.644 1.00 31.12 66 PHE C N 1
ATOM 3203 C CA . PHE C 1 66 ? 91.457 14.767 201.743 1.00 29.56 66 PHE C CA 1
ATOM 3204 C C . PHE C 1 66 ? 91.421 15.479 203.106 1.00 30.97 66 PHE C C 1
ATOM 3205 O O . PHE C 1 66 ? 90.963 16.619 203.205 1.00 27.72 66 PHE C O 1
ATOM 3213 N N . LYS C 1 67 ? 91.835 14.779 204.161 1.00 34.77 67 LYS C N 1
ATOM 3214 C CA . LYS C 1 67 ? 91.837 15.351 205.508 1.00 38.00 67 LYS C CA 1
ATOM 3215 C C . LYS C 1 67 ? 93.051 16.237 205.694 1.00 39.05 67 LYS C C 1
ATOM 3216 O O . LYS C 1 67 ? 94.177 15.827 205.434 1.00 56.87 67 LYS C O 1
ATOM 3222 N N . ARG C 1 68 ? 92.821 17.455 206.154 1.00 29.59 68 ARG C N 1
ATOM 3223 C CA . ARG C 1 68 ? 93.899 18.404 206.386 1.00 30.51 68 ARG C CA 1
ATOM 3224 C C . ARG C 1 68 ? 94.106 18.608 207.887 1.00 32.26 68 ARG C C 1
ATOM 3225 O O . ARG C 1 68 ? 93.301 19.280 208.532 1.00 26.56 68 ARG C O 1
ATOM 3233 N N . SER C 1 69 ? 95.172 18.038 208.448 1.00 37.54 69 SER C N 1
ATOM 3234 C CA . SER C 1 69 ? 95.428 18.185 209.887 1.00 38.94 69 SER C CA 1
ATOM 3235 C C . SER C 1 69 ? 95.870 19.597 210.238 1.00 41.50 69 SER C C 1
ATOM 3236 O O . SER C 1 69 ? 96.536 20.265 209.449 1.00 46.40 69 SER C O 1
ATOM 3239 N N . SER C 1 70 ? 95.497 20.056 211.425 1.00 40.60 70 SER C N 1
ATOM 3240 C CA . SER C 1 70 ? 95.874 21.398 211.852 1.00 44.05 70 SER C CA 1
ATOM 3241 C C . SER C 1 70 ? 97.046 21.348 212.816 1.00 40.93 70 SER C C 1
ATOM 3242 O O . SER C 1 70 ? 97.523 22.380 213.280 1.00 42.92 70 SER C O 1
ATOM 3245 N N . THR C 1 71 ? 97.511 20.142 213.108 1.00 37.72 71 THR C N 1
ATOM 3246 C CA . THR C 1 71 ? 98.622 19.964 214.026 1.00 36.66 71 THR C CA 1
ATOM 3247 C C . THR C 1 71 ? 99.766 19.168 213.415 1.00 35.92 71 THR C C 1
ATOM 3248 O O . THR C 1 71 ? 100.931 19.446 213.683 1.00 38.58 71 THR C O 1
ATOM 3252 N N . SER C 1 72 ? 99.439 18.178 212.596 1.00 32.32 72 SER C N 1
ATOM 3253 C CA . SER C 1 72 ? 100.464 17.357 211.973 1.00 31.91 72 SER C CA 1
ATOM 3254 C C . SER C 1 72 ? 100.783 17.799 210.549 1.00 33.69 72 SER C C 1
ATOM 3255 O O . SER C 1 72 ? 99.914 18.287 209.826 1.00 35.11 72 SER C O 1
ATOM 3258 N N . ALA C 1 73 ? 102.040 17.626 210.153 1.00 31.51 73 ALA C N 1
ATOM 3259 C CA . ALA C 1 73 ? 102.476 17.983 208.811 1.00 29.93 73 ALA C CA 1
ATOM 3260 C C . ALA C 1 73 ? 102.691 16.694 208.035 1.00 32.77 73 ALA C C 1
ATOM 3261 O O . ALA C 1 73 ? 102.927 16.709 206.825 1.00 33.66 73 ALA C O 1
ATOM 3263 N N . ASP C 1 74 ? 102.601 15.579 208.753 1.00 34.72 74 ASP C N 1
ATOM 3264 C CA . ASP C 1 74 ? 102.794 14.254 208.180 1.00 34.48 74 ASP C CA 1
ATOM 3265 C C . ASP C 1 74 ? 101.759 13.891 207.137 1.00 30.12 74 ASP C C 1
ATOM 3266 O O . ASP C 1 74 ? 100.583 14.221 207.270 1.00 31.71 74 ASP C O 1
ATOM 3271 N N . ALA C 1 75 ? 102.205 13.202 206.095 1.00 24.52 75 ALA C N 1
ATOM 3272 C CA . ALA C 1 75 ? 101.306 12.793 205.030 1.00 21.22 75 ALA C CA 1
ATOM 3273 C C . ALA C 1 75 ? 100.497 11.601 205.494 1.00 22.63 75 ALA C C 1
ATOM 3274 O O . ALA C 1 75 ? 100.917 10.861 206.385 1.00 24.97 75 ALA C O 1
ATOM 3276 N N . THR C 1 76 ? 99.326 11.423 204.897 1.00 21.94 76 THR C N 1
ATOM 3277 C CA . THR C 1 76 ? 98.488 10.290 205.232 1.00 19.09 76 THR C CA 1
ATOM 3278 C C . THR C 1 76 ? 98.706 9.247 204.152 1.00 22.41 76 THR C C 1
ATOM 3279 O O . THR C 1 76 ? 98.782 9.558 202.963 1.00 25.57 76 THR C O 1
ATOM 3283 N N . THR C 1 77 ? 98.799 8.003 204.585 1.00 21.88 77 THR C N 1
ATOM 3284 C CA . THR C 1 77 ? 99.059 6.885 203.706 1.00 20.06 77 THR C CA 1
ATOM 3285 C C . THR C 1 77 ? 97.811 6.061 203.373 1.00 22.45 77 THR C C 1
ATOM 3286 O O . THR C 1 77 ? 96.907 5.925 204.196 1.00 27.39 77 THR C O 1
ATOM 3290 N N . TYR C 1 78 ? 97.765 5.514 202.163 1.00 18.84 78 TYR C N 1
ATOM 3291 C CA . TYR C 1 78 ? 96.639 4.684 201.730 1.00 15.52 78 TYR C CA 1
ATOM 3292 C C . TYR C 1 78 ? 97.201 3.478 200.981 1.00 15.07 78 TYR C C 1
ATOM 3293 O O . TYR C 1 78 ? 97.880 3.640 199.968 1.00 22.37 78 TYR C O 1
ATOM 3302 N N . ASP C 1 79 ? 96.933 2.272 201.473 1.00 13.32 79 ASP C N 1
ATOM 3303 C CA . ASP C 1 79 ? 97.444 1.064 200.825 1.00 14.67 79 ASP C CA 1
ATOM 3304 C C . ASP C 1 79 ? 96.692 0.742 199.542 1.00 16.38 79 ASP C C 1
ATOM 3305 O O . ASP C 1 79 ? 95.489 0.474 199.566 1.00 15.18 79 ASP C O 1
ATOM 3310 N N . CYS C 1 80 ? 97.411 0.764 198.424 1.00 19.67 80 CYS C N 1
ATOM 3311 C CA . CYS C 1 80 ? 96.822 0.489 197.116 1.00 25.13 80 CYS C CA 1
ATOM 3312 C C . CYS C 1 80 ? 96.653 -0.997 196.884 1.00 28.13 80 CYS C C 1
ATOM 3313 O O . CYS C 1 80 ? 97.403 -1.621 196.130 1.00 32.49 80 CYS C O 1
ATOM 3316 N N . VAL C 1 81 ? 95.639 -1.548 197.535 1.00 25.72 81 VAL C N 1
ATOM 3317 C CA . VAL C 1 81 ? 95.350 -2.961 197.461 1.00 22.30 81 VAL C CA 1
ATOM 3318 C C . VAL C 1 81 ? 93.823 -3.115 197.380 1.00 22.49 81 VAL C C 1
ATOM 3319 O O . VAL C 1 81 ? 93.086 -2.318 197.950 1.00 25.77 81 VAL C O 1
ATOM 3323 N N . PRO C 1 82 ? 93.332 -4.126 196.641 1.00 22.76 82 PRO C N 1
ATOM 3324 C CA . PRO C 1 82 ? 91.900 -4.397 196.461 1.00 23.67 82 PRO C CA 1
ATOM 3325 C C . PRO C 1 82 ? 90.960 -4.336 197.662 1.00 25.86 82 PRO C C 1
ATOM 3326 O O . PRO C 1 82 ? 89.911 -3.699 197.585 1.00 24.97 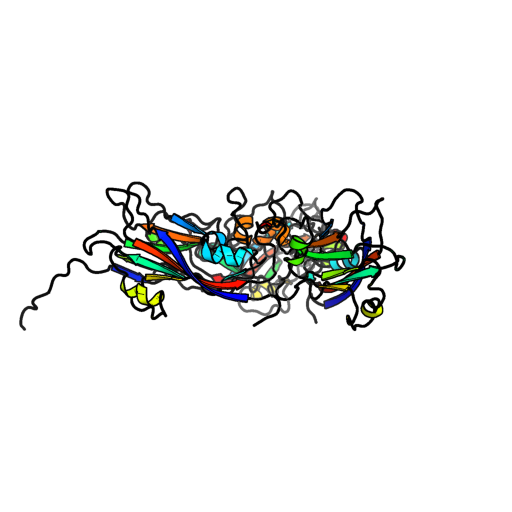82 PRO C O 1
ATOM 3330 N N . PHE C 1 83 ? 91.309 -4.984 198.768 1.00 27.79 83 PHE C N 1
ATOM 3331 C CA . PHE C 1 83 ? 90.399 -4.970 199.906 1.00 25.71 83 PHE C CA 1
ATOM 3332 C C . PHE C 1 83 ? 90.055 -3.586 200.447 1.00 25.45 83 PHE C C 1
ATOM 3333 O O . PHE C 1 83 ? 89.164 -3.451 201.281 1.00 29.69 83 PHE C O 1
ATOM 3341 N N . ASN C 1 84 ? 90.737 -2.556 199.957 1.00 24.86 84 ASN C N 1
ATOM 3342 C CA . ASN C 1 84 ? 90.456 -1.191 200.399 1.00 24.09 84 ASN C CA 1
ATOM 3343 C C . ASN C 1 84 ? 89.467 -0.493 199.468 1.00 26.75 84 ASN C C 1
ATOM 3344 O O . ASN C 1 84 ? 89.201 0.697 199.614 1.00 31.04 84 ASN C O 1
ATOM 3349 N N . LEU C 1 85 ? 88.932 -1.243 198.509 1.00 25.88 85 LEU C N 1
ATOM 3350 C CA . LEU C 1 85 ? 87.966 -0.724 197.546 1.00 24.06 85 LEU C CA 1
ATOM 3351 C C . LEU C 1 85 ? 86.727 -1.613 197.631 1.00 27.41 85 LEU C C 1
ATOM 3352 O O . LEU C 1 85 ? 86.595 -2.583 196.883 1.00 29.34 85 LEU C O 1
ATOM 3357 N N . PRO C 1 86 ? 85.793 -1.278 198.537 1.00 27.45 86 PRO C N 1
ATOM 3358 C CA . PRO C 1 86 ? 84.541 -2.002 198.789 1.00 25.22 86 PRO C CA 1
ATOM 3359 C C . PRO C 1 86 ? 83.876 -2.719 197.619 1.00 26.60 86 PRO C C 1
ATOM 3360 O O . PRO C 1 86 ? 83.635 -3.925 197.683 1.00 26.46 86 PRO C O 1
ATOM 3364 N N . ARG C 1 87 ? 83.567 -1.992 196.555 1.00 24.31 87 ARG C N 1
ATOM 3365 C CA . ARG C 1 87 ? 82.913 -2.621 195.422 1.00 23.62 87 ARG C CA 1
ATOM 3366 C C . ARG C 1 87 ? 83.858 -3.563 194.692 1.00 24.91 87 ARG C C 1
ATOM 3367 O O . ARG C 1 87 ? 83.517 -4.715 194.425 1.00 26.79 87 ARG C O 1
ATOM 3375 N N . VAL C 1 88 ? 85.048 -3.072 194.370 1.00 26.67 88 VAL C N 1
ATOM 3376 C CA . VAL C 1 88 ? 86.037 -3.885 193.673 1.00 24.20 88 VAL C CA 1
ATOM 3377 C C . VAL C 1 88 ? 86.367 -5.127 194.484 1.00 21.36 88 VAL C C 1
ATOM 3378 O O . VAL C 1 88 ? 86.502 -6.218 193.935 1.00 23.58 88 VAL C O 1
ATOM 3382 N N . TRP C 1 89 ? 86.492 -4.953 195.795 1.00 17.61 89 TRP C N 1
ATOM 3383 C CA . TRP C 1 89 ? 86.807 -6.053 196.691 1.00 18.86 89 TRP C CA 1
ATOM 3384 C C . TRP C 1 89 ? 85.801 -7.192 196.568 1.00 21.30 89 TRP C C 1
ATOM 3385 O O . TRP C 1 89 ? 86.169 -8.358 196.644 1.00 23.85 89 TRP C O 1
ATOM 3396 N N . SER C 1 90 ? 84.531 -6.846 196.375 1.00 27.13 90 SER C N 1
ATOM 3397 C CA . SER C 1 90 ? 83.465 -7.837 196.234 1.00 27.48 90 SER C CA 1
ATOM 3398 C C . SER C 1 90 ? 83.794 -8.847 195.147 1.00 26.49 90 SER C C 1
ATOM 3399 O O . SER C 1 90 ? 83.545 -10.043 195.298 1.00 29.79 90 SER C O 1
ATOM 3402 N N . LEU C 1 91 ? 84.343 -8.345 194.050 1.00 21.21 91 LEU C N 1
ATOM 3403 C CA . LEU C 1 91 ? 84.722 -9.174 192.923 1.00 22.91 91 LEU C CA 1
ATOM 3404 C C . LEU C 1 91 ? 86.111 -9.764 193.142 1.00 25.26 91 LEU C C 1
ATOM 3405 O O . LEU C 1 91 ? 86.336 -10.956 192.952 1.00 28.21 91 LEU C O 1
ATOM 3410 N N . ALA C 1 92 ? 87.041 -8.911 193.549 1.00 24.73 92 ALA C N 1
ATOM 3411 C CA . ALA C 1 92 ? 88.418 -9.319 193.766 1.00 21.35 92 ALA C CA 1
ATOM 3412 C C . ALA C 1 92 ? 88.623 -10.474 194.733 1.00 22.07 92 ALA C C 1
ATOM 3413 O O . ALA C 1 92 ? 89.560 -11.247 194.564 1.00 27.42 92 ALA C O 1
ATOM 3415 N N . ARG C 1 93 ? 87.773 -10.608 195.745 1.00 19.98 93 ARG C N 1
ATOM 3416 C CA . ARG C 1 93 ? 87.965 -11.696 196.699 1.00 22.98 93 ARG C CA 1
ATOM 3417 C C . ARG C 1 93 ? 87.631 -13.059 196.109 1.00 23.34 93 ARG C C 1
ATOM 3418 O O . ARG C 1 93 ? 87.867 -14.089 196.735 1.00 26.42 93 ARG C O 1
ATOM 3426 N N . CYS C 1 94 ? 87.086 -13.066 194.899 1.00 21.68 94 CYS C N 1
ATOM 3427 C CA . CYS C 1 94 ? 86.737 -14.316 194.238 1.00 23.57 94 CYS C CA 1
ATOM 3428 C C . CYS C 1 94 ? 87.912 -14.837 193.426 1.00 23.38 94 CYS C C 1
ATOM 3429 O O . CYS C 1 94 ? 87.841 -15.903 192.820 1.00 24.19 94 CYS C O 1
ATOM 3432 N N . TYR C 1 95 ? 88.991 -14.065 193.412 1.00 24.42 95 TYR C N 1
ATOM 3433 C CA . TYR C 1 95 ? 90.201 -14.431 192.690 1.00 20.68 95 TYR C CA 1
ATOM 3434 C C . TYR C 1 95 ? 91.348 -14.405 193.684 1.00 21.14 95 TYR C C 1
ATOM 3435 O O . TYR C 1 95 ? 91.302 -13.659 194.660 1.00 22.47 95 TYR C O 1
ATOM 3444 N N . SER C 1 96 ? 92.371 -15.218 193.444 1.00 20.25 96 SER C N 1
ATOM 3445 C CA . SER C 1 96 ? 93.508 -15.292 194.358 1.00 25.40 96 SER C CA 1
ATOM 3446 C C . SER C 1 96 ? 94.672 -14.384 193.994 1.00 25.49 96 SER C C 1
ATOM 3447 O O . SER C 1 96 ? 95.492 -14.053 194.845 1.00 28.95 96 SER C O 1
ATOM 3450 N N . MET C 1 97 ? 94.748 -13.992 192.730 1.00 21.69 97 MET C N 1
ATOM 3451 C CA . MET C 1 97 ? 95.833 -13.146 192.263 1.00 22.08 97 MET C CA 1
ATOM 3452 C C . MET C 1 97 ? 95.308 -11.942 191.521 1.00 25.65 97 MET C C 1
ATOM 3453 O O . MET C 1 97 ? 94.301 -12.018 190.815 1.00 31.09 97 MET C O 1
ATOM 3458 N N . TRP C 1 98 ? 96.006 -10.826 191.670 1.00 23.31 98 TRP C N 1
ATOM 3459 C CA . TRP C 1 98 ? 95.613 -9.610 190.990 1.00 20.29 98 TRP C CA 1
ATOM 3460 C C . TRP C 1 98 ? 96.860 -8.888 190.536 1.00 20.67 98 TRP C C 1
ATOM 3461 O O . TRP C 1 98 ? 97.945 -9.121 191.055 1.00 22.79 98 TRP C O 1
ATOM 3472 N N . LYS C 1 99 ? 96.701 -8.018 189.551 1.00 22.21 99 LYS C N 1
ATOM 3473 C CA . LYS C 1 99 ? 97.816 -7.252 189.027 1.00 22.45 99 LYS C CA 1
ATOM 3474 C C . LYS C 1 99 ? 97.266 -5.893 188.638 1.00 23.98 99 LYS C C 1
ATOM 3475 O O . LYS C 1 99 ? 96.419 -5.792 187.748 1.00 26.57 99 LYS C O 1
ATOM 3481 N N . PRO C 1 100 ? 97.720 -4.829 189.317 1.00 21.20 100 PRO C N 1
ATOM 3482 C CA . PRO C 1 100 ? 97.229 -3.491 188.986 1.00 17.77 100 PRO C CA 1
ATOM 3483 C C . PRO C 1 100 ? 97.727 -3.085 187.614 1.00 19.07 100 PRO C C 1
ATOM 3484 O O . PRO C 1 100 ? 98.867 -3.352 187.238 1.00 25.24 100 PRO C O 1
ATOM 3488 N N . THR C 1 101 ? 96.854 -2.434 186.870 1.00 22.97 101 THR C N 1
ATOM 3489 C CA . THR C 1 101 ? 97.163 -1.979 185.534 1.00 19.95 101 THR C CA 1
ATOM 3490 C C . THR C 1 101 ? 97.089 -0.459 185.457 1.00 24.85 101 THR C C 1
ATOM 3491 O O . THR C 1 101 ? 97.776 0.149 184.641 1.00 23.16 101 THR C O 1
ATOM 3495 N N . ARG C 1 102 ? 96.262 0.154 186.309 1.00 27.22 102 ARG C N 1
ATOM 3496 C CA . ARG C 1 102 ? 96.128 1.597 186.278 1.00 31.14 102 ARG C CA 1
ATOM 3497 C C . ARG C 1 102 ? 96.238 2.375 187.572 1.00 32.51 102 ARG C C 1
ATOM 3498 O O . ARG C 1 102 ? 97.122 3.212 187.709 1.00 43.56 102 ARG C O 1
ATOM 3506 N N . TRP C 1 103 ? 95.353 2.134 188.522 1.00 21.88 103 TRP C N 1
ATOM 3507 C CA . TRP C 1 103 ? 95.408 2.905 189.775 1.00 26.74 103 TRP C CA 1
ATOM 3508 C C . TRP C 1 103 ? 95.780 4.399 189.694 1.00 21.65 103 TRP C C 1
ATOM 3509 O O . TRP C 1 103 ? 96.945 4.759 189.824 1.00 18.64 103 TRP C O 1
ATOM 3520 N N . ASP C 1 104 ? 94.779 5.259 189.507 1.00 24.62 104 ASP C N 1
ATOM 3521 C CA . ASP C 1 104 ? 94.980 6.709 189.434 1.00 26.28 104 ASP C CA 1
ATOM 3522 C C . ASP C 1 104 ? 94.069 7.365 190.455 1.00 28.03 104 ASP C C 1
ATOM 3523 O O . ASP C 1 104 ? 92.874 7.093 190.472 1.00 37.62 104 ASP C O 1
ATOM 3528 N N . VAL C 1 105 ? 94.617 8.224 191.306 1.00 24.43 105 VAL C N 1
ATOM 3529 C CA . VAL C 1 105 ? 93.795 8.883 192.307 1.00 20.73 105 VAL C CA 1
ATOM 3530 C C . VAL C 1 105 ? 93.543 10.335 191.937 1.00 23.00 105 VAL C C 1
ATOM 3531 O O . VAL C 1 105 ? 94.473 11.131 191.815 1.00 26.49 105 VAL C O 1
ATOM 3535 N N . VAL C 1 106 ? 92.264 10.656 191.760 1.00 22.75 106 VAL C N 1
ATOM 3536 C CA . VAL C 1 106 ? 91.807 11.985 191.383 1.00 18.60 106 VAL C CA 1
ATOM 3537 C C . VAL C 1 106 ? 91.334 12.779 192.580 1.00 19.48 106 VAL C C 1
ATOM 3538 O O . VAL C 1 106 ? 90.593 12.268 193.419 1.00 23.22 106 VAL C O 1
ATOM 3542 N N . TYR C 1 107 ? 91.759 14.036 192.651 1.00 20.96 107 TYR C N 1
ATOM 3543 C CA . TYR C 1 107 ? 91.355 14.923 193.734 1.00 18.84 107 TYR C CA 1
ATOM 3544 C C . TYR C 1 107 ? 90.230 15.818 193.218 1.00 21.04 107 TYR C C 1
ATOM 3545 O O . TYR C 1 107 ? 90.351 16.424 192.148 1.00 25.46 107 TYR C O 1
ATOM 3554 N N . LEU C 1 108 ? 89.135 15.880 193.970 1.00 20.14 108 LEU C N 1
ATOM 3555 C CA . LEU C 1 108 ? 87.986 16.699 193.604 1.00 19.73 108 LEU C CA 1
ATOM 3556 C C . LEU C 1 108 ? 87.818 17.783 194.658 1.00 24.56 108 LEU C C 1
ATOM 3557 O O . LEU C 1 108 ? 87.539 17.495 195.824 1.00 27.54 108 LEU C O 1
ATOM 3562 N N . PRO C 1 109 ? 87.985 19.051 194.261 1.00 27.42 109 PRO C N 1
ATOM 3563 C CA . PRO C 1 109 ? 87.839 20.118 195.251 1.00 25.57 109 PRO C CA 1
ATOM 3564 C C . PRO C 1 109 ? 86.394 20.424 195.603 1.00 26.80 109 PRO C C 1
ATOM 3565 O O . PRO C 1 109 ? 85.512 20.403 194.741 1.00 26.68 109 PRO C O 1
ATOM 3569 N N . GLU C 1 110 ? 86.167 20.695 196.884 1.00 26.50 110 GLU C N 1
ATOM 3570 C CA . GLU C 1 110 ? 84.848 21.041 197.390 1.00 23.79 110 GLU C CA 1
ATOM 3571 C C . GLU C 1 110 ? 85.008 22.297 198.239 1.00 22.38 110 GLU C C 1
ATOM 3572 O O . GLU C 1 110 ? 84.397 22.425 199.302 1.00 20.21 110 GLU C O 1
ATOM 3578 N N . VAL C 1 111 ? 85.850 23.216 197.771 1.00 15.46 111 VAL C N 1
ATOM 3579 C CA . VAL C 1 111 ? 86.093 24.466 198.480 1.00 14.77 111 VAL C CA 1
ATOM 3580 C C . VAL C 1 111 ? 86.178 25.607 197.480 1.00 19.65 111 VAL C C 1
ATOM 3581 O O . VAL C 1 111 ? 86.475 25.387 196.307 1.00 18.40 111 VAL C O 1
ATOM 3585 N N . SER C 1 112 ? 85.923 26.826 197.952 1.00 23.32 112 SER C N 1
ATOM 3586 C CA . SER C 1 112 ? 85.966 28.017 197.106 1.00 23.00 112 SER C CA 1
ATOM 3587 C C . SER C 1 112 ? 87.3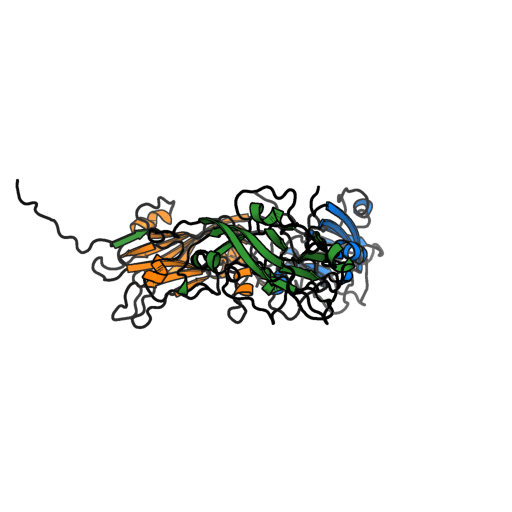81 28.383 196.654 1.00 22.66 112 SER C C 1
ATOM 3588 O O . SER C 1 112 ? 88.368 27.851 197.170 1.00 19.51 112 SER C O 1
ATOM 3591 N N . ALA C 1 113 ? 87.473 29.303 195.695 1.00 23.47 113 ALA C N 1
ATOM 3592 C CA . ALA C 1 113 ? 88.765 29.744 195.180 1.00 20.92 113 ALA C CA 1
ATOM 3593 C C . ALA C 1 113 ? 89.370 30.787 196.108 1.00 23.30 113 ALA C C 1
ATOM 3594 O O . ALA C 1 113 ? 90.182 31.611 195.699 1.00 28.45 113 ALA C O 1
ATOM 3596 N N . THR C 1 114 ? 88.960 30.746 197.366 1.00 24.26 114 THR C N 1
ATOM 3597 C CA . THR C 1 114 ? 89.461 31.671 198.360 1.00 26.10 114 THR C CA 1
ATOM 3598 C C . THR C 1 114 ? 90.233 30.872 199.366 1.00 23.82 114 THR C C 1
ATOM 3599 O O . THR C 1 114 ? 90.847 31.421 200.278 1.00 26.04 114 THR C O 1
ATOM 3603 N N . VAL C 1 115 ? 90.189 29.558 199.191 1.00 23.45 115 VAL C N 1
ATOM 3604 C CA . VAL C 1 115 ? 90.851 28.644 200.094 1.00 19.04 115 VAL C CA 1
ATOM 3605 C C . VAL C 1 115 ? 92.340 28.531 199.817 1.00 21.92 115 VAL C C 1
ATOM 3606 O O . VAL C 1 115 ? 92.759 28.219 198.700 1.00 25.73 115 VAL C O 1
ATOM 3610 N N . ALA C 1 116 ? 93.142 28.802 200.842 1.00 22.13 116 ALA C N 1
ATOM 3611 C CA . ALA C 1 116 ? 94.590 28.711 200.711 1.00 21.96 116 ALA C CA 1
ATOM 3612 C C . ALA C 1 116 ? 95.037 27.298 201.021 1.00 25.60 116 ALA C C 1
ATOM 3613 O O . ALA C 1 116 ? 94.350 26.553 201.726 1.00 27.91 116 ALA C O 1
ATOM 3615 N N . GLY C 1 117 ? 96.199 26.935 200.496 1.00 24.57 117 GLY C N 1
ATOM 3616 C CA . GLY C 1 117 ? 96.721 25.609 200.737 1.00 22.45 117 GLY C CA 1
ATOM 3617 C C . GLY C 1 117 ? 96.863 24.842 199.448 1.00 23.49 117 GLY C C 1
ATOM 3618 O O . GLY C 1 117 ? 96.361 25.262 198.404 1.00 23.40 117 GLY C O 1
ATOM 3619 N N . SER C 1 118 ? 97.541 23.706 199.530 1.00 22.27 118 SER C N 1
ATOM 3620 C CA . SER C 1 118 ? 97.774 22.853 198.381 1.00 22.69 118 SER C CA 1
ATOM 3621 C C . SER C 1 118 ? 97.650 21.406 198.820 1.00 23.57 118 SER C C 1
ATOM 3622 O O . SER C 1 118 ? 97.770 21.098 200.007 1.00 22.73 118 SER C O 1
ATOM 3625 N N . ILE C 1 119 ? 97.383 20.521 197.868 1.00 21.89 119 ILE C N 1
ATOM 3626 C CA . ILE C 1 119 ? 97.316 19.105 198.182 1.00 20.89 119 ILE C CA 1
ATOM 3627 C C . ILE C 1 119 ? 98.551 18.514 197.517 1.00 24.04 119 ILE C C 1
ATOM 3628 O O . ILE C 1 119 ? 98.876 18.850 196.372 1.00 23.98 119 ILE C O 1
ATOM 3633 N N . GLU C 1 120 ? 99.263 17.668 198.251 1.00 20.09 120 GLU C N 1
ATOM 3634 C CA . GLU C 1 120 ? 100.460 17.043 197.726 1.00 20.37 120 GLU C CA 1
ATOM 3635 C C . GLU C 1 120 ? 100.257 15.539 197.711 1.00 22.63 120 GLU C C 1
ATOM 3636 O O . GLU C 1 120 ? 99.832 14.950 198.704 1.00 25.68 120 GLU C O 1
ATOM 3642 N N . MET C 1 121 ? 100.552 14.919 196.576 1.00 21.97 121 MET C N 1
ATOM 3643 C CA . MET C 1 121 ? 100.396 13.482 196.449 1.00 22.58 121 MET C CA 1
ATOM 3644 C C . MET C 1 121 ? 101.592 12.834 195.759 1.00 24.17 121 MET C C 1
ATOM 3645 O O . MET C 1 121 ? 102.208 13.415 194.864 1.00 25.94 121 MET C O 1
ATOM 3650 N N . CYS C 1 122 ? 101.914 11.624 196.191 1.00 22.41 122 CYS C N 1
ATOM 3651 C CA . CYS C 1 122 ? 103.006 10.861 195.609 1.00 21.69 122 CYS C CA 1
ATOM 3652 C C . CYS C 1 122 ? 102.792 9.412 196.020 1.00 21.98 122 CYS C C 1
ATOM 3653 O O . CYS C 1 122 ? 101.916 9.119 196.842 1.00 23.33 122 CYS C O 1
ATOM 3656 N N . PHE C 1 123 ? 103.572 8.503 195.447 1.00 18.06 123 PHE C N 1
ATOM 3657 C CA . PHE C 1 123 ? 103.432 7.093 195.777 1.00 17.89 123 PHE C CA 1
ATOM 3658 C C . PHE C 1 123 ? 104.719 6.540 196.384 1.00 21.13 123 PHE C C 1
ATOM 3659 O O . PHE C 1 123 ? 105.825 6.897 195.965 1.00 25.75 123 PHE C O 1
ATOM 3667 N N . LEU C 1 124 ? 104.564 5.685 197.392 1.00 20.49 124 LEU C N 1
ATOM 3668 C CA . LEU C 1 124 ? 105.696 5.046 198.055 1.00 19.76 124 LEU C CA 1
ATOM 3669 C C . LEU C 1 124 ? 105.673 3.574 197.649 1.00 22.08 124 LEU C C 1
ATOM 3670 O O . LEU C 1 124 ? 104.700 2.868 197.924 1.00 23.18 124 LEU C O 1
ATOM 3675 N N . TYR C 1 125 ? 106.740 3.107 197.002 1.00 20.39 125 TYR C N 1
ATOM 3676 C CA . TYR C 1 125 ? 106.791 1.727 196.543 1.00 15.86 125 TYR C CA 1
ATOM 3677 C C . TYR C 1 125 ? 107.528 0.752 197.438 1.00 16.74 125 TYR C C 1
ATOM 3678 O O . TYR C 1 125 ? 107.764 -0.382 197.037 1.00 19.60 125 TYR C O 1
ATOM 3687 N N . ASP C 1 126 ? 107.901 1.191 198.638 1.00 16.38 126 ASP C N 1
ATOM 3688 C CA . ASP C 1 126 ? 108.566 0.322 199.609 1.00 15.58 126 ASP C CA 1
ATOM 3689 C C . ASP C 1 126 ? 108.031 0.683 200.980 1.00 17.83 126 ASP C C 1
ATOM 3690 O O . ASP C 1 126 ? 108.226 1.797 201.459 1.00 19.92 126 ASP C O 1
ATOM 3695 N N . TYR C 1 127 ? 107.346 -0.268 201.602 1.00 20.90 127 TYR C N 1
ATOM 3696 C CA . TYR C 1 127 ? 106.756 -0.074 202.920 1.00 19.22 127 TYR C CA 1
ATOM 3697 C C . TYR C 1 127 ? 107.753 0.406 203.967 1.00 19.55 127 TYR C C 1
ATOM 3698 O O . TYR C 1 127 ? 107.381 1.053 204.941 1.00 23.05 127 TYR C O 1
ATOM 3707 N N . ALA C 1 128 ? 109.021 0.081 203.759 1.00 21.22 128 ALA C N 1
ATOM 3708 C CA . ALA C 1 128 ? 110.083 0.461 204.678 1.00 19.41 128 ALA C CA 1
ATOM 3709 C C . ALA C 1 128 ? 110.431 1.942 204.578 1.00 21.31 128 ALA C C 1
ATOM 3710 O O . ALA C 1 128 ? 111.056 2.503 205.478 1.00 24.26 128 ALA C O 1
ATOM 3712 N N . ASP C 1 129 ? 110.028 2.573 203.481 1.00 19.99 129 ASP C N 1
ATOM 3713 C CA . ASP C 1 129 ? 110.324 3.982 203.265 1.00 16.51 129 ASP C CA 1
ATOM 3714 C C . ASP C 1 129 ? 109.515 4.902 204.153 1.00 17.24 129 ASP C C 1
ATOM 3715 O O . ASP C 1 129 ? 108.328 4.677 204.392 1.00 17.44 129 ASP C O 1
ATOM 3720 N N . THR C 1 130 ? 110.172 5.952 204.629 1.00 17.37 130 THR C N 1
ATOM 3721 C CA . THR C 1 130 ? 109.543 6.925 205.507 1.00 17.63 130 THR C CA 1
ATOM 3722 C C . THR C 1 130 ? 108.539 7.814 204.804 1.00 19.96 130 THR C C 1
ATOM 3723 O O . THR C 1 130 ? 108.772 8.261 203.680 1.00 25.93 130 THR C O 1
ATOM 3727 N N . ILE C 1 131 ? 107.424 8.073 205.481 1.00 17.08 131 ILE C N 1
ATOM 3728 C CA . ILE C 1 131 ? 106.379 8.924 204.933 1.00 17.57 131 ILE C CA 1
ATOM 3729 C C . ILE C 1 131 ? 106.838 10.380 204.960 1.00 18.97 131 ILE C C 1
ATOM 3730 O O . ILE C 1 131 ? 107.244 10.897 206.009 1.00 20.38 131 ILE C O 1
ATOM 3735 N N . PRO C 1 132 ? 106.804 11.050 203.796 1.00 16.70 132 PRO C N 1
ATOM 3736 C CA . PRO C 1 132 ? 107.216 12.456 203.708 1.00 18.59 132 PRO C CA 1
ATOM 3737 C C . PRO C 1 132 ? 106.439 13.342 204.687 1.00 20.65 132 PRO C C 1
ATOM 3738 O O . PRO C 1 132 ? 105.225 13.195 204.857 1.00 15.34 132 PRO C O 1
ATOM 3742 N N . ARG C 1 133 ? 107.166 14.258 205.326 1.00 24.10 133 ARG C N 1
ATOM 3743 C CA . ARG C 1 133 ? 106.622 15.173 206.326 1.00 22.54 133 ARG C CA 1
ATOM 3744 C C . ARG C 1 133 ? 106.588 16.602 205.816 1.00 24.28 133 ARG C C 1
ATOM 3745 O O . ARG C 1 133 ? 106.212 17.519 206.548 1.00 26.10 133 ARG C O 1
ATOM 3753 N N . TYR C 1 134 ? 106.997 16.797 204.567 1.00 25.26 134 TYR C N 1
ATOM 3754 C CA . TYR C 1 134 ? 107.003 18.130 204.001 1.00 23.05 134 TYR C CA 1
ATOM 3755 C C . TYR C 1 134 ? 107.154 18.184 202.493 1.00 23.87 134 TYR C C 1
ATOM 3756 O O . TYR C 1 134 ? 107.575 17.215 201.861 1.00 28.46 134 TYR C O 1
ATOM 3765 N N . THR C 1 135 ? 106.794 19.331 201.926 1.00 21.44 135 THR C N 1
ATOM 3766 C CA . THR C 1 135 ? 106.836 19.551 200.485 1.00 19.75 135 THR C CA 1
ATOM 3767 C C . THR C 1 135 ? 108.092 19.066 199.775 1.00 20.43 135 THR C C 1
ATOM 3768 O O . THR C 1 135 ? 108.006 18.354 198.774 1.00 22.88 135 THR C O 1
ATOM 3772 N N . GLY C 1 136 ? 109.255 19.462 200.272 1.00 18.92 136 GLY C N 1
ATOM 3773 C CA . GLY C 1 136 ? 110.484 19.020 199.644 1.00 18.21 136 GLY C CA 1
ATOM 3774 C C . GLY C 1 136 ? 110.514 17.506 199.529 1.00 18.82 136 GLY C C 1
ATOM 3775 O O . GLY C 1 136 ? 110.754 16.967 198.447 1.00 20.53 136 GLY C O 1
ATOM 3776 N N . LYS C 1 137 ? 110.263 16.816 200.639 1.00 16.80 137 LYS C N 1
ATOM 3777 C CA . LYS C 1 137 ? 110.265 15.356 200.640 1.00 17.51 137 LYS C CA 1
ATOM 3778 C C . LYS C 1 137 ? 109.243 14.808 199.652 1.00 18.16 137 LYS C C 1
ATOM 3779 O O . LYS C 1 137 ? 109.534 13.901 198.875 1.00 19.94 137 LYS C O 1
ATOM 3785 N N . MET C 1 138 ? 108.040 15.364 199.680 1.00 17.44 138 MET C N 1
ATOM 3786 C CA . MET C 1 138 ? 106.988 14.918 198.783 1.00 18.11 138 MET C CA 1
ATOM 3787 C C . MET C 1 138 ? 107.384 15.073 197.314 1.00 20.14 138 MET C C 1
ATOM 3788 O O . MET C 1 138 ? 107.158 14.176 196.506 1.00 22.48 138 MET C O 1
ATOM 3793 N N . SER C 1 139 ? 107.984 16.211 196.976 1.00 17.94 139 SER C N 1
ATOM 3794 C CA . SER C 1 139 ? 108.392 16.489 195.605 1.00 17.13 139 SER C CA 1
ATOM 3795 C C . SER C 1 139 ? 109.470 15.548 195.102 1.00 21.54 139 SER C C 1
ATOM 3796 O O . SER C 1 139 ? 109.554 15.270 193.902 1.00 24.10 139 SER C O 1
ATOM 3799 N N . ARG C 1 140 ? 110.303 15.066 196.018 1.00 21.79 140 ARG C N 1
ATOM 3800 C CA . ARG C 1 140 ? 111.382 14.155 195.657 1.00 21.65 140 ARG C CA 1
ATOM 3801 C C . ARG C 1 140 ? 110.890 12.725 195.504 1.00 21.62 140 ARG C C 1
ATOM 3802 O O . ARG C 1 140 ? 111.663 11.836 195.167 1.00 26.46 140 ARG C O 1
ATOM 3810 N N . THR C 1 141 ? 109.600 12.510 195.742 1.00 22.22 141 THR C N 1
ATOM 3811 C CA . THR C 1 141 ? 109.020 11.178 195.651 1.00 21.55 141 THR C CA 1
ATOM 3812 C C . THR C 1 141 ? 108.249 10.914 194.364 1.00 21.66 141 THR C C 1
ATOM 3813 O O . THR C 1 141 ? 107.560 11.790 193.842 1.00 20.81 141 THR C O 1
ATOM 3817 N N . ALA C 1 142 ? 108.369 9.683 193.872 1.00 19.52 142 ALA C N 1
ATOM 3818 C CA . ALA C 1 142 ? 107.711 9.242 192.645 1.00 16.18 142 ALA C CA 1
ATOM 3819 C C . ALA C 1 142 ? 106.226 9.563 192.581 1.00 14.59 142 ALA C C 1
ATOM 3820 O O . ALA C 1 142 ? 105.507 9.426 193.567 1.00 16.34 142 ALA C O 1
ATOM 3822 N N . GLY C 1 143 ? 105.775 9.980 191.403 1.00 13.59 143 GLY C N 1
ATOM 3823 C CA . GLY C 1 143 ? 104.374 10.291 191.199 1.00 10.68 143 GLY C CA 1
ATOM 3824 C C . GLY C 1 143 ? 103.924 11.591 191.820 1.00 16.16 143 GLY C C 1
ATOM 3825 O O . GLY C 1 143 ? 102.730 11.861 191.888 1.00 23.02 143 GLY C O 1
ATOM 3826 N N . PHE C 1 144 ? 104.874 12.405 192.263 1.00 19.92 144 PHE C N 1
ATOM 3827 C CA . PHE C 1 144 ? 104.562 13.678 192.896 1.00 18.21 144 PHE C CA 1
ATOM 3828 C C . PHE C 1 144 ? 103.624 14.569 192.100 1.00 21.07 144 PHE C C 1
ATOM 3829 O O . PHE C 1 144 ? 103.684 14.619 190.871 1.00 23.42 144 PHE C O 1
ATOM 3837 N N . VAL C 1 145 ? 102.757 15.270 192.826 1.00 20.93 145 VAL C N 1
ATOM 3838 C CA . VAL C 1 145 ? 101.804 16.200 192.234 1.00 22.11 145 VAL C CA 1
ATOM 3839 C C . VAL C 1 145 ? 101.252 17.133 193.324 1.00 24.49 145 VAL C C 1
ATOM 3840 O O . VAL C 1 145 ? 101.085 16.721 194.472 1.00 25.35 145 VAL C O 1
ATOM 3844 N N . THR C 1 146 ? 101.015 18.397 192.966 1.00 26.13 146 THR C N 1
ATOM 3845 C CA . THR C 1 146 ? 100.493 19.403 193.900 1.00 27.03 146 THR C CA 1
ATOM 3846 C C . THR C 1 146 ? 99.459 20.218 193.171 1.00 31.70 146 THR C C 1
ATOM 3847 O O . THR C 1 146 ? 99.523 20.355 191.949 1.00 34.78 146 THR C O 1
ATOM 3851 N N . SER C 1 147 ? 98.531 20.801 193.920 1.00 28.11 147 SER C N 1
ATOM 3852 C CA . SER C 1 147 ? 97.512 21.611 193.292 1.00 26.09 147 SER C CA 1
ATOM 3853 C C . SER C 1 147 ? 96.830 22.533 194.271 1.00 30.84 147 SER C C 1
ATOM 3854 O O . SER C 1 147 ? 96.745 22.241 195.465 1.00 29.50 147 SER C O 1
ATOM 3857 N N . SER C 1 148 ? 96.368 23.670 193.765 1.00 35.04 148 SER C N 1
ATOM 3858 C CA . SER C 1 148 ? 95.644 24.606 194.599 1.00 33.92 148 SER C CA 1
ATOM 3859 C C . SER C 1 148 ? 94.475 23.721 195.053 1.00 35.51 148 SER C C 1
ATOM 3860 O O . SER C 1 148 ? 93.842 23.006 194.259 1.00 49.77 148 SER C O 1
ATOM 3863 N N . VAL C 1 149 ? 94.232 23.722 196.351 1.00 23.01 149 VAL C N 1
ATOM 3864 C CA . VAL C 1 149 ? 93.155 22.927 196.906 1.00 19.63 149 VAL C CA 1
ATOM 3865 C C . VAL C 1 149 ? 91.831 23.232 196.222 1.00 21.77 149 VAL C C 1
ATOM 3866 O O . VAL C 1 149 ? 90.880 22.452 196.309 1.00 23.70 149 VAL C O 1
ATOM 3870 N N . TRP C 1 150 ? 91.748 24.371 195.548 1.00 21.19 150 TRP C N 1
ATOM 3871 C CA . TRP C 1 150 ? 90.514 24.693 194.866 1.00 16.87 150 TRP C CA 1
ATOM 3872 C C . TRP C 1 150 ? 90.603 24.483 193.375 1.00 18.73 150 TRP C C 1
ATOM 3873 O O . TRP C 1 150 ? 89.741 24.944 192.645 1.00 21.87 150 TRP C O 1
ATOM 3884 N N . TYR C 1 151 ? 91.632 23.775 192.915 1.00 18.60 151 TYR C N 1
ATOM 3885 C CA . TYR C 1 151 ? 91.771 23.499 191.490 1.00 17.58 151 TYR C CA 1
ATOM 3886 C C . TYR C 1 151 ? 91.454 22.026 191.215 1.00 22.49 151 TYR C C 1
ATOM 3887 O O . TYR C 1 151 ? 91.633 21.175 192.083 1.00 23.45 151 TYR C O 1
ATOM 3896 N N . GLY C 1 152 ? 90.958 21.720 190.020 1.00 27.27 152 GLY C N 1
ATOM 3897 C CA . GLY C 1 152 ? 90.686 20.330 189.691 1.00 30.24 152 GLY C CA 1
ATOM 3898 C C . GLY C 1 152 ? 89.265 19.804 189.653 1.00 28.35 152 GLY C C 1
ATOM 3899 O O . GLY C 1 152 ? 89.075 18.589 189.596 1.00 34.25 152 GLY C O 1
ATOM 3900 N N . ALA C 1 153 ? 88.271 20.686 189.672 1.00 28.38 153 ALA C N 1
ATOM 3901 C CA . ALA C 1 153 ? 86.882 20.241 189.633 1.00 25.20 153 ALA C CA 1
ATOM 3902 C C . ALA C 1 153 ? 86.590 19.520 188.324 1.00 23.86 153 ALA C C 1
ATOM 3903 O O . ALA C 1 153 ? 85.733 18.646 188.267 1.00 26.25 153 ALA C O 1
ATOM 3905 N N . GLU C 1 154 ? 87.313 19.883 187.272 1.00 25.44 154 GLU C N 1
ATOM 3906 C CA . GLU C 1 154 ? 87.136 19.245 185.973 1.00 26.27 154 GLU C CA 1
ATOM 3907 C C . GLU C 1 154 ? 87.449 17.745 186.082 1.00 25.45 154 GLU C C 1
ATOM 3908 O O . GLU C 1 154 ? 87.201 16.977 185.155 1.00 24.98 154 GLU C O 1
ATOM 3914 N N . GLY C 1 155 ? 88.000 17.340 187.224 1.00 25.31 155 GLY C N 1
ATOM 3915 C CA . GLY C 1 155 ? 88.334 15.947 187.442 1.00 23.94 155 GLY C CA 1
ATOM 3916 C C . GLY C 1 155 ? 87.081 15.110 187.593 1.00 26.93 155 GLY C C 1
ATOM 3917 O O . GLY C 1 155 ? 87.122 13.883 187.536 1.00 30.23 155 GLY C O 1
ATOM 3918 N N . CYS C 1 156 ? 85.957 15.783 187.796 1.00 27.65 156 CYS C N 1
ATOM 3919 C CA . CYS C 1 156 ? 84.681 15.104 187.935 1.00 26.48 156 CYS C CA 1
ATOM 3920 C C . CYS C 1 156 ? 84.375 14.370 186.640 1.00 28.33 156 CYS C C 1
ATOM 3921 O O . CYS C 1 156 ? 83.866 13.254 186.653 1.00 33.10 156 CYS C O 1
ATOM 3924 N N . HIS C 1 157 ? 84.694 15.005 185.519 1.00 27.72 157 HIS C N 1
ATOM 3925 C CA . HIS C 1 157 ? 84.441 14.416 184.212 1.00 28.40 157 HIS C CA 1
ATOM 3926 C C . HIS C 1 157 ? 85.366 13.250 183.929 1.00 30.37 157 HIS C C 1
ATOM 3927 O O . HIS C 1 157 ? 85.118 12.444 183.030 1.00 31.23 157 HIS C O 1
ATOM 3934 N N . LEU C 1 158 ? 86.442 13.161 184.696 1.00 30.73 158 LEU C N 1
ATOM 3935 C CA . LEU C 1 158 ? 87.382 12.073 184.518 1.00 30.06 158 LEU C CA 1
ATOM 3936 C C . LEU C 1 158 ? 86.724 10.796 185.025 1.00 33.61 158 LEU C C 1
ATOM 3937 O O . LEU C 1 158 ? 86.766 9.759 184.365 1.00 35.77 158 LEU C O 1
ATOM 3942 N N . LEU C 1 159 ? 86.096 10.896 186.194 1.00 34.48 159 LEU C N 1
ATOM 3943 C CA . LEU C 1 159 ? 85.417 9.771 186.825 1.00 36.46 159 LEU C CA 1
ATOM 3944 C C . LEU C 1 159 ? 84.415 9.083 185.913 1.00 41.70 159 LEU C C 1
ATOM 3945 O O . LEU C 1 159 ? 84.041 7.934 186.150 1.00 48.32 159 LEU C O 1
ATOM 3950 N N . SER C 1 160 ? 83.967 9.784 184.879 1.00 44.74 160 SER C N 1
ATOM 3951 C CA . SER C 1 160 ? 83.019 9.206 183.933 1.00 46.04 160 SER C CA 1
ATOM 3952 C C . SER C 1 160 ? 83.728 9.091 182.597 1.00 46.56 160 SER C C 1
ATOM 3953 O O . SER C 1 160 ? 84.504 8.171 182.378 1.00 46.66 160 SER C O 1
ATOM 3956 N N . GLY C 1 161 ? 83.472 10.037 181.706 1.00 51.80 161 GLY C N 1
ATOM 3957 C CA . GLY C 1 161 ? 84.127 10.001 180.410 1.00 54.61 161 GLY C CA 1
ATOM 3958 C C . GLY C 1 161 ? 85.637 10.035 180.554 1.00 52.65 161 GLY C C 1
ATOM 3959 O O . GLY C 1 161 ? 86.249 9.065 180.984 1.00 51.27 161 GLY C O 1
ATOM 3960 N N . GLY C 1 162 ? 86.240 11.157 180.188 1.00 48.98 162 GLY C N 1
ATOM 3961 C CA . GLY C 1 162 ? 87.679 11.289 180.297 1.00 54.25 162 GLY C CA 1
ATOM 3962 C C . GLY C 1 162 ? 88.021 12.754 180.407 1.00 59.85 162 GLY C C 1
ATOM 3963 O O . GLY C 1 162 ? 87.278 13.509 181.026 1.00 63.62 162 GLY C O 1
ATOM 3964 N N . SER C 1 163 ? 89.133 13.151 179.798 1.00 63.80 163 SER C N 1
ATOM 3965 C CA . SER C 1 163 ? 89.609 14.533 179.806 1.00 64.52 163 SER C CA 1
ATOM 3966 C C . SER C 1 163 ? 90.313 14.875 181.120 1.00 62.39 163 SER C C 1
ATOM 3967 O O . SER C 1 163 ? 89.807 15.646 181.943 1.00 60.47 163 SER C O 1
ATOM 3970 N N . ALA C 1 164 ? 91.490 14.282 181.320 1.00 58.65 164 ALA C N 1
ATOM 3971 C CA . ALA C 1 164 ? 92.282 14.534 182.529 1.00 56.95 164 ALA C CA 1
ATOM 3972 C C . ALA C 1 164 ? 93.106 15.799 182.335 1.00 59.20 164 ALA C C 1
ATOM 3973 O O . ALA C 1 164 ? 94.014 16.094 183.121 1.00 54.98 164 ALA C O 1
ATOM 3975 N N . ARG C 1 165 ? 92.769 16.535 181.276 1.00 60.89 165 ARG C N 1
ATOM 3976 C CA . ARG C 1 165 ? 93.449 17.769 180.910 1.00 57.44 165 ARG C CA 1
ATOM 3977 C C . ARG C 1 165 ? 93.581 18.706 182.104 1.00 53.26 165 ARG C C 1
ATOM 3978 O O . ARG C 1 165 ? 94.661 19.196 182.417 1.00 49.61 165 ARG C O 1
ATOM 3986 N N . ASN C 1 166 ? 92.463 18.939 182.785 1.00 45.97 166 ASN C N 1
ATOM 3987 C CA . ASN C 1 166 ? 92.447 19.833 183.942 1.00 39.38 166 ASN C CA 1
ATOM 3988 C C . ASN C 1 166 ? 92.123 19.180 185.257 1.00 34.89 166 ASN C C 1
ATOM 3989 O O . ASN C 1 166 ? 91.424 19.760 186.097 1.00 32.33 166 ASN C O 1
ATOM 3994 N N . ALA C 1 167 ? 92.623 17.960 185.437 1.00 28.91 167 ALA C N 1
ATOM 3995 C CA . ALA C 1 167 ? 92.366 17.192 186.643 1.00 27.83 167 ALA C CA 1
ATOM 3996 C C . ALA C 1 167 ? 93.624 17.063 187.487 1.00 29.01 167 ALA C C 1
ATOM 3997 O O . ALA C 1 167 ? 94.737 17.119 186.971 1.00 34.84 167 ALA C O 1
ATOM 3999 N N . VAL C 1 168 ? 93.450 16.919 188.793 1.00 27.30 168 VAL C N 1
ATOM 4000 C CA . VAL C 1 168 ? 94.588 16.736 189.685 1.00 23.58 168 VAL C CA 1
ATOM 4001 C C . VAL C 1 168 ? 94.660 15.231 189.951 1.00 25.43 168 VAL C C 1
ATOM 4002 O O . VAL C 1 168 ? 93.927 14.698 190.786 1.00 28.63 168 VAL C O 1
ATOM 4006 N N . VAL C 1 169 ? 95.541 14.550 189.224 1.00 24.26 169 VAL C N 1
ATOM 4007 C CA . VAL C 1 169 ? 95.678 13.106 189.354 1.00 21.48 169 VAL C CA 1
ATOM 4008 C C . VAL C 1 169 ? 97.065 12.621 189.783 1.00 23.29 169 VAL C C 1
ATOM 4009 O O . VAL C 1 169 ? 98.088 13.159 189.352 1.00 29.64 169 VAL C O 1
ATOM 4013 N N . ALA C 1 170 ? 97.090 11.602 190.637 1.00 21.55 170 ALA C N 1
ATOM 4014 C CA . ALA C 1 170 ? 98.346 11.012 191.091 1.00 21.88 170 ALA C CA 1
ATOM 4015 C C . ALA C 1 170 ? 98.369 9.576 190.563 1.00 22.36 170 ALA C C 1
ATOM 4016 O O . ALA C 1 170 ? 97.671 8.698 191.081 1.00 24.96 170 ALA C O 1
ATOM 4018 N N . SER C 1 171 ? 99.167 9.340 189.527 1.00 18.63 171 SER C N 1
ATOM 4019 C CA . SER C 1 171 ? 99.245 8.017 188.924 1.00 19.17 171 SER C CA 1
ATOM 4020 C C . SER C 1 171 ? 100.306 7.115 189.520 1.00 20.48 171 SER C C 1
ATOM 4021 O O . SER C 1 171 ? 101.439 7.528 189.741 1.00 24.57 171 SER C O 1
ATOM 4024 N N . MET C 1 172 ? 99.927 5.870 189.770 1.00 23.39 172 MET C N 1
ATOM 4025 C CA . MET C 1 172 ? 100.845 4.901 190.332 1.00 22.76 172 MET C CA 1
ATOM 4026 C C . MET C 1 172 ? 101.545 4.143 189.214 1.00 23.47 172 MET C C 1
ATOM 4027 O O . MET C 1 172 ? 100.915 3.753 188.238 1.00 25.10 172 MET C O 1
ATOM 4032 N N . ASP C 1 173 ? 102.850 3.943 189.363 1.00 23.43 173 ASP C N 1
ATOM 4033 C CA . ASP C 1 173 ? 103.638 3.211 188.383 1.00 24.91 173 ASP C CA 1
ATOM 4034 C C . ASP C 1 173 ? 103.187 1.751 188.423 1.00 27.64 173 ASP C C 1
ATOM 4035 O O . ASP C 1 173 ? 103.522 1.018 189.351 1.00 30.38 173 ASP C O 1
ATOM 4040 N N . CYS C 1 174 ? 102.429 1.330 187.417 1.00 29.00 174 CYS C N 1
ATOM 4041 C CA . CYS C 1 174 ? 101.915 -0.030 187.379 1.00 28.28 174 CYS C CA 1
ATOM 4042 C C . CYS C 1 174 ? 102.698 -0.947 186.478 1.00 35.52 174 CYS C C 1
ATOM 4043 O O . CYS C 1 174 ? 102.622 -2.169 186.615 1.00 42.43 174 CYS C O 1
ATOM 4046 N N . SER C 1 175 ? 103.429 -0.370 185.534 1.00 40.83 175 SER C N 1
ATOM 4047 C CA . SER C 1 175 ? 104.239 -1.183 184.643 1.00 44.13 175 SER C CA 1
ATOM 4048 C C . SER C 1 175 ? 105.241 -1.855 185.561 1.00 49.48 175 SER C C 1
ATOM 4049 O O . SER C 1 175 ? 105.649 -1.269 186.571 1.00 56.67 175 SER C O 1
ATOM 4052 N N . ARG C 1 176 ? 105.626 -3.080 185.236 1.00 45.01 176 ARG C N 1
ATOM 4053 C CA . ARG C 1 176 ? 106.601 -3.789 186.053 1.00 49.32 176 ARG C CA 1
ATOM 4054 C C . ARG C 1 176 ? 106.061 -4.299 187.389 1.00 44.96 176 ARG C C 1
ATOM 4055 O O . ARG C 1 176 ? 106.797 -4.934 188.145 1.00 45.30 176 ARG C O 1
ATOM 4063 N N . VAL C 1 177 ? 104.799 -4.012 187.699 1.00 41.08 177 VAL C N 1
ATOM 4064 C CA . VAL C 1 177 ? 104.217 -4.529 188.939 1.00 38.98 177 VAL C CA 1
ATOM 4065 C C . VAL C 1 177 ? 103.736 -5.925 188.561 1.00 37.16 177 VAL C C 1
ATOM 4066 O O . VAL C 1 177 ? 102.952 -6.083 187.625 1.00 38.07 177 VAL C O 1
ATOM 4070 N N . GLY C 1 178 ? 104.210 -6.938 189.277 1.00 33.16 178 GLY C N 1
ATOM 4071 C CA . GLY C 1 178 ? 103.828 -8.296 188.939 1.00 32.95 178 GLY C CA 1
ATOM 4072 C C . GLY C 1 178 ? 102.515 -8.781 189.510 1.00 31.41 178 GLY C C 1
ATOM 4073 O O . GLY C 1 178 ? 101.700 -8.002 190.002 1.00 35.90 178 GLY C O 1
ATOM 4074 N N . TRP C 1 179 ? 102.304 -10.087 189.438 1.00 27.93 179 TRP C N 1
ATOM 4075 C CA . TRP C 1 179 ? 101.088 -10.674 189.965 1.00 26.40 179 TRP C CA 1
ATOM 4076 C C . TRP C 1 179 ? 101.195 -10.769 191.474 1.00 22.88 179 TRP C C 1
ATOM 4077 O O . TRP C 1 179 ? 102.072 -11.445 191.997 1.00 22.07 179 TRP C O 1
ATOM 4088 N N . LYS C 1 180 ? 100.308 -10.067 192.167 1.00 21.27 180 LYS C N 1
ATOM 4089 C CA . LYS C 1 180 ? 100.293 -10.075 193.618 1.00 21.62 180 LYS C CA 1
ATOM 4090 C C . LYS C 1 180 ? 99.171 -10.977 194.130 1.00 20.92 180 LYS C C 1
ATOM 4091 O O . LYS C 1 180 ? 98.135 -11.128 193.482 1.00 24.96 180 LYS C O 1
ATOM 4097 N N . ARG C 1 181 ? 99.391 -11.594 195.284 1.00 19.98 181 ARG C N 1
ATOM 4098 C CA . ARG C 1 181 ? 98.388 -12.457 195.903 1.00 16.32 181 ARG C CA 1
ATOM 4099 C C . ARG C 1 181 ? 97.303 -11.515 196.438 1.00 15.33 181 ARG C C 1
ATOM 4100 O O . ARG C 1 181 ? 97.610 -10.443 196.937 1.00 17.88 181 ARG C O 1
ATOM 4108 N N . VAL C 1 182 ? 96.038 -11.894 196.315 1.00 18.72 182 VAL C N 1
ATOM 4109 C CA . VAL C 1 182 ? 94.951 -11.064 196.829 1.00 11.91 182 VAL C CA 1
ATOM 4110 C C . VAL C 1 182 ? 94.804 -11.380 198.314 1.00 14.99 182 VAL C C 1
ATOM 4111 O O . VAL C 1 182 ? 94.688 -12.530 198.699 1.00 17.18 182 VAL C O 1
ATOM 4115 N N . THR C 1 183 ? 94.822 -10.360 199.153 1.00 21.52 183 THR C N 1
ATOM 4116 C CA . THR C 1 183 ? 94.688 -10.590 200.580 1.00 23.68 183 THR C CA 1
ATOM 4117 C C . THR C 1 183 ? 93.529 -9.771 201.103 1.00 24.73 183 THR C C 1
ATOM 4118 O O . THR C 1 183 ? 92.997 -8.898 200.401 1.00 30.47 183 THR C O 1
ATOM 4122 N N . SER C 1 184 ? 93.130 -10.062 202.335 1.00 21.70 184 SER C N 1
ATOM 4123 C CA . SER C 1 184 ? 92.034 -9.347 202.967 1.00 23.23 184 SER C CA 1
ATOM 4124 C C . SER C 1 184 ? 92.622 -8.504 204.095 1.00 22.16 184 SER C C 1
ATOM 4125 O O . SER C 1 184 ? 91.900 -7.807 204.807 1.00 26.50 184 SER C O 1
ATOM 4128 N N . SER C 1 185 ? 93.947 -8.567 204.232 1.00 19.49 185 SER C N 1
ATOM 4129 C CA . SER C 1 185 ? 94.666 -7.814 205.251 1.00 18.49 185 SER C CA 1
ATOM 4130 C C . SER C 1 185 ? 96.149 -7.540 204.957 1.00 21.80 185 SER C C 1
ATOM 4131 O O . SER C 1 185 ? 96.730 -8.083 204.005 1.00 23.00 185 SER C O 1
ATOM 4134 N N . ILE C 1 186 ? 96.754 -6.682 205.785 1.00 23.44 186 ILE C N 1
ATOM 4135 C CA . ILE C 1 186 ? 98.167 -6.336 205.638 1.00 22.45 186 ILE C CA 1
ATOM 4136 C C . ILE C 1 186 ? 98.919 -6.644 206.909 1.00 26.40 186 ILE C C 1
ATOM 4137 O O . ILE C 1 186 ? 98.604 -6.151 207.980 1.00 32.23 186 ILE C O 1
ATOM 4142 N N . PRO C 1 187 ? 99.987 -7.412 206.796 1.00 27.63 187 PRO C N 1
ATOM 4143 C CA . PRO C 1 187 ? 100.723 -7.750 208.008 1.00 28.32 187 PRO C CA 1
ATOM 4144 C C . PRO C 1 187 ? 101.524 -6.463 208.359 1.00 35.76 187 PRO C C 1
ATOM 4145 O O . PRO C 1 187 ? 102.641 -6.298 207.898 1.00 43.10 187 PRO C O 1
ATOM 4149 N N . SER C 1 188 ? 100.964 -5.531 209.149 1.00 41.58 188 SER C N 1
ATOM 4150 C CA . SER C 1 188 ? 101.656 -4.215 209.491 1.00 45.44 188 SER C CA 1
ATOM 4151 C C . SER C 1 188 ? 102.924 -4.287 210.450 1.00 45.53 188 SER C C 1
ATOM 4152 O O . SER C 1 188 ? 103.932 -3.575 210.214 1.00 41.95 188 SER C O 1
ATOM 4155 N N . SER C 1 189 ? 102.819 -5.057 211.564 1.00 47.39 189 SER C N 1
ATOM 4156 C CA . SER C 1 189 ? 103.959 -5.260 212.556 1.00 48.74 189 SER C CA 1
ATOM 4157 C C . SER C 1 189 ? 104.911 -6.382 212.062 1.00 48.00 189 SER C C 1
ATOM 4158 O O . SER C 1 189 ? 105.352 -7.309 212.813 1.00 47.73 189 SER C O 1
ATOM 4161 N N . VAL C 1 190 ? 105.205 -6.346 210.767 1.00 44.08 190 VAL C N 1
ATOM 4162 C CA . VAL C 1 190 ? 106.066 -7.369 210.157 1.00 40.44 190 VAL C CA 1
ATOM 4163 C C . VAL C 1 190 ? 107.099 -6.661 209.315 1.00 33.52 190 VAL C C 1
ATOM 4164 O O . VAL C 1 190 ? 106.903 -5.510 208.915 1.00 37.44 190 VAL C O 1
ATOM 4168 N N . ASP C 1 191 ? 108.193 -7.350 209.024 1.00 23.77 191 ASP C N 1
ATOM 4169 C CA . ASP C 1 191 ? 109.239 -6.735 208.227 1.00 21.39 191 ASP C CA 1
ATOM 4170 C C . ASP C 1 191 ? 108.635 -6.138 206.968 1.00 24.94 191 ASP C C 1
ATOM 4171 O O . ASP C 1 191 ? 107.889 -6.801 206.222 1.00 24.85 191 ASP C O 1
ATOM 4176 N N . PRO C 1 192 ? 108.975 -4.876 206.698 1.00 19.62 192 PRO C N 1
ATOM 4177 C CA . PRO C 1 192 ? 108.469 -4.159 205.530 1.00 17.74 192 PRO C CA 1
ATOM 4178 C C . PRO C 1 192 ? 108.658 -4.958 204.247 1.00 18.35 192 PRO C C 1
ATOM 4179 O O . PRO C 1 192 ? 107.928 -4.773 203.268 1.00 17.82 192 PRO C O 1
ATOM 4183 N N . ASN C 1 193 ? 109.637 -5.855 204.258 1.00 15.34 193 ASN C N 1
ATOM 4184 C CA . ASN C 1 193 ? 109.900 -6.670 203.092 1.00 18.74 193 ASN C CA 1
ATOM 4185 C C . ASN C 1 193 ? 108.809 -7.694 202.856 1.00 20.61 193 ASN C C 1
ATOM 4186 O O . ASN C 1 193 ? 108.510 -8.014 201.708 1.00 21.69 193 ASN C O 1
ATOM 4191 N N . VAL C 1 194 ? 108.208 -8.216 203.924 1.00 18.89 194 VAL C N 1
ATOM 4192 C CA . VAL C 1 194 ? 107.138 -9.179 203.718 1.00 20.71 194 VAL C CA 1
ATOM 4193 C C . VAL C 1 194 ? 105.896 -8.400 203.297 1.00 22.03 194 VAL C C 1
ATOM 4194 O O . VAL C 1 194 ? 105.122 -8.862 202.460 1.00 25.72 194 VAL C O 1
ATOM 4198 N N . VAL C 1 195 ? 105.711 -7.208 203.857 1.00 16.51 195 VAL C N 1
ATOM 4199 C CA . VAL C 1 195 ? 104.558 -6.404 203.471 1.00 14.92 195 VAL C CA 1
ATOM 4200 C C . VAL C 1 195 ? 104.655 -6.082 201.979 1.00 13.99 195 VAL C C 1
ATOM 4201 O O . VAL C 1 195 ? 103.657 -6.107 201.262 1.00 16.51 195 VAL C O 1
ATOM 4205 N N . ASN C 1 196 ? 10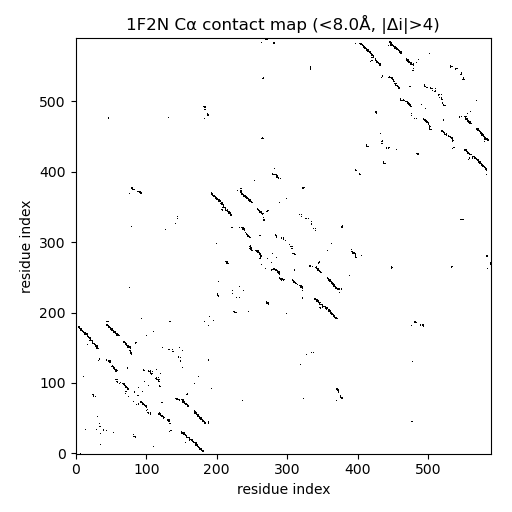5.862 -5.793 201.512 1.00 11.76 196 ASN C N 1
ATOM 4206 C CA . ASN C 1 196 ? 106.057 -5.443 200.111 1.00 14.16 196 ASN C CA 1
ATOM 4207 C C . ASN C 1 196 ? 105.581 -6.510 199.154 1.00 13.86 196 ASN C C 1
ATOM 4208 O O . ASN C 1 196 ? 105.226 -6.208 198.012 1.00 21.65 196 ASN C O 1
ATOM 4213 N N . THR C 1 197 ? 105.574 -7.755 199.613 1.00 13.42 197 THR C N 1
ATOM 4214 C CA . THR C 1 197 ? 105.159 -8.865 198.772 1.00 10.36 197 THR C CA 1
ATOM 4215 C C . THR C 1 197 ? 103.680 -8.765 198.407 1.00 16.43 197 THR C C 1
ATOM 4216 O O . THR C 1 197 ? 103.246 -9.299 197.385 1.00 18.08 197 THR C O 1
ATOM 4220 N N . ILE C 1 198 ? 102.910 -8.064 199.238 1.00 19.71 198 ILE C N 1
ATOM 4221 C CA . ILE C 1 198 ? 101.473 -7.900 199.007 1.00 19.41 198 ILE C CA 1
ATOM 4222 C C . ILE C 1 198 ? 101.067 -6.483 198.648 1.00 21.85 198 ILE C C 1
ATOM 4223 O O . ILE C 1 198 ? 100.017 -6.279 198.049 1.00 27.93 198 ILE C O 1
ATOM 4228 N N . LEU C 1 199 ? 101.903 -5.513 199.007 1.00 18.77 199 LEU C N 1
ATOM 4229 C CA . LEU C 1 199 ? 101.592 -4.108 198.781 1.00 18.43 199 LEU C CA 1
ATOM 4230 C C . LEU C 1 199 ? 102.348 -3.427 197.649 1.00 22.07 199 LEU C C 1
ATOM 4231 O O . LEU C 1 199 ? 103.465 -2.941 197.846 1.00 27.74 199 LEU C O 1
ATOM 4236 N N . PRO C 1 200 ? 101.744 -3.368 196.450 1.00 21.42 200 PRO C N 1
ATOM 4237 C CA . PRO C 1 200 ? 102.383 -2.731 195.293 1.00 21.67 200 PRO C CA 1
ATOM 4238 C C . PRO C 1 200 ? 102.871 -1.320 195.611 1.00 20.67 200 PRO C C 1
ATOM 4239 O O . PRO C 1 200 ? 103.980 -0.938 195.235 1.00 22.21 200 PRO C O 1
ATOM 4243 N N . ALA C 1 201 ? 102.044 -0.547 196.306 1.00 16.51 201 ALA C N 1
ATOM 4244 C CA . ALA C 1 201 ? 102.426 0.812 196.661 1.00 15.34 201 ALA C CA 1
ATOM 4245 C C . ALA C 1 201 ? 101.466 1.458 197.644 1.00 15.16 201 ALA C C 1
ATOM 4246 O O . ALA C 1 201 ? 100.372 0.957 197.888 1.00 17.24 201 ALA C O 1
ATOM 4248 N N . ARG C 1 202 ? 101.901 2.574 198.214 1.00 17.94 202 ARG C N 1
ATOM 4249 C CA . ARG C 1 202 ? 101.098 3.340 199.158 1.00 18.74 202 ARG C CA 1
ATOM 4250 C C . ARG C 1 202 ? 100.921 4.718 198.539 1.00 18.96 202 ARG C C 1
ATOM 4251 O O . ARG C 1 202 ? 101.840 5.242 197.910 1.00 20.89 202 ARG C O 1
ATOM 4259 N N . LEU C 1 203 ? 99.740 5.296 198.693 1.00 17.56 203 LEU C N 1
ATOM 4260 C CA . LEU C 1 203 ? 99.516 6.634 198.183 1.00 16.95 203 LEU C CA 1
ATOM 4261 C C . LEU C 1 203 ? 99.759 7.536 199.381 1.00 20.33 203 LEU C C 1
ATOM 4262 O O . LEU C 1 203 ? 99.227 7.284 200.473 1.00 24.36 203 LEU C O 1
ATOM 4267 N N . ALA C 1 204 ? 100.582 8.562 199.200 1.00 14.54 204 ALA C N 1
ATOM 4268 C CA . ALA C 1 204 ? 100.860 9.484 200.292 1.00 14.60 204 ALA C CA 1
ATOM 4269 C C . ALA C 1 204 ? 100.198 10.802 199.958 1.00 18.24 204 ALA C C 1
ATOM 4270 O O . ALA C 1 204 ? 100.486 11.405 198.922 1.00 25.43 204 ALA C O 1
ATOM 4272 N N . VAL C 1 205 ? 99.291 11.238 200.821 1.00 17.48 205 VAL C N 1
ATOM 4273 C CA . VAL C 1 205 ? 98.595 12.492 200.596 1.00 18.53 205 VAL C CA 1
ATOM 4274 C C . VAL C 1 205 ? 98.966 13.452 201.705 1.00 20.75 205 VAL C C 1
ATOM 4275 O O . VAL C 1 205 ? 98.889 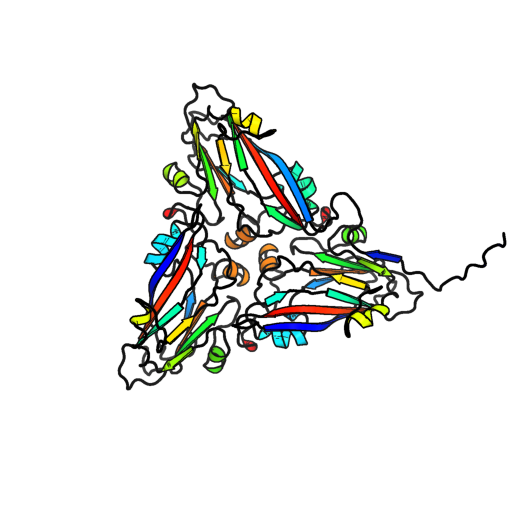13.108 202.884 1.00 24.05 205 VAL C O 1
ATOM 4279 N N . ARG C 1 206 ? 99.383 14.654 201.327 1.00 18.25 206 ARG C N 1
ATOM 4280 C CA . ARG C 1 206 ? 99.781 15.642 202.314 1.00 20.45 206 ARG C CA 1
ATOM 4281 C C . ARG C 1 206 ? 99.218 17.022 202.041 1.00 21.63 206 ARG C C 1
ATOM 4282 O O . ARG C 1 206 ? 98.955 17.390 200.893 1.00 20.31 206 ARG C O 1
ATOM 4290 N N . SER C 1 207 ? 99.031 17.784 203.112 1.00 20.03 207 SER C N 1
ATOM 4291 C CA . SER C 1 207 ? 98.529 19.137 202.986 1.00 19.93 207 SER C CA 1
ATOM 4292 C C . SER C 1 207 ? 99.719 20.071 203.069 1.00 20.91 207 SER C C 1
ATOM 4293 O O . SER C 1 207 ? 100.543 19.960 203.978 1.00 24.32 207 SER C O 1
ATOM 4296 N N . SER C 1 208 ? 99.808 20.998 202.126 1.00 18.97 208 SER C N 1
ATOM 4297 C CA . SER C 1 208 ? 100.916 21.931 202.112 1.00 18.23 208 SER C CA 1
ATOM 4298 C C . SER C 1 208 ? 100.903 22.858 203.315 1.00 19.70 208 SER C C 1
ATOM 4299 O O . SER C 1 208 ? 101.919 23.463 203.633 1.00 25.94 208 SER C O 1
ATOM 4302 N N . ILE C 1 209 ? 99.763 22.967 203.992 1.00 24.54 209 ILE C N 1
ATOM 4303 C CA . ILE C 1 209 ? 99.653 23.851 205.155 1.00 28.35 209 ILE C CA 1
ATOM 4304 C C . ILE C 1 209 ? 98.731 23.328 206.255 1.00 31.17 209 ILE C C 1
ATOM 4305 O O . ILE C 1 209 ? 97.909 22.439 206.026 1.00 34.82 209 ILE C O 1
ATOM 4310 N N . LYS C 1 210 ? 98.863 23.898 207.450 1.00 30.15 210 LYS C N 1
ATOM 4311 C CA . LYS C 1 210 ? 98.032 23.499 208.579 1.00 29.89 210 LYS C CA 1
ATOM 4312 C C . LYS C 1 210 ? 96.921 24.518 208.791 1.00 33.99 210 LYS C C 1
ATOM 4313 O O . LYS C 1 210 ? 97.189 25.673 209.117 1.00 36.75 210 LYS C O 1
ATOM 4319 N N . PRO C 1 211 ? 95.656 24.110 208.610 1.00 36.05 211 PRO C N 1
ATOM 4320 C CA . PRO C 1 211 ? 94.590 25.092 208.821 1.00 34.75 211 PRO C CA 1
ATOM 4321 C C . PRO C 1 211 ? 94.516 25.324 210.325 1.00 37.95 211 PRO C C 1
ATOM 4322 O O . PRO C 1 211 ? 95.110 24.563 211.093 1.00 40.83 211 PRO C O 1
ATOM 4326 N N . THR C 1 212 ? 93.810 26.363 210.757 1.00 37.79 212 THR C N 1
ATOM 4327 C CA . THR C 1 212 ? 93.705 26.626 212.188 1.00 39.62 212 THR C CA 1
ATOM 4328 C C . THR C 1 212 ? 92.969 25.468 212.851 1.00 40.22 212 THR C C 1
ATOM 4329 O O . THR C 1 212 ? 93.129 25.216 214.044 1.00 42.42 212 THR C O 1
ATOM 4333 N N . VAL C 1 213 ? 92.163 24.765 212.065 1.00 41.91 213 VAL C N 1
ATOM 4334 C CA . VAL C 1 213 ? 91.413 23.618 212.566 1.00 40.64 213 VAL C CA 1
ATOM 4335 C C . VAL C 1 213 ? 91.207 22.594 211.445 1.00 37.18 213 VAL C C 1
ATOM 4336 O O . VAL C 1 213 ? 90.968 22.963 210.291 1.00 35.56 213 VAL C O 1
ATOM 4340 N N . SER C 1 214 ? 91.310 21.313 211.794 1.00 32.82 214 SER C N 1
ATOM 4341 C CA . SER C 1 214 ? 91.161 20.230 210.822 1.00 32.05 214 SER C CA 1
ATOM 4342 C C . SER C 1 214 ? 89.969 20.470 209.903 1.00 29.93 214 SER C C 1
ATOM 4343 O O . SER C 1 214 ? 88.912 20.906 210.357 1.00 34.08 214 SER C O 1
ATOM 4346 N N . ASP C 1 215 ? 90.147 20.205 208.612 1.00 27.53 215 ASP C N 1
ATOM 4347 C CA . ASP C 1 215 ? 89.069 20.383 207.642 1.00 28.01 215 ASP C CA 1
ATOM 4348 C C . ASP C 1 215 ? 89.168 19.381 206.494 1.00 26.75 215 ASP C C 1
ATOM 4349 O O . ASP C 1 215 ? 90.090 18.567 206.450 1.00 27.28 215 ASP C O 1
ATOM 4354 N N . THR C 1 216 ? 88.216 19.444 205.566 1.00 26.13 216 THR C N 1
ATOM 4355 C CA . THR C 1 216 ? 88.173 18.512 204.439 1.00 24.55 216 THR C CA 1
ATOM 4356 C C . THR C 1 216 ? 87.926 19.241 203.118 1.00 24.85 216 THR C C 1
ATOM 4357 O O . THR C 1 216 ? 86.801 19.310 202.625 1.00 34.00 216 THR C O 1
ATOM 4361 N N . PRO C 1 217 ? 88.985 19.793 202.523 1.00 18.94 217 PRO C N 1
ATOM 4362 C CA . PRO C 1 217 ? 88.865 20.526 201.259 1.00 18.90 217 PRO C CA 1
ATOM 4363 C C . PRO C 1 217 ? 88.319 19.778 200.049 1.00 22.68 217 PRO C C 1
ATOM 4364 O O . PRO C 1 217 ? 87.700 20.383 199.175 1.00 27.43 217 PRO C O 1
ATOM 4368 N N . GLY C 1 218 ? 88.536 18.472 199.978 1.00 22.59 218 GLY C N 1
ATOM 4369 C CA . GLY C 1 218 ? 88.044 17.752 198.820 1.00 20.72 218 GLY C CA 1
ATOM 4370 C C . GLY C 1 218 ? 87.954 16.257 198.994 1.00 20.22 218 GLY C C 1
ATOM 4371 O O . GLY C 1 218 ? 88.074 15.738 200.103 1.00 24.05 218 GLY C O 1
ATOM 4372 N N . LYS C 1 219 ? 87.752 15.562 197.882 1.00 16.94 219 LYS C N 1
ATOM 4373 C CA . LYS C 1 219 ? 87.619 14.116 197.901 1.00 15.29 219 LYS C CA 1
ATOM 4374 C C . LYS C 1 219 ? 88.645 13.445 197.005 1.00 18.84 219 LYS C C 1
ATOM 4375 O O . LYS C 1 219 ? 89.095 14.018 196.011 1.00 20.24 219 LYS C O 1
ATOM 4381 N N . LEU C 1 220 ? 89.005 12.220 197.368 1.00 20.15 220 LEU C N 1
ATOM 4382 C CA . LEU C 1 220 ? 89.958 11.438 196.601 1.00 17.90 220 LEU C CA 1
ATOM 4383 C C . LEU C 1 220 ? 89.239 10.213 196.064 1.00 20.39 220 LEU C C 1
ATOM 4384 O O . LEU C 1 220 ? 88.709 9.407 196.826 1.00 21.87 220 LEU C O 1
ATOM 4389 N N . TYR C 1 221 ? 89.203 10.097 194.744 1.00 20.58 221 TYR C N 1
ATOM 4390 C CA . TYR C 1 221 ? 88.559 8.971 194.086 1.00 21.26 221 TYR C CA 1
ATOM 4391 C C . TYR C 1 221 ? 89.636 8.237 193.319 1.00 22.38 221 TYR C C 1
ATOM 4392 O O . TYR C 1 221 ? 90.508 8.852 192.713 1.00 23.48 221 TYR C O 1
ATOM 4401 N N . VAL C 1 222 ? 89.568 6.919 193.336 1.00 23.99 222 VAL C N 1
ATOM 4402 C CA . VAL C 1 222 ? 90.543 6.115 192.635 1.00 22.04 222 VAL C CA 1
ATOM 4403 C C . VAL C 1 222 ? 89.967 5.576 191.347 1.00 20.84 222 VAL C C 1
ATOM 4404 O O . VAL C 1 222 ? 88.837 5.102 191.316 1.00 25.54 222 VAL C O 1
ATOM 4408 N N . ILE C 1 223 ? 90.745 5.656 190.279 1.00 18.70 223 ILE C N 1
ATOM 4409 C CA . ILE C 1 223 ? 90.323 5.103 189.008 1.00 16.81 223 ILE C CA 1
ATOM 4410 C C . ILE C 1 223 ? 91.279 3.931 188.831 1.00 18.11 223 ILE C C 1
ATOM 4411 O O . ILE C 1 223 ? 92.374 4.086 188.298 1.00 16.23 223 ILE C O 1
ATOM 4416 N N . ALA C 1 224 ? 90.857 2.767 189.321 1.00 21.98 224 ALA C N 1
ATOM 4417 C CA . ALA C 1 224 ? 91.640 1.535 189.268 1.00 19.21 224 ALA C CA 1
ATOM 4418 C C . ALA C 1 224 ? 91.349 0.671 188.026 1.00 20.00 224 ALA C C 1
ATOM 4419 O O . ALA C 1 224 ? 90.262 0.709 187.457 1.00 18.01 224 ALA C O 1
ATOM 4421 N N . SER C 1 225 ? 92.352 -0.087 187.599 1.00 25.16 225 SER C N 1
ATOM 4422 C CA . SER C 1 225 ? 92.235 -1.004 186.459 1.00 23.02 225 SER C CA 1
ATOM 4423 C C . SER C 1 225 ? 93.131 -2.159 186.842 1.00 23.89 225 SER C C 1
ATOM 4424 O O . SER C 1 225 ? 94.312 -1.970 187.109 1.00 26.86 225 SER C O 1
ATOM 4427 N N . MET C 1 226 ? 92.585 -3.358 186.885 1.00 24.48 226 MET C N 1
ATOM 4428 C CA . MET C 1 226 ? 93.403 -4.482 187.274 1.00 22.52 226 MET C CA 1
ATOM 4429 C C . MET C 1 226 ? 92.954 -5.745 186.593 1.00 19.93 226 MET C C 1
ATOM 4430 O O . MET C 1 226 ? 91.904 -5.786 185.956 1.00 22.90 226 MET C O 1
ATOM 4435 N N . VAL C 1 227 ? 93.768 -6.778 186.728 1.00 16.10 227 VAL C N 1
ATOM 4436 C CA . VAL C 1 227 ? 93.445 -8.065 186.158 1.00 16.70 227 VAL C CA 1
ATOM 4437 C C . VAL C 1 227 ? 93.444 -9.057 187.305 1.00 17.62 227 VAL C C 1
ATOM 4438 O O . VAL C 1 227 ? 94.379 -9.097 188.112 1.00 15.02 227 VAL C O 1
ATOM 4442 N N . LEU C 1 228 ? 92.377 -9.838 187.391 1.00 15.32 228 LEU C N 1
ATOM 4443 C CA . LEU C 1 228 ? 92.256 -10.833 188.437 1.00 18.17 228 LEU C CA 1
ATOM 4444 C C . LEU C 1 228 ? 92.588 -12.174 187.808 1.00 21.18 228 LEU C C 1
ATOM 4445 O O . LEU C 1 228 ? 92.348 -12.378 186.619 1.00 22.10 228 LEU C O 1
ATOM 4450 N N . ARG C 1 229 ? 93.158 -13.083 188.587 1.00 21.36 229 ARG C N 1
ATOM 4451 C CA . ARG C 1 229 ? 93.512 -14.371 188.027 1.00 23.46 229 ARG C CA 1
ATOM 4452 C C . ARG C 1 229 ? 93.450 -15.509 189.033 1.00 22.03 229 ARG C C 1
ATOM 4453 O O . ARG C 1 229 ? 93.774 -15.335 190.207 1.00 18.87 229 ARG C O 1
ATOM 4461 N N . ASP C 1 230 ? 93.027 -16.675 188.548 1.00 20.35 230 ASP C N 1
ATOM 4462 C CA . ASP C 1 230 ? 92.913 -17.879 189.358 1.00 17.37 230 ASP C CA 1
ATOM 4463 C C . ASP C 1 230 ? 91.874 -17.749 190.453 1.00 19.34 230 ASP C C 1
ATOM 4464 O O . ASP C 1 230 ? 92.168 -17.290 191.560 1.00 21.64 230 ASP C O 1
ATOM 4469 N N . PRO C 1 231 ? 90.631 -18.144 190.145 1.00 18.17 231 PRO C N 1
ATOM 4470 C CA . PRO C 1 231 ? 89.480 -18.109 191.049 1.00 13.85 231 PRO C CA 1
ATOM 4471 C C . PRO C 1 231 ? 89.717 -18.812 192.375 1.00 12.58 231 PRO C C 1
ATOM 4472 O O . PRO C 1 231 ? 90.621 -19.632 192.513 1.00 18.81 231 PRO C O 1
ATOM 4476 N N . VAL C 1 232 ? 88.886 -18.480 193.350 1.00 12.74 232 VAL C N 1
ATOM 4477 C CA . VAL C 1 232 ? 88.955 -19.087 194.669 1.00 15.35 232 VAL C CA 1
ATOM 4478 C C . VAL C 1 232 ? 87.651 -18.772 195.395 1.00 18.50 232 VAL C C 1
ATOM 4479 O O . VAL C 1 232 ? 87.088 -17.690 195.220 1.00 20.62 232 VAL C O 1
ATOM 4483 N N . ASP C 1 233 ? 87.146 -19.723 196.175 1.00 20.28 233 ASP C N 1
ATOM 4484 C CA . ASP C 1 233 ? 85.923 -19.477 196.927 1.00 26.37 233 ASP C CA 1
ATOM 4485 C C . ASP C 1 233 ? 86.210 -18.237 197.778 1.00 26.89 233 ASP C C 1
ATOM 4486 O O . ASP C 1 233 ? 87.202 -18.188 198.509 1.00 24.68 233 ASP C O 1
ATOM 4491 N N . PRO C 1 234 ? 85.339 -17.220 197.699 1.00 27.27 234 PRO C N 1
ATOM 4492 C CA . PRO C 1 234 ? 85.524 -15.980 198.461 1.00 23.32 234 PRO C CA 1
ATOM 4493 C C . PRO C 1 234 ? 85.737 -16.193 199.946 1.00 22.26 234 PRO C C 1
ATOM 4494 O O . PRO C 1 234 ? 86.568 -15.531 200.559 1.00 22.05 234 PRO C O 1
ATOM 4498 N N . THR C 1 235 ? 84.988 -17.124 200.520 1.00 21.96 235 THR C N 1
ATOM 4499 C CA . THR C 1 235 ? 85.085 -17.397 201.944 1.00 24.43 235 THR C CA 1
ATOM 4500 C C . THR C 1 235 ? 86.442 -17.938 202.370 1.00 24.71 235 THR C C 1
ATOM 4501 O O . THR C 1 235 ? 86.768 -17.919 203.553 1.00 26.73 235 THR C O 1
ATOM 4505 N N . LEU C 1 236 ? 87.235 -18.417 201.415 1.00 24.57 236 LEU C N 1
ATOM 4506 C CA . LEU C 1 236 ? 88.562 -18.951 201.731 1.00 25.04 236 LEU C CA 1
ATOM 4507 C C . LEU C 1 236 ? 89.618 -17.865 201.589 1.00 22.96 236 LEU C C 1
ATOM 4508 O O . LEU C 1 236 ? 90.658 -17.896 202.243 1.00 24.72 236 LEU C O 1
ATOM 4513 N N . ASN C 1 237 ? 89.330 -16.902 200.726 1.00 23.29 237 ASN C N 1
ATOM 4514 C CA . ASN C 1 237 ? 90.244 -15.810 200.439 1.00 22.45 237 ASN C CA 1
ATOM 4515 C C . ASN C 1 237 ? 90.543 -14.863 201.590 1.00 24.09 237 ASN C C 1
ATOM 4516 O O . ASN C 1 237 ? 89.666 -14.148 202.082 1.00 24.73 237 ASN C O 1
ATOM 4521 N N . THR C 1 238 ? 91.804 -14.863 202.008 1.00 28.00 238 THR C N 1
ATOM 4522 C CA . THR C 1 238 ? 92.267 -13.996 203.086 1.00 28.10 238 THR C CA 1
ATOM 4523 C C . THR C 1 238 ? 93.684 -13.504 202.743 1.00 31.43 238 THR C C 1
ATOM 4524 O O . THR C 1 238 ? 94.205 -13.900 201.667 1.00 21.48 238 THR C O 1
#

Organism: NCBI:txid31744

Radius of gyration: 28.25 Å; Cα contacts (8 Å, |Δi|>4): 1548; chains: 3; bounding box: 97×84×46 Å

Nearest PDB structures (foldseek):
  1f2n-assembly1_A  TM=1.005E+00  e=7.743E-43  Rice yellow mottle virus
  1f2n-assembly1_C  TM=9.863E-01  e=5.778E-40  Rice yellow mottle virus
  1ng0-assembly1_A  TM=9.605E-01  e=9.413E-23  Cocksfoot mottle virus
  1ng0-assembly1_C  TM=9.373E-01  e=2.863E-22  Cocksfoot mottle virus
  1c8n-assembly1_A  TM=9.279E-01  e=1.418E-16  unidentified tobacco necrosis virus

Secondary structure (DSSP, 8-state):
--SS-EEEEEEEEEEEEEEPSS--SPEEEE-SGGGSHHHHHHHTTBSEEEES--EEEEEE-S-TT---EEEEEEE--TTSPPP-SHHHHHTSTT-EEEETT--GGGGGGTSS---TT--EEE---TT---EE--S---TTS-HHHHTTT-S-EEEEEESS--SS-EEEEEEEEEEEEEE-SB--GGG--/--SS-EEEEEEEEEEEEEE-SS--PPEEEE-SGGGSHHHHHHHTTBSEEEES--EEEEEE-S-TT---EEEEEEE--TTSPPP-SHHHHHHSTT-EEEETT--GGGHHHHSS---SS--EEE---TT---EE--SS--TTS-HHHHHTT-S-EEEEEESS--SS-EEEEEEEEEEEEEE-SB--TTT--/-PPP-----S----EEESSPSSTT-SSEEEEEEEEEEEEEEE-SS--PPEEEE-SGGGSHHHHHHHTTEEEEEES--EEEEEE-S-TT---EEEEEEES-TTSPPP-SHHHHHTSTT-EEEETT--GGGGGTSSS--GGG-EEEE---TT--PEEP-S----SS-HHHHHTT-S-EEEEEESS--SS-EEEEEEEEEEEEEEEEE--TTT--